Protein AF-A0A6L3F383-F1 (afdb_monomer_lite)

Sequence (660 aa):
MKIATIVSKRPLLWVFLCFGILFFGATAFWVNRGEWLYPEQTKADATLNENLAEVTVGQSFVARQAGLQAIEIETDTSDVFAGQLILHLRNAPDAAQGIQQSTVTLPDGVDADGWVRFPLEILSDSHSKYYYFFIESVGEENGRFPIHYGPPESYFNGAMHIDGNPQEGQLTFRLSYNRTAMLYDLVKGIVASTGRGLVVILVFTLPGWALLLVFQLKRKRPFVQHWLEGISVAIGLSLSSYIILFLWADWINLHPGGMLVWLTVAISTAFLIWYYRVWQLRPHHVWSAVQTWADSDTVWADSATIFIAFIAATARFLMIRGLEMPLWDDSVQHAVITRRIMESGGLFQSWLPYSPHTTFSFHFGFHINSAVFAWVTGFDTPQALLWGGQLFNLFAVLTLYALAYRLKGAWAGTIVVLAAGVMMEFPLFYMNWGRYPQLMGQVILPIAMWWTWVTLNDDHAKSYRNLFWIIGGATLIVGSALSYYKMPFHYMAFVMALGIAMVKTARNLLDWRKWRTWVLTAVIAFILIFPWVSMLASRVLKPKATASSASIEPVVAGSFQSTIYAFLVAPFVELWQQIEAFSTDFPAMQTLTLLLGIIAVVWWGRNVAVPIIWMLILISLPILSGLSLPGTFLIEAFTIRTSLYMPLSLIWAVAVGTIL

Secondary structure (DSSP, 8-state):
--SHHHHTTHHHHHHHHHHHHHHHHHHHHHHHSSSEEEES-----EEE--BTTT--EEEEEEE-SS-EEEEEEEE-TTS---EEEEEEEESSTT-SS-SEEEEEEEPTT----EEEEEEEEEETT-TTEEEEEEEEEES-TT-B--EEEE-GGG-SS--EEETTEE-SSEE-EEEEE-HHHHHHHHHHHHHHHHHHHHHHHHHTTHHHHHHHHHHHTT-SS-S-SSHHHHHHHHHHHHHHHHHHHHHHHHHTT---THHHHHHHHHHHHHHHHHHHTGGG--HHHHHHHHHHHHTSTTHHHHHHHHHHHHHHHHHHHHHTTT-SS-SSHHHHHHHHHHHHHHHHTS--S--TTT-S-----S--HHHHHHHHHHHHH---HHHHHHHHHHHHHHHHHHHHHHHHHHHH-HHHHHHHHHIIIIISSTTGGGGTTT-HHHHHHHHHHHHHHHHHHHHHHS--TTGGG-HHHHHHHHHHHHHHHHH-TTHHHHHHHHHHHHHHHHGGGTTTTT-HHHHHHHHHHHHHHHHHHHHHHHHHHHHHSS--TT-------------HHHHHIIIIIHHHHHHHHHHHHHHHH-HHHHHHHHHHHHHHHHHHTHHHHHHHHHHHHHHHGGGGGGS--TTGGG--HHHHHHHTHHHHHHHHHHHHHTT-

Radius of gyration: 29.53 Å; chains: 1; bounding box: 87×62×80 Å

Structure (mmCIF, N/CA/C/O backbone):
data_AF-A0A6L3F383-F1
#
_entry.id   AF-A0A6L3F383-F1
#
loop_
_atom_site.group_PDB
_atom_site.id
_atom_site.type_symbol
_atom_site.label_atom_id
_atom_site.label_alt_id
_atom_site.label_comp_id
_atom_site.label_asym_id
_atom_site.label_entity_id
_atom_site.label_seq_id
_atom_site.pdbx_PDB_ins_code
_atom_site.Cartn_x
_atom_site.Cartn_y
_atom_site.Cartn_z
_atom_site.occupancy
_atom_site.B_iso_or_equiv
_atom_site.auth_seq_id
_atom_site.auth_comp_id
_atom_site.auth_asym_id
_atom_site.auth_atom_id
_atom_site.pdbx_PDB_model_num
ATOM 1 N N . MET A 1 1 ? 45.021 2.720 13.813 1.00 40.09 1 MET A N 1
ATOM 2 C CA . MET A 1 1 ? 44.143 3.090 12.675 1.00 40.09 1 MET A CA 1
ATOM 3 C C . MET A 1 1 ? 42.755 2.406 12.677 1.00 40.09 1 MET A C 1
ATOM 5 O O . MET A 1 1 ? 42.011 2.603 11.733 1.00 40.09 1 MET A O 1
ATOM 9 N N . LYS A 1 2 ? 42.350 1.670 13.736 1.00 36.59 2 LYS A N 1
ATOM 10 C CA . LYS A 1 2 ? 40.991 1.083 13.900 1.00 36.59 2 LYS A CA 1
ATOM 11 C C . LYS A 1 2 ? 40.048 1.870 14.834 1.00 36.59 2 LYS A C 1
ATOM 13 O O . LYS A 1 2 ? 38.893 1.506 14.981 1.00 36.59 2 LYS A O 1
ATOM 18 N N . ILE A 1 3 ? 40.530 2.945 15.465 1.00 34.25 3 ILE A N 1
ATOM 19 C CA . ILE A 1 3 ? 39.753 3.745 16.434 1.00 34.25 3 ILE A CA 1
ATOM 20 C C . ILE A 1 3 ? 39.062 4.946 15.754 1.00 34.25 3 ILE A C 1
ATOM 22 O O . ILE A 1 3 ? 38.015 5.390 16.208 1.00 34.25 3 ILE A O 1
ATOM 26 N N . ALA A 1 4 ? 39.570 5.412 14.606 1.00 34.12 4 ALA A N 1
ATOM 27 C CA . ALA A 1 4 ? 38.996 6.547 13.874 1.00 34.12 4 ALA A CA 1
ATOM 28 C C . ALA A 1 4 ? 37.663 6.221 13.165 1.00 34.12 4 ALA A C 1
ATOM 30 O O . ALA A 1 4 ? 36.831 7.105 13.002 1.00 34.12 4 ALA A O 1
ATOM 31 N N . THR A 1 5 ? 37.408 4.957 12.812 1.00 41.78 5 THR A N 1
ATOM 32 C CA . THR A 1 5 ? 36.144 4.506 12.196 1.00 41.78 5 THR A CA 1
ATOM 33 C C . THR A 1 5 ? 35.008 4.285 13.200 1.00 41.78 5 THR A C 1
ATOM 35 O O . THR A 1 5 ? 33.848 4.243 12.808 1.00 41.78 5 THR A O 1
ATOM 38 N N . ILE A 1 6 ? 35.304 4.183 14.501 1.00 39.84 6 ILE A N 1
ATOM 39 C CA . ILE A 1 6 ? 34.277 4.026 15.549 1.00 39.84 6 ILE A CA 1
ATOM 40 C C . ILE A 1 6 ? 33.685 5.391 15.945 1.00 39.84 6 ILE A C 1
ATOM 42 O O . ILE A 1 6 ? 32.537 5.477 16.380 1.00 39.84 6 ILE A O 1
ATOM 46 N N . VAL A 1 7 ? 34.433 6.482 15.750 1.00 37.38 7 VAL A N 1
ATOM 47 C CA . VAL A 1 7 ? 33.996 7.836 16.127 1.00 37.38 7 VAL A CA 1
ATOM 48 C C . VAL A 1 7 ? 33.001 8.432 15.116 1.00 37.38 7 VAL A C 1
ATOM 50 O O . VAL A 1 7 ? 32.132 9.198 15.527 1.00 37.38 7 VAL A O 1
ATOM 53 N N . SER A 1 8 ? 33.014 8.020 13.838 1.00 48.34 8 SER A N 1
ATOM 54 C CA . SER A 1 8 ? 32.073 8.536 12.822 1.00 48.34 8 SER A CA 1
ATOM 55 C C . SER A 1 8 ? 30.643 7.979 12.920 1.00 48.34 8 SER A C 1
ATOM 57 O O . SER A 1 8 ? 29.731 8.564 12.346 1.00 48.34 8 SER A O 1
ATOM 59 N N . LYS A 1 9 ? 30.407 6.893 13.676 1.00 49.72 9 LYS A N 1
ATOM 60 C CA . LYS A 1 9 ? 29.066 6.287 13.850 1.00 49.72 9 LYS A CA 1
ATOM 61 C C . LYS A 1 9 ? 28.230 6.924 14.978 1.00 49.72 9 LYS A C 1
ATOM 63 O O . LYS A 1 9 ? 27.046 6.630 15.109 1.00 49.72 9 LYS A O 1
ATOM 68 N N . ARG A 1 10 ? 28.822 7.803 15.799 1.00 51.12 10 ARG A N 1
ATOM 69 C CA . ARG A 1 10 ? 28.167 8.408 16.977 1.00 51.12 10 ARG A CA 1
ATOM 70 C C . ARG A 1 10 ? 27.053 9.425 16.675 1.00 51.12 10 ARG A C 1
ATOM 72 O O . ARG A 1 10 ? 26.034 9.334 17.349 1.00 51.12 10 ARG A O 1
ATOM 79 N N . PRO A 1 11 ? 27.164 10.364 15.714 1.00 56.09 11 PRO A N 1
ATOM 80 C CA . PRO A 1 11 ? 26.096 11.347 15.496 1.00 56.09 11 PRO A CA 1
ATOM 81 C C . PRO A 1 11 ? 24.795 10.703 14.985 1.00 56.09 11 PRO A C 1
ATOM 83 O O . PRO A 1 11 ? 23.711 11.116 15.379 1.00 56.09 11 PRO A O 1
ATOM 86 N N . LEU A 1 12 ? 24.892 9.632 14.194 1.00 53.47 12 LEU A N 1
ATOM 87 C CA . LEU A 1 12 ? 23.737 8.902 13.654 1.00 53.47 12 LEU A CA 1
ATOM 88 C C . LEU A 1 12 ? 23.040 8.030 14.710 1.00 53.47 12 LEU A C 1
ATOM 90 O O . LEU A 1 12 ? 21.812 7.958 14.728 1.00 53.47 12 LEU A O 1
ATOM 94 N N . LEU A 1 13 ? 23.804 7.453 15.647 1.00 53.25 13 LEU A N 1
ATOM 95 C CA . LEU A 1 13 ? 23.261 6.813 16.851 1.00 53.25 13 LEU A CA 1
ATOM 96 C C . LEU A 1 13 ? 22.442 7.811 17.684 1.00 53.25 13 LEU A C 1
ATOM 98 O O . LEU A 1 13 ? 21.368 7.464 18.163 1.00 53.25 13 LEU A O 1
ATOM 102 N N . TRP A 1 14 ? 22.921 9.051 17.833 1.00 55.53 14 TRP A N 1
ATOM 103 C CA . TRP A 1 14 ? 22.197 10.093 18.563 1.00 55.53 14 TRP A CA 1
ATOM 104 C C . TRP A 1 14 ? 20.911 10.509 17.860 1.00 55.53 14 TRP A C 1
ATOM 106 O O . TRP A 1 14 ? 19.899 10.651 18.529 1.00 55.53 14 TRP A O 1
ATOM 116 N N . VAL A 1 15 ? 20.901 10.628 16.529 1.00 57.25 15 VAL A N 1
ATOM 117 C CA . VAL A 1 15 ? 19.663 10.893 15.775 1.00 57.25 15 VAL A CA 1
ATOM 118 C C . VAL A 1 15 ? 18.658 9.754 15.966 1.00 57.25 15 VAL A C 1
ATOM 120 O O . VAL A 1 15 ? 17.498 10.014 16.278 1.00 57.25 15 VAL A O 1
ATOM 123 N N . PHE A 1 16 ? 19.097 8.495 15.862 1.00 57.56 16 PHE A N 1
ATOM 124 C CA . PHE A 1 16 ? 18.240 7.328 16.088 1.00 57.56 16 PHE A CA 1
ATOM 125 C C . PHE A 1 16 ? 17.708 7.261 17.527 1.00 57.56 16 PHE A C 1
ATOM 127 O O . PHE A 1 16 ? 16.518 7.034 17.732 1.00 57.56 16 PHE A O 1
ATOM 134 N N . LEU A 1 17 ? 18.560 7.516 18.524 1.00 58.16 17 LEU A N 1
ATOM 135 C CA . LEU A 1 17 ? 18.155 7.600 19.927 1.00 58.16 17 LEU A CA 1
ATOM 136 C C . LEU A 1 17 ? 17.196 8.765 20.163 1.00 58.16 17 LEU A C 1
ATOM 138 O O . LEU A 1 17 ? 16.218 8.579 20.869 1.00 58.16 17 LEU A O 1
ATOM 142 N N . CYS A 1 18 ? 17.406 9.929 19.551 1.00 60.09 18 CYS A N 1
ATOM 143 C CA . CYS A 1 18 ? 16.489 11.061 19.660 1.00 60.09 18 CYS A CA 1
ATOM 144 C C . CYS A 1 18 ? 15.123 10.735 19.050 1.00 60.09 18 CYS A C 1
ATOM 146 O O . CYS A 1 18 ? 14.112 10.998 19.690 1.00 60.09 18 CYS A O 1
ATOM 148 N N . PHE A 1 19 ? 15.065 10.108 17.870 1.00 61.09 19 PHE A N 1
ATOM 149 C CA . PHE A 1 19 ? 13.796 9.661 17.282 1.00 61.09 19 PHE A CA 1
ATOM 150 C C . PHE A 1 19 ? 13.126 8.566 18.113 1.00 61.09 19 PHE A C 1
ATOM 152 O O . PHE A 1 19 ? 11.920 8.628 18.335 1.00 61.09 19 PHE A O 1
ATOM 159 N N . GLY A 1 20 ? 13.894 7.598 18.613 1.00 57.25 20 GLY A N 1
ATOM 160 C CA . GLY A 1 20 ? 13.400 6.561 19.512 1.00 57.25 20 GLY A CA 1
ATOM 161 C C . GLY A 1 20 ? 12.852 7.152 20.810 1.00 57.25 20 GLY A C 1
ATOM 162 O O . GLY A 1 20 ? 11.732 6.844 21.187 1.00 57.25 20 GLY A O 1
ATOM 163 N N . ILE A 1 21 ? 13.585 8.055 21.461 1.00 61.19 21 ILE A N 1
ATOM 164 C CA . ILE A 1 21 ? 13.173 8.738 22.695 1.00 61.19 21 ILE A CA 1
ATOM 165 C C . ILE A 1 21 ? 11.973 9.649 22.444 1.00 61.19 21 ILE A C 1
ATOM 167 O O . ILE A 1 21 ? 11.084 9.693 23.282 1.00 61.19 21 ILE A O 1
ATOM 171 N N . LEU A 1 22 ? 11.896 10.342 21.307 1.00 58.91 22 LEU A N 1
ATOM 172 C CA . LEU A 1 22 ? 10.722 11.141 20.953 1.00 58.91 22 LEU A CA 1
ATOM 173 C C . LEU A 1 22 ? 9.508 10.253 20.685 1.00 58.91 22 LEU A C 1
ATOM 175 O O . LEU A 1 22 ? 8.421 10.581 21.139 1.00 58.91 22 LEU A O 1
ATOM 179 N N . PHE A 1 23 ? 9.677 9.114 20.013 1.00 60.22 23 PHE A N 1
ATOM 180 C CA . PHE A 1 23 ? 8.592 8.169 19.760 1.00 60.22 23 PHE A CA 1
ATOM 181 C C . PHE A 1 23 ? 8.128 7.481 21.047 1.00 60.22 23 PHE A C 1
ATOM 183 O O . PHE A 1 23 ? 6.946 7.527 21.372 1.00 60.22 23 PHE A O 1
ATOM 190 N N . PHE A 1 24 ? 9.040 6.893 21.824 1.00 56.22 24 PHE A N 1
ATOM 191 C CA . PHE A 1 24 ? 8.730 6.277 23.116 1.00 56.22 24 PHE A CA 1
ATOM 192 C C . PHE A 1 24 ? 8.254 7.309 24.133 1.00 56.22 24 PHE A C 1
ATOM 194 O O . PHE A 1 24 ? 7.347 7.014 24.894 1.00 56.22 24 PHE A O 1
ATOM 201 N N . GLY A 1 25 ? 8.806 8.519 24.121 1.00 53.50 25 GLY A N 1
ATOM 202 C CA . GLY A 1 25 ? 8.387 9.639 24.956 1.00 53.50 25 GLY A CA 1
ATOM 203 C C . GLY A 1 25 ? 6.996 10.134 24.585 1.00 53.50 25 GLY A C 1
ATOM 204 O O . GLY A 1 25 ? 6.174 10.296 25.474 1.00 53.50 25 GLY A O 1
ATOM 205 N N . ALA A 1 26 ? 6.684 10.284 23.295 1.00 56.12 26 ALA A N 1
ATOM 206 C CA . ALA A 1 26 ? 5.343 10.620 22.823 1.00 56.12 26 ALA A CA 1
ATOM 207 C C . ALA A 1 26 ? 4.345 9.498 23.122 1.00 56.12 26 ALA A C 1
ATOM 209 O O . ALA A 1 26 ? 3.248 9.781 23.580 1.00 56.12 26 ALA A O 1
ATOM 210 N N . THR A 1 27 ? 4.732 8.232 22.944 1.00 55.56 27 THR A N 1
ATOM 211 C CA . THR A 1 27 ? 3.882 7.068 23.245 1.00 55.56 27 THR A CA 1
ATOM 212 C C . THR A 1 27 ? 3.658 6.927 24.750 1.00 55.56 27 THR A C 1
ATOM 214 O O . THR A 1 27 ? 2.533 6.724 25.184 1.00 55.56 27 THR A O 1
ATOM 217 N N . ALA A 1 28 ? 4.694 7.097 25.572 1.00 52.34 28 ALA A N 1
ATOM 218 C CA . ALA A 1 28 ? 4.589 7.077 27.028 1.00 52.34 28 ALA A CA 1
ATOM 219 C C . ALA A 1 28 ? 3.796 8.281 27.550 1.00 52.34 28 ALA A C 1
ATOM 221 O O . ALA A 1 28 ? 2.963 8.121 28.433 1.00 52.34 28 ALA A O 1
ATOM 222 N N . PHE A 1 29 ? 3.992 9.470 26.977 1.00 48.00 29 PHE A N 1
ATOM 223 C CA . PHE A 1 29 ? 3.200 10.663 27.280 1.00 48.00 29 PHE A CA 1
ATOM 224 C C . PHE A 1 29 ? 1.729 10.480 26.887 1.00 48.00 29 PHE A C 1
ATOM 226 O O . PHE A 1 29 ? 0.839 10.839 27.654 1.00 48.00 29 PHE A O 1
ATOM 233 N N . TRP A 1 30 ? 1.470 9.866 25.732 1.00 54.53 30 TRP A N 1
ATOM 234 C CA . TRP A 1 30 ? 0.136 9.510 25.248 1.00 54.53 30 TRP A CA 1
ATOM 235 C C . TRP A 1 30 ? -0.547 8.489 26.169 1.00 54.53 30 TRP A C 1
ATOM 237 O O . TRP A 1 30 ? -1.687 8.691 26.575 1.00 54.53 30 TRP A O 1
ATOM 247 N N . VAL A 1 31 ? 0.181 7.462 26.613 1.00 54.59 31 VAL A N 1
ATOM 248 C CA . VAL A 1 31 ? -0.289 6.463 27.590 1.00 54.59 31 VAL A CA 1
ATOM 249 C C . VAL A 1 31 ? -0.511 7.061 28.989 1.00 54.59 31 VAL A C 1
ATOM 251 O O . VAL A 1 31 ? -1.380 6.581 29.722 1.00 54.59 31 VAL A O 1
ATOM 254 N N . ASN A 1 32 ? 0.241 8.100 29.372 1.00 48.47 32 ASN A N 1
ATOM 255 C CA . ASN A 1 32 ? 0.228 8.664 30.728 1.00 48.47 32 ASN A CA 1
ATOM 256 C C . ASN A 1 32 ? -0.742 9.846 30.929 1.00 48.47 32 ASN A C 1
ATOM 258 O O . ASN A 1 32 ? -0.965 10.262 32.066 1.00 48.47 32 ASN A O 1
ATOM 262 N N . ARG A 1 33 ? -1.367 10.388 29.873 1.00 47.25 33 ARG A N 1
ATOM 263 C CA . ARG A 1 33 ? -2.537 11.269 30.064 1.00 47.25 33 ARG A CA 1
ATOM 264 C C . ARG A 1 33 ? -3.694 10.465 30.650 1.00 47.25 33 ARG A C 1
ATOM 266 O O . ARG A 1 33 ? -3.763 9.281 30.359 1.00 47.25 33 ARG A O 1
ATOM 273 N N . GLY A 1 34 ? -4.530 11.124 31.465 1.00 56.03 34 GLY A N 1
ATOM 274 C CA . GLY A 1 34 ? -5.684 10.629 32.238 1.00 56.03 34 GLY A CA 1
ATOM 275 C C . GLY A 1 34 ? -6.648 9.661 31.528 1.00 56.03 34 GLY A C 1
ATOM 276 O O . GLY A 1 34 ? -6.277 8.862 30.682 1.00 56.03 34 GLY A O 1
ATOM 277 N N . GLU A 1 35 ? -7.901 9.577 31.940 1.00 58.62 35 GLU A N 1
ATOM 278 C CA . GLU A 1 35 ? -8.836 8.704 31.216 1.00 58.62 35 GLU A CA 1
ATOM 279 C C . GLU A 1 35 ? -8.990 9.153 29.762 1.00 58.62 35 GLU A C 1
ATOM 281 O O . GLU A 1 35 ? -8.900 10.343 29.456 1.00 58.62 35 GLU A O 1
ATOM 286 N N . TRP A 1 36 ? -9.140 8.193 28.849 1.00 66.62 36 TRP A N 1
ATOM 287 C CA . TRP A 1 36 ? -9.253 8.516 27.432 1.00 66.62 36 TRP A CA 1
ATOM 288 C C . TRP A 1 36 ? -10.712 8.735 27.108 1.00 66.62 36 TRP A C 1
ATOM 290 O O . TRP A 1 36 ? -11.456 7.797 26.826 1.00 66.62 36 TRP A O 1
ATOM 300 N N . LEU A 1 37 ? -11.088 10.002 27.206 1.00 62.88 37 LEU A N 1
ATOM 301 C CA . LEU A 1 37 ? -12.371 10.504 26.764 1.00 62.88 37 LEU A CA 1
ATOM 302 C C . LEU A 1 37 ? -12.349 10.583 25.242 1.00 62.88 37 LEU A C 1
ATOM 304 O O . LEU A 1 37 ? -11.572 11.344 24.660 1.00 62.88 37 LEU A O 1
ATOM 308 N N . TYR A 1 38 ? -13.194 9.779 24.610 1.00 66.44 38 TYR A N 1
ATOM 309 C CA . TYR A 1 38 ? -13.484 9.885 23.191 1.00 66.44 38 TYR A CA 1
ATOM 310 C C . TYR A 1 38 ? -14.753 10.720 23.033 1.00 66.44 38 TYR A C 1
ATOM 312 O O . TYR A 1 38 ? -15.834 10.250 23.402 1.00 66.44 38 TYR A O 1
ATOM 320 N N . PRO A 1 39 ? -14.641 11.959 22.523 1.00 67.25 39 PRO A N 1
ATOM 321 C CA . PRO A 1 39 ? -15.814 12.702 22.109 1.00 67.25 39 PRO A CA 1
ATOM 322 C C . PRO A 1 39 ? -16.432 12.011 20.892 1.00 67.25 39 PRO A C 1
ATOM 324 O O . PRO A 1 39 ? -15.860 12.058 19.807 1.00 67.25 39 PRO A O 1
ATOM 327 N N . GLU A 1 40 ? -17.558 11.320 21.089 1.00 77.19 40 GLU A N 1
ATOM 328 C CA . GLU A 1 40 ? -18.297 10.673 19.995 1.00 77.19 40 GLU A CA 1
ATOM 329 C C . GLU A 1 40 ? -19.218 11.681 19.305 1.00 77.19 40 GLU A C 1
ATOM 331 O O . GLU A 1 40 ? -19.239 11.752 18.078 1.00 77.19 40 GLU A O 1
ATOM 336 N N . GLN A 1 41 ? -19.913 12.499 20.099 1.00 78.56 41 GLN A N 1
ATOM 337 C CA . GLN A 1 41 ? -20.748 13.606 19.654 1.00 78.56 41 GLN A CA 1
ATOM 338 C C . GLN A 1 41 ? -20.558 14.755 20.658 1.00 78.56 41 GLN A C 1
ATOM 340 O O . GLN A 1 41 ? -20.733 14.562 21.859 1.00 78.56 41 GLN A O 1
ATOM 345 N N . THR A 1 42 ? -20.179 15.949 20.188 1.00 78.31 42 THR A N 1
ATOM 346 C CA . THR A 1 42 ? -20.083 17.159 21.039 1.00 78.31 42 THR A CA 1
ATOM 347 C C . THR A 1 42 ? -20.834 18.368 20.485 1.00 78.31 42 THR A C 1
ATOM 349 O O . THR A 1 42 ? -20.525 19.498 20.856 1.00 78.31 42 THR A O 1
ATOM 352 N N . LYS A 1 43 ? -21.737 18.167 19.523 1.00 78.94 43 LYS A N 1
ATOM 353 C CA . LYS A 1 43 ? -22.490 19.252 18.890 1.00 78.94 43 LYS A CA 1
ATOM 354 C C . LYS A 1 43 ? -23.839 19.397 19.599 1.00 78.94 43 LYS A C 1
ATOM 356 O O . LYS A 1 43 ? -24.760 18.644 19.313 1.00 78.94 43 LYS A O 1
ATOM 361 N N . ALA A 1 44 ? -23.952 20.363 20.498 1.00 78.88 44 ALA A N 1
ATOM 362 C CA . ALA A 1 44 ? -25.210 20.706 21.149 1.00 78.88 44 ALA A CA 1
ATOM 363 C C . ALA A 1 44 ? -25.900 21.839 20.374 1.00 78.88 44 ALA A C 1
ATOM 365 O O . ALA A 1 44 ? -25.416 22.970 20.386 1.00 78.88 44 ALA A O 1
ATOM 366 N N . ASP A 1 45 ? -27.001 21.529 19.685 1.00 80.31 45 ASP A N 1
ATOM 367 C CA . ASP A 1 45 ? -27.796 22.523 18.945 1.00 80.31 45 ASP A CA 1
ATOM 368 C C . ASP A 1 45 ? -29.106 22.866 19.686 1.00 80.31 45 ASP A C 1
ATOM 370 O O . ASP A 1 45 ? -29.675 23.936 19.465 1.00 80.31 45 ASP A O 1
ATOM 374 N N . ALA A 1 46 ? -29.587 21.971 20.557 1.00 82.25 46 ALA A N 1
ATOM 375 C CA . ALA A 1 46 ? -30.809 22.142 21.337 1.00 82.25 46 ALA A CA 1
ATOM 376 C C . ALA A 1 46 ? -30.776 21.333 22.649 1.00 82.25 46 ALA A C 1
ATOM 378 O O . ALA A 1 46 ? -29.943 20.442 22.830 1.00 82.25 46 ALA A O 1
ATOM 379 N N . THR A 1 47 ? -31.723 21.631 23.542 1.00 85.00 47 THR A N 1
ATOM 380 C CA . THR A 1 47 ? -31.870 20.984 24.852 1.00 85.00 47 THR A CA 1
ATOM 381 C C . THR A 1 47 ? -33.224 20.293 24.939 1.00 85.00 47 THR A C 1
ATOM 383 O O . THR A 1 47 ? -34.268 20.911 24.727 1.00 85.00 47 THR A O 1
ATOM 386 N N . LEU A 1 48 ? -33.203 19.000 25.243 1.00 84.56 48 LEU A N 1
ATOM 387 C CA . LEU A 1 48 ? -34.375 18.180 25.505 1.00 84.56 48 LEU A CA 1
ATOM 388 C C . LEU A 1 48 ? -34.711 18.273 26.997 1.00 84.56 48 LEU A C 1
ATOM 390 O O . LEU A 1 48 ? -33.860 17.949 27.813 1.00 84.56 48 LEU A O 1
ATOM 394 N N . ASN A 1 49 ? -35.928 18.687 27.358 1.00 82.06 49 ASN A N 1
ATOM 395 C CA . ASN A 1 49 ? -36.333 18.898 28.756 1.00 82.06 49 ASN A CA 1
ATOM 396 C C . ASN A 1 49 ? -37.504 17.981 29.161 1.00 82.06 49 ASN A C 1
ATOM 398 O O . ASN A 1 49 ? -38.569 18.449 29.575 1.00 82.06 49 ASN A O 1
ATOM 402 N N . GLU A 1 50 ? -37.319 16.674 28.964 1.00 81.25 50 GLU A N 1
ATOM 403 C CA . GLU A 1 50 ? -38.319 15.642 29.272 1.00 81.25 50 GLU A CA 1
ATOM 404 C C . GLU A 1 50 ? -38.333 15.282 30.764 1.00 81.25 50 GLU A C 1
ATOM 406 O O . GLU A 1 50 ? -37.320 15.395 31.459 1.00 81.25 50 GLU A O 1
ATOM 411 N N . ASN A 1 51 ? -39.484 14.815 31.260 1.00 81.44 51 ASN A N 1
ATOM 412 C CA . ASN A 1 51 ? -39.602 14.283 32.618 1.00 81.44 51 ASN A CA 1
ATOM 413 C C . ASN A 1 51 ? -39.083 12.841 32.660 1.00 81.44 51 ASN A C 1
ATOM 415 O O . ASN A 1 51 ? -39.804 11.908 32.299 1.00 81.44 51 ASN A O 1
ATOM 419 N N . LEU A 1 52 ? -37.851 12.646 33.134 1.00 81.75 52 LEU A N 1
ATOM 420 C CA . LEU A 1 52 ? -37.215 11.325 33.161 1.00 81.75 52 LEU A CA 1
ATOM 421 C C . LEU A 1 52 ? -37.847 10.343 34.163 1.00 81.75 52 LEU A C 1
ATOM 423 O O . LEU A 1 52 ? -37.440 9.183 34.213 1.00 81.75 52 LEU A O 1
ATOM 427 N N . ALA A 1 53 ? -38.808 10.790 34.980 1.00 79.81 53 ALA A N 1
ATOM 428 C CA . ALA A 1 53 ? -39.620 9.908 35.820 1.00 79.81 53 ALA A CA 1
ATOM 429 C C . ALA A 1 53 ? -40.744 9.201 35.032 1.00 79.81 53 ALA A C 1
ATOM 431 O O . ALA A 1 53 ? -41.245 8.167 35.472 1.00 79.81 53 ALA A O 1
ATOM 432 N N . GLU A 1 54 ? -41.146 9.754 33.883 1.00 82.81 54 GLU A N 1
ATOM 433 C CA . GLU A 1 54 ? -42.228 9.230 33.034 1.00 82.81 54 GLU A CA 1
ATOM 434 C C . GLU A 1 54 ? -41.718 8.710 31.688 1.00 82.81 54 GLU A C 1
ATOM 436 O O . GLU A 1 54 ? -42.293 7.775 31.133 1.00 82.81 54 GLU A O 1
ATOM 441 N N . VAL A 1 55 ? -40.645 9.317 31.180 1.00 87.88 55 VAL A N 1
ATOM 442 C CA . VAL A 1 55 ? -40.100 9.087 29.844 1.00 87.88 55 VAL A CA 1
ATOM 443 C C . VAL A 1 55 ? -38.657 8.614 29.949 1.00 87.88 55 VAL A C 1
ATOM 445 O O . VAL A 1 55 ? -37.868 9.134 30.735 1.00 87.88 55 VAL A O 1
ATOM 448 N N . THR A 1 56 ? -38.279 7.657 29.110 1.00 90.69 56 THR A N 1
ATOM 449 C CA . THR A 1 56 ? -36.881 7.227 28.985 1.00 90.69 56 THR A CA 1
ATOM 450 C C . THR A 1 56 ? -36.225 7.887 27.784 1.00 90.69 56 THR A C 1
ATOM 452 O O . THR A 1 56 ? -36.760 7.871 26.676 1.00 90.69 56 THR A O 1
ATOM 455 N N . VAL A 1 57 ? -35.027 8.434 27.982 1.00 93.06 57 VAL A N 1
ATOM 456 C CA . VAL A 1 57 ? -34.231 9.034 26.903 1.00 93.06 57 VAL A CA 1
ATOM 457 C C . VAL A 1 57 ? -32.975 8.203 26.707 1.00 93.06 57 VAL A C 1
ATOM 459 O O . VAL A 1 57 ? -32.287 7.874 27.669 1.00 93.06 57 VAL A O 1
ATOM 462 N N . GLY A 1 58 ? -32.659 7.834 25.469 1.00 94.81 58 GLY A N 1
ATOM 463 C CA . GLY A 1 58 ? -31.527 6.962 25.182 1.00 94.81 58 GLY A CA 1
ATOM 464 C C . GLY A 1 58 ? -30.832 7.233 23.862 1.00 94.81 58 GLY A C 1
ATOM 465 O O . GLY A 1 58 ? -31.273 8.040 23.050 1.00 94.81 58 GLY A O 1
ATOM 466 N N . GLN A 1 59 ? -29.729 6.531 23.644 1.00 95.88 59 GLN A N 1
ATOM 467 C CA . GLN A 1 59 ? -28.887 6.649 22.462 1.00 95.88 59 GLN A CA 1
ATOM 468 C C . GLN A 1 59 ? -28.301 5.282 22.125 1.00 95.88 59 GLN A C 1
ATOM 470 O O . GLN A 1 59 ? -27.735 4.588 22.975 1.00 95.88 59 GLN A O 1
ATOM 475 N N . SER A 1 60 ? -28.422 4.896 20.859 1.00 95.19 60 SER A N 1
ATOM 476 C CA . SER A 1 60 ? -27.653 3.778 20.307 1.00 95.19 60 SER A CA 1
ATOM 477 C C . SER A 1 60 ? -26.284 4.269 19.846 1.00 95.19 60 SER A C 1
ATOM 479 O O . SER A 1 60 ? -26.156 5.388 19.353 1.00 95.19 60 SER A O 1
ATOM 481 N N . PHE A 1 61 ? -25.243 3.469 20.040 1.00 94.00 61 PHE A N 1
ATOM 482 C CA . PHE A 1 61 ? -23.873 3.858 19.725 1.00 94.00 61 PHE A CA 1
ATOM 483 C C . PHE A 1 61 ? -22.979 2.645 19.474 1.00 94.00 61 PHE A C 1
ATOM 485 O O . PHE A 1 61 ? -23.302 1.521 19.852 1.00 94.00 61 PHE A O 1
ATOM 492 N N . VAL A 1 62 ? -21.815 2.885 18.876 1.00 92.50 62 VAL A N 1
ATOM 493 C CA . VAL A 1 62 ? -20.748 1.889 18.727 1.00 92.50 62 VAL A CA 1
ATOM 494 C C . VAL A 1 62 ? -19.595 2.240 19.650 1.00 92.50 62 VAL A C 1
ATOM 496 O O . VAL A 1 62 ? -19.028 3.330 19.566 1.00 92.50 62 VAL A O 1
ATOM 499 N N . ALA A 1 63 ? -19.193 1.295 20.494 1.00 92.12 63 ALA A N 1
ATOM 500 C CA . ALA A 1 63 ? -17.970 1.429 21.270 1.00 92.12 63 ALA A CA 1
ATOM 501 C C . ALA A 1 63 ? -16.752 1.184 20.363 1.00 92.12 63 ALA A C 1
ATOM 503 O O . ALA A 1 63 ? -16.511 0.075 19.895 1.00 92.12 63 ALA A O 1
ATOM 504 N N . ARG A 1 64 ? -15.958 2.222 20.091 1.00 86.62 64 ARG A N 1
ATOM 505 C CA . ARG A 1 64 ? -14.815 2.162 19.159 1.00 86.62 64 ARG A CA 1
ATOM 506 C C . ARG A 1 64 ? -13.594 1.425 19.700 1.00 86.62 64 ARG A C 1
ATOM 508 O O . ARG A 1 64 ? -12.712 1.073 18.924 1.00 86.62 64 ARG A O 1
ATOM 515 N N . GLN A 1 65 ? -13.501 1.237 21.012 1.00 88.88 65 GLN A N 1
ATOM 516 C CA . GLN A 1 65 ? -12.361 0.596 21.670 1.00 88.88 65 GLN A CA 1
ATOM 517 C C . GLN A 1 65 ? -12.830 -0.460 22.675 1.00 88.88 65 GLN A C 1
ATOM 519 O O . GLN A 1 65 ? -13.989 -0.495 23.091 1.00 88.88 65 GLN A O 1
ATOM 524 N N . ALA A 1 66 ? -11.910 -1.338 23.067 1.00 91.50 66 ALA A N 1
ATOM 525 C CA . ALA A 1 66 ? -12.118 -2.288 24.151 1.00 91.50 66 ALA A CA 1
ATOM 526 C C . ALA A 1 66 ? -12.019 -1.599 25.518 1.00 91.50 66 ALA A C 1
ATOM 528 O O . ALA A 1 66 ? -11.227 -0.673 25.698 1.00 91.50 66 ALA A O 1
ATOM 529 N N . GLY A 1 67 ? -12.770 -2.101 26.497 1.00 93.38 67 GLY A N 1
ATOM 530 C CA . GLY A 1 67 ? -12.716 -1.627 27.872 1.00 93.38 67 GLY A CA 1
ATOM 531 C C . GLY A 1 67 ? -13.624 -0.444 28.167 1.00 93.38 67 GLY A C 1
ATOM 532 O O . GLY A 1 67 ? -13.220 0.394 28.966 1.00 93.38 67 GLY A O 1
ATOM 533 N N . LEU A 1 68 ? -14.800 -0.333 27.541 1.00 94.75 68 LEU A N 1
ATOM 534 C CA . LEU A 1 68 ? -15.774 0.707 27.897 1.00 94.75 68 LEU A CA 1
ATOM 535 C C . LEU A 1 68 ? -16.007 0.686 29.418 1.00 94.75 68 LEU A C 1
ATOM 537 O O . LEU A 1 68 ? -16.297 -0.368 29.981 1.00 94.75 68 LEU A O 1
ATOM 541 N N . GLN A 1 69 ? -15.810 1.832 30.070 1.00 94.75 69 GLN A N 1
ATOM 542 C CA . GLN A 1 69 ? -15.826 1.954 31.534 1.00 94.75 69 GLN A CA 1
ATOM 543 C C . GLN A 1 69 ? -16.658 3.136 32.048 1.00 94.75 69 GLN A C 1
ATOM 545 O O . GLN A 1 69 ? -16.886 3.228 33.248 1.00 94.75 69 GLN A O 1
ATOM 550 N N . ALA A 1 70 ? -17.086 4.063 31.186 1.00 94.50 70 ALA A N 1
ATOM 551 C CA . ALA A 1 70 ? -18.082 5.071 31.540 1.00 94.50 70 ALA A CA 1
ATOM 552 C C . ALA A 1 70 ? -18.735 5.677 30.293 1.00 94.50 70 ALA A C 1
ATOM 554 O O . ALA A 1 70 ? -18.131 5.689 29.214 1.00 94.50 70 ALA A O 1
ATOM 555 N N . ILE A 1 71 ? -19.936 6.217 30.483 1.00 94.69 71 ILE A N 1
ATOM 556 C CA . ILE A 1 71 ? -20.656 7.052 29.516 1.00 94.69 71 ILE A CA 1
ATOM 557 C C . ILE A 1 71 ? -20.864 8.417 30.168 1.00 94.69 71 ILE A C 1
ATOM 559 O O . ILE A 1 71 ? -21.269 8.492 31.326 1.00 94.69 71 ILE A O 1
ATOM 563 N N . GLU A 1 72 ? -20.557 9.487 29.446 1.00 92.69 72 GLU A N 1
ATOM 564 C CA . GLU A 1 72 ? -20.770 10.861 29.896 1.00 92.69 72 GLU A CA 1
ATOM 565 C C . GLU A 1 72 ? -21.791 11.535 28.987 1.00 92.69 72 GLU A C 1
ATOM 567 O O . GLU A 1 72 ? -21.682 11.422 27.766 1.00 92.69 72 GLU A O 1
ATOM 572 N N . ILE A 1 73 ? -22.768 12.223 29.571 1.00 90.88 73 ILE A N 1
ATOM 573 C CA . ILE A 1 73 ? -23.839 12.923 28.850 1.00 90.88 73 ILE A CA 1
ATOM 574 C C . ILE A 1 73 ? -23.757 14.404 29.206 1.00 90.88 73 ILE A C 1
ATOM 576 O O . ILE A 1 73 ? -23.575 14.741 30.377 1.00 90.88 73 ILE A O 1
ATOM 580 N N . GLU A 1 74 ? -23.860 15.273 28.204 1.00 89.19 74 GLU A N 1
ATOM 581 C CA . GLU A 1 74 ? -23.883 16.717 28.427 1.00 89.19 74 GLU A CA 1
ATOM 582 C C . GLU A 1 74 ? -25.289 17.192 28.799 1.00 89.19 74 GLU A C 1
ATOM 584 O O . GLU A 1 74 ? -26.287 16.817 28.173 1.00 89.19 74 GLU A O 1
ATOM 589 N N . THR A 1 75 ? -25.352 18.021 29.831 1.00 83.62 75 THR A N 1
ATOM 590 C CA . THR A 1 75 ? -26.584 18.544 30.418 1.00 83.62 75 THR A CA 1
ATOM 591 C C . THR A 1 75 ? -26.394 20.010 30.800 1.00 83.62 75 THR A C 1
ATOM 593 O O . THR A 1 75 ? -25.271 20.459 31.052 1.00 83.62 75 THR A O 1
ATOM 596 N N . ASP A 1 76 ? -27.508 20.731 30.827 1.00 75.94 76 ASP A N 1
ATOM 597 C CA . ASP A 1 76 ? -27.626 22.110 31.296 1.00 75.94 76 ASP A CA 1
ATOM 598 C C . ASP A 1 76 ? -28.278 22.086 32.685 1.00 75.94 76 ASP A C 1
ATOM 600 O O . ASP A 1 76 ? -29.494 22.183 32.812 1.00 75.94 76 ASP A O 1
ATOM 604 N N . THR A 1 77 ? -27.514 21.865 33.758 1.00 63.25 77 THR A N 1
ATOM 605 C CA . THR A 1 77 ? -28.113 21.715 35.100 1.00 63.25 77 THR A CA 1
ATOM 606 C C . THR A 1 77 ? -28.482 23.055 35.747 1.00 63.25 77 THR A C 1
ATOM 608 O O . THR A 1 77 ? -28.606 23.114 36.974 1.00 63.25 77 THR A O 1
ATOM 611 N N . SER A 1 78 ? -28.617 24.131 34.966 1.00 58.34 78 SER A N 1
ATOM 612 C CA . SER A 1 78 ? -28.965 25.459 35.480 1.00 58.34 78 SER A CA 1
ATOM 613 C C . SER A 1 78 ? -30.369 25.507 36.106 1.00 58.34 78 SER A C 1
ATOM 615 O O . SER A 1 78 ? -30.600 26.299 37.023 1.00 58.34 78 SER A O 1
ATOM 617 N N . ASP A 1 79 ? -31.271 24.596 35.710 1.00 54.06 79 ASP A N 1
ATOM 618 C CA . ASP A 1 79 ? -32.560 24.349 36.366 1.00 54.06 79 ASP A CA 1
ATOM 619 C C . ASP A 1 79 ? -32.553 23.006 37.131 1.00 54.06 79 ASP A C 1
ATOM 621 O O . ASP A 1 79 ? -32.529 21.912 36.570 1.00 54.06 79 ASP A O 1
ATOM 625 N N . VAL A 1 80 ? -32.553 23.142 38.458 1.00 57.16 80 VAL A N 1
ATOM 626 C CA . VAL A 1 80 ? -32.395 22.156 39.541 1.00 57.16 80 VAL A CA 1
ATOM 627 C C . VAL A 1 80 ? -33.145 20.825 39.327 1.00 57.16 80 VAL A C 1
ATOM 629 O O . VAL A 1 80 ? -34.296 20.680 39.736 1.00 57.16 80 VAL A O 1
ATOM 632 N N . PHE A 1 81 ? -32.452 19.810 38.798 1.00 64.00 81 PHE A N 1
ATOM 633 C CA . PHE A 1 81 ? -32.774 18.405 39.068 1.00 64.00 81 PHE A CA 1
ATOM 634 C C . PHE A 1 81 ? -31.885 17.890 40.205 1.00 64.00 81 PHE A C 1
ATOM 636 O O . PHE A 1 81 ? -30.664 17.805 40.060 1.00 64.00 81 PHE A O 1
ATOM 643 N N . ALA A 1 82 ? -32.504 17.510 41.320 1.00 67.88 82 ALA A N 1
ATOM 644 C CA . ALA A 1 82 ? -31.845 16.822 42.420 1.00 67.88 82 ALA A CA 1
ATOM 645 C C . ALA A 1 82 ? -32.456 15.431 42.574 1.00 67.88 82 ALA A C 1
ATOM 647 O O . ALA A 1 82 ? -33.650 15.278 42.808 1.00 67.88 82 ALA A O 1
ATOM 648 N N . GLY A 1 83 ? -31.645 14.391 42.395 1.00 77.38 83 GLY A N 1
ATOM 649 C CA . GLY A 1 83 ? -32.172 13.034 42.388 1.00 77.38 83 GLY A CA 1
ATOM 650 C C . GLY A 1 83 ? -31.175 11.986 41.929 1.00 77.38 83 GLY A C 1
ATOM 651 O O . GLY A 1 83 ? -30.000 12.265 41.667 1.00 77.38 83 GLY A O 1
ATOM 652 N N . GLN A 1 84 ? -31.658 10.748 41.861 1.00 86.06 84 GLN A N 1
ATOM 653 C CA . GLN A 1 84 ? -30.894 9.625 41.333 1.00 86.06 84 GLN A CA 1
ATOM 654 C C . GLN A 1 84 ? -31.249 9.405 39.867 1.00 86.06 84 GLN A C 1
ATOM 656 O O . GLN A 1 84 ? -32.402 9.132 39.537 1.00 86.06 84 GLN A O 1
ATOM 661 N N . LEU A 1 85 ? -30.238 9.479 39.005 1.00 88.31 85 LEU A N 1
ATOM 662 C CA . LEU A 1 85 ? -30.328 9.043 37.619 1.00 88.31 85 LEU A CA 1
ATOM 663 C C . LEU A 1 85 ? -29.788 7.627 37.504 1.00 88.31 85 LEU A C 1
ATOM 665 O O . LEU A 1 85 ? -28.707 7.321 38.019 1.00 88.31 85 LEU A O 1
ATOM 669 N N . ILE A 1 86 ? -30.517 6.777 36.791 1.00 92.44 86 ILE A N 1
ATOM 670 C CA . ILE A 1 86 ? -30.088 5.422 36.466 1.00 92.44 86 ILE A CA 1
ATOM 671 C C . ILE A 1 86 ? -29.867 5.339 34.964 1.00 92.44 86 ILE A C 1
ATOM 673 O O . ILE A 1 86 ? -30.793 5.516 34.179 1.00 92.44 86 ILE A O 1
ATOM 677 N N . LEU A 1 87 ? -28.634 5.031 34.570 1.00 95.25 87 LEU A N 1
ATOM 678 C CA . LEU A 1 87 ? -28.299 4.639 33.211 1.00 95.25 87 LEU A CA 1
ATOM 679 C C . LEU A 1 87 ? -28.362 3.122 33.090 1.00 95.25 87 LEU A C 1
ATOM 681 O O . LEU A 1 87 ? -27.705 2.396 33.836 1.00 95.25 87 LEU A O 1
ATOM 685 N N . HIS A 1 88 ? -29.094 2.651 32.092 1.00 95.81 88 HIS A N 1
ATOM 686 C CA . HIS A 1 88 ? -29.189 1.249 31.712 1.00 95.81 88 HIS A CA 1
ATOM 687 C C . HIS A 1 88 ? -28.467 1.032 30.392 1.00 95.81 88 HIS A C 1
ATOM 689 O O . HIS A 1 88 ? -28.753 1.717 29.416 1.00 95.81 88 HIS A O 1
ATOM 695 N N . LEU A 1 89 ? -27.574 0.048 30.335 1.00 96.50 89 LEU A N 1
ATOM 696 C CA . LEU A 1 89 ? -26.857 -0.342 29.125 1.00 96.50 89 LEU A CA 1
ATOM 697 C C . LEU A 1 89 ? -27.401 -1.667 28.581 1.00 96.50 89 LEU A C 1
ATOM 699 O O . LEU A 1 89 ? -27.560 -2.634 29.325 1.00 96.50 89 LEU A O 1
ATOM 703 N N . ARG A 1 90 ? -27.648 -1.736 27.273 1.00 95.12 90 ARG A N 1
ATOM 704 C CA . ARG A 1 90 ? -28.175 -2.888 26.522 1.00 95.12 90 ARG A CA 1
ATOM 705 C C . ARG A 1 90 ? -27.381 -3.105 25.230 1.00 95.12 90 ARG A C 1
ATOM 707 O O . ARG A 1 90 ? -26.651 -2.223 24.788 1.00 95.12 90 ARG A O 1
ATOM 714 N N . ASN A 1 91 ? -27.537 -4.275 24.604 1.00 91.31 91 ASN A N 1
ATOM 715 C CA . ASN A 1 91 ? -26.938 -4.558 23.286 1.00 91.31 91 ASN A CA 1
ATOM 716 C C . ASN A 1 91 ? -27.697 -3.867 22.139 1.00 91.31 91 ASN A C 1
ATOM 718 O O . ASN A 1 91 ? -27.112 -3.563 21.108 1.00 91.31 91 ASN A O 1
ATOM 722 N N . ALA A 1 92 ? -29.000 -3.648 22.313 1.00 89.44 92 ALA A N 1
ATOM 723 C CA . ALA A 1 92 ? -29.877 -3.020 21.335 1.00 89.44 92 ALA A CA 1
ATOM 724 C C . ALA A 1 92 ? -31.109 -2.420 22.046 1.00 89.44 92 ALA A C 1
ATOM 726 O O . ALA A 1 92 ? -31.386 -2.816 23.187 1.00 89.44 92 ALA A O 1
ATOM 727 N N . PRO A 1 93 ? -31.848 -1.494 21.407 1.00 87.00 93 PRO A N 1
ATOM 728 C CA . PRO A 1 93 ? -33.057 -0.897 21.985 1.00 87.00 93 PRO A CA 1
ATOM 729 C C . PRO A 1 93 ? -34.136 -1.926 22.355 1.00 87.00 93 PRO A C 1
ATOM 731 O O . PRO A 1 93 ? -34.757 -1.831 23.412 1.00 87.00 93 PRO A O 1
ATOM 734 N N . ASP A 1 94 ? -34.298 -2.954 21.523 1.00 86.94 94 ASP A N 1
ATOM 735 C CA . ASP A 1 94 ? -35.271 -4.043 21.655 1.00 86.94 94 ASP A CA 1
ATOM 736 C C . ASP A 1 94 ? -34.783 -5.211 22.534 1.00 86.94 94 ASP A C 1
ATOM 738 O O . ASP A 1 94 ? -35.513 -6.179 22.764 1.00 86.94 94 ASP A O 1
ATOM 742 N N . ALA A 1 95 ? -33.554 -5.143 23.055 1.00 88.19 95 ALA A N 1
ATOM 743 C CA . ALA A 1 95 ? -32.999 -6.208 23.876 1.00 88.19 95 ALA A CA 1
ATOM 744 C C . ALA A 1 95 ? -33.736 -6.318 25.224 1.00 88.19 95 ALA A C 1
ATOM 746 O O . ALA A 1 95 ? -33.751 -5.385 26.026 1.00 88.19 95 ALA A O 1
ATOM 747 N N . ALA A 1 96 ? -34.280 -7.505 25.509 1.00 79.50 96 ALA A N 1
ATOM 748 C CA . ALA A 1 96 ? -35.030 -7.776 26.739 1.00 79.50 96 ALA A CA 1
ATOM 749 C C . ALA A 1 96 ? -34.162 -7.806 28.014 1.00 79.50 96 ALA A C 1
ATOM 751 O O . ALA A 1 96 ? -34.685 -7.654 29.116 1.00 79.50 96 ALA A O 1
ATOM 752 N N . GLN A 1 97 ? -32.849 -8.029 27.886 1.00 85.56 97 GLN A N 1
ATOM 753 C CA . GLN A 1 97 ? -31.916 -8.088 29.015 1.00 85.56 97 GLN A CA 1
ATOM 754 C C . GLN A 1 97 ? -30.932 -6.915 28.989 1.00 85.56 97 GLN A C 1
ATOM 756 O O . GLN A 1 97 ? -30.316 -6.621 27.962 1.00 85.56 97 GLN A O 1
ATOM 761 N N . GLY A 1 98 ? -30.772 -6.274 30.150 1.00 86.75 98 GLY A N 1
ATOM 762 C CA . GLY A 1 98 ? -29.711 -5.305 30.414 1.00 86.75 98 GLY A CA 1
ATOM 763 C C . GLY A 1 98 ? -28.342 -5.972 30.530 1.00 86.75 98 GLY A C 1
ATOM 764 O O . GLY A 1 98 ? -28.229 -7.093 31.017 1.00 86.75 98 GLY A O 1
ATOM 765 N N . ILE A 1 99 ? -27.305 -5.266 30.085 1.00 92.44 99 ILE A N 1
ATOM 766 C CA . ILE A 1 99 ? -25.898 -5.620 30.295 1.00 92.44 99 ILE A CA 1
ATOM 767 C C . ILE A 1 99 ? -25.461 -5.141 31.675 1.00 92.44 99 ILE A C 1
ATOM 769 O O . ILE A 1 99 ? -24.901 -5.910 32.449 1.00 92.44 99 ILE A O 1
ATOM 773 N N . GLN A 1 100 ? -25.706 -3.863 31.966 1.00 94.88 100 GLN A N 1
ATOM 774 C CA . GLN A 1 100 ? -25.286 -3.216 33.201 1.00 94.88 100 GLN A CA 1
ATOM 775 C C . GLN A 1 100 ? -26.176 -2.006 33.514 1.00 94.88 100 GLN A C 1
ATOM 777 O O . GLN A 1 100 ? -26.777 -1.426 32.611 1.00 94.88 100 GLN A O 1
ATOM 782 N N . GLN A 1 101 ? -26.225 -1.617 34.789 1.00 93.94 101 GLN A N 1
ATOM 783 C CA . GLN A 1 101 ? -26.796 -0.359 35.261 1.00 93.94 101 GLN A CA 1
ATOM 784 C C . GLN A 1 101 ? -25.748 0.475 36.009 1.00 93.94 101 GLN A C 1
ATOM 786 O O . GLN A 1 101 ? -24.829 -0.077 36.621 1.00 93.94 101 GLN A O 1
ATOM 791 N N . SER A 1 102 ? -25.894 1.797 35.956 1.00 94.69 102 SER A N 1
ATOM 792 C CA . SER A 1 102 ? -25.072 2.768 36.678 1.00 94.69 102 SER A CA 1
ATOM 793 C C . SER A 1 102 ? -25.965 3.831 37.299 1.00 94.69 102 SER A C 1
ATOM 795 O O . SER A 1 102 ? -26.786 4.417 36.600 1.00 94.69 102 SER A O 1
ATOM 797 N N . THR A 1 103 ? -25.810 4.084 38.596 1.00 92.19 103 THR A N 1
ATOM 798 C CA . THR A 1 103 ? -26.604 5.081 39.321 1.00 92.19 103 THR A CA 1
ATOM 799 C C . THR A 1 103 ? -25.720 6.246 39.735 1.00 92.19 103 THR A C 1
ATOM 801 O O . THR A 1 103 ? -24.665 6.045 40.340 1.00 92.19 103 THR A O 1
ATOM 804 N N . VAL A 1 104 ? -26.164 7.462 39.428 1.00 89.31 104 VAL A N 1
ATOM 805 C CA . VAL A 1 104 ? -25.488 8.709 39.796 1.00 89.31 104 VAL A CA 1
ATOM 806 C C . VAL A 1 104 ? -26.463 9.568 40.587 1.00 89.31 104 VAL A C 1
ATOM 808 O O . VAL A 1 104 ? -27.589 9.795 40.154 1.00 89.31 104 VAL A O 1
ATOM 811 N N . THR A 1 105 ? -26.024 10.050 41.747 1.00 85.94 105 THR A N 1
ATOM 812 C CA . THR A 1 105 ? -26.790 10.996 42.562 1.00 85.94 105 THR A CA 1
ATOM 813 C C . THR A 1 105 ? -26.279 12.401 42.291 1.00 85.94 105 THR A C 1
ATOM 815 O O . THR A 1 105 ? -25.101 12.678 42.533 1.00 85.94 105 THR A O 1
ATOM 818 N N . LEU A 1 106 ? -27.153 13.278 41.802 1.00 79.44 106 LEU A N 1
ATOM 819 C CA . LEU A 1 106 ? -26.824 14.680 41.564 1.00 79.44 106 LEU A CA 1
ATOM 820 C C . LEU A 1 106 ? -27.153 15.508 42.822 1.00 79.44 106 LEU A C 1
ATOM 822 O O . LEU A 1 106 ? -28.275 15.412 43.321 1.00 79.44 106 LEU A O 1
ATOM 826 N N . PRO A 1 107 ? -26.178 16.243 43.392 1.00 70.06 107 PRO A N 1
ATOM 827 C CA . PRO A 1 107 ? -26.380 17.026 44.611 1.00 70.06 107 PRO A CA 1
ATOM 828 C C . PRO A 1 107 ? -27.245 18.276 44.382 1.00 70.06 107 PRO A C 1
ATOM 830 O O . PRO A 1 107 ? -27.145 18.925 43.344 1.00 70.06 107 PRO A O 1
ATOM 833 N N . ASP A 1 108 ? -28.028 18.646 45.400 1.00 62.84 108 ASP A N 1
ATOM 834 C CA . ASP A 1 108 ? -28.848 19.865 45.424 1.00 62.84 108 ASP A CA 1
ATOM 835 C C . ASP A 1 108 ? -28.019 21.139 45.184 1.00 62.84 108 ASP A C 1
ATOM 837 O O . ASP A 1 108 ? -27.024 21.387 45.872 1.00 62.84 108 ASP A O 1
ATOM 841 N N . GLY A 1 109 ? -28.475 21.995 44.265 1.00 54.59 109 GLY A N 1
ATOM 842 C CA . GLY A 1 109 ? -27.984 23.372 44.125 1.00 54.59 109 GLY A CA 1
ATOM 843 C C . GLY A 1 109 ? -26.564 23.526 43.574 1.00 54.59 109 GLY A C 1
ATOM 844 O O . GLY A 1 109 ? -25.941 24.567 43.800 1.00 54.59 109 GLY A O 1
ATOM 845 N N . VAL A 1 110 ? -26.034 22.519 42.873 1.00 49.12 110 VAL A N 1
ATOM 846 C CA . VAL A 1 110 ? -24.777 22.666 42.132 1.00 49.12 110 VAL A CA 1
ATOM 847 C C . VAL A 1 110 ? -25.082 23.131 40.712 1.00 49.12 110 VAL A C 1
ATOM 849 O O . VAL A 1 110 ? -25.666 22.400 39.922 1.00 49.12 110 VAL A O 1
ATOM 852 N N . ASP A 1 111 ? -24.639 24.347 40.406 1.00 48.75 111 ASP A N 1
ATOM 853 C CA . ASP A 1 111 ? -24.558 24.904 39.057 1.00 48.75 111 ASP A CA 1
ATOM 854 C C . ASP A 1 111 ? -23.459 24.134 38.296 1.00 48.75 111 ASP A C 1
ATOM 856 O O . ASP A 1 111 ? -22.271 24.463 38.360 1.00 48.75 111 ASP A O 1
ATOM 860 N N . ALA A 1 112 ? -23.829 22.991 37.722 1.00 51.00 112 ALA A N 1
ATOM 861 C CA . ALA A 1 112 ? -22.943 22.076 37.015 1.00 51.00 112 ALA A CA 1
ATOM 862 C C . ALA A 1 112 ? -23.361 21.941 35.548 1.00 51.00 112 ALA A C 1
ATOM 864 O O . ALA A 1 112 ? -23.595 20.833 35.064 1.00 51.00 112 ALA A O 1
ATOM 865 N N . ASP A 1 113 ? -23.369 23.057 34.816 1.00 60.56 113 ASP A N 1
ATOM 866 C CA . ASP A 1 113 ? -23.219 22.998 33.362 1.00 60.56 113 ASP A CA 1
ATOM 867 C C . ASP A 1 113 ? -22.029 22.095 33.024 1.00 60.56 113 ASP A C 1
ATOM 869 O O . ASP A 1 113 ? -20.883 22.354 33.424 1.00 60.56 113 ASP A O 1
ATOM 873 N N . GLY A 1 114 ? -22.288 20.995 32.316 1.00 78.38 114 GLY A N 1
ATOM 874 C CA . GLY A 1 114 ? -21.229 20.064 31.965 1.00 78.38 114 GLY A CA 1
ATOM 875 C C . GLY A 1 114 ? -21.663 18.621 31.767 1.00 78.38 114 GLY A C 1
ATOM 876 O O . GLY A 1 114 ? -22.711 18.311 31.212 1.00 78.38 114 GLY A O 1
ATOM 877 N N . TRP A 1 115 ? -20.759 17.721 32.144 1.00 86.31 115 TRP A N 1
ATOM 878 C CA . TRP A 1 115 ? -20.796 16.311 31.775 1.00 86.31 115 TRP A CA 1
ATOM 879 C C . TRP A 1 115 ? -21.142 15.453 32.990 1.00 86.31 115 TRP A C 1
ATOM 881 O O . TRP A 1 115 ? -20.340 15.338 33.921 1.00 86.31 115 TRP A O 1
ATOM 891 N N . VAL A 1 116 ? -22.310 14.810 32.966 1.00 88.75 116 VAL A N 1
ATOM 892 C CA . VAL A 1 116 ? -22.697 13.825 33.983 1.00 88.75 116 VAL A CA 1
ATOM 893 C C . VAL A 1 116 ? -22.144 12.469 33.590 1.00 88.75 116 VAL A C 1
ATOM 895 O O . VAL A 1 116 ? -22.414 11.953 32.506 1.00 88.75 116 VAL A O 1
ATOM 898 N N . ARG A 1 117 ? -21.350 11.890 34.489 1.00 91.06 117 ARG A N 1
ATOM 899 C CA . ARG A 1 117 ? -20.615 10.653 34.249 1.00 91.06 117 ARG A CA 1
ATOM 900 C C . ARG A 1 117 ? -21.269 9.454 34.919 1.00 91.06 117 ARG A C 1
ATOM 902 O O . ARG A 1 117 ? -21.316 9.382 36.143 1.00 91.06 117 ARG A O 1
ATOM 909 N N . PHE A 1 118 ? -21.595 8.450 34.115 1.00 94.25 118 PHE A N 1
ATOM 910 C CA . PHE A 1 118 ? -22.115 7.153 34.535 1.00 94.25 118 PHE A CA 1
ATOM 911 C C . PHE A 1 118 ? -21.005 6.089 34.478 1.00 94.25 118 PHE A C 1
ATOM 913 O O . PHE A 1 118 ? -20.666 5.616 33.386 1.00 94.25 118 PHE A O 1
ATOM 920 N N . PRO A 1 119 ? -20.381 5.718 35.615 1.00 94.88 119 PRO A N 1
ATOM 921 C CA . PRO A 1 119 ? -19.346 4.688 35.647 1.00 94.88 119 PRO A CA 1
ATOM 922 C C . PRO A 1 119 ? -19.926 3.293 35.383 1.00 94.88 119 PRO A C 1
ATOM 924 O O . PRO A 1 119 ? -20.983 2.937 35.896 1.00 94.88 119 PRO A O 1
ATOM 927 N N . LEU A 1 120 ? -19.198 2.485 34.621 1.00 95.12 120 LEU A N 1
ATOM 928 C CA . LEU A 1 120 ? -19.527 1.106 34.274 1.00 95.12 120 LEU A CA 1
ATOM 929 C C . LEU A 1 120 ? -18.428 0.163 34.782 1.00 95.12 120 LEU A C 1
ATOM 931 O O . LEU A 1 120 ? -17.283 0.558 35.010 1.00 95.12 120 LEU A O 1
ATOM 935 N N . GLU A 1 121 ? -18.768 -1.113 34.919 1.00 95.00 121 GLU A N 1
ATOM 936 C CA . GLU A 1 121 ? -17.783 -2.173 35.067 1.00 95.00 121 GLU A CA 1
ATOM 937 C C . GLU A 1 121 ? -17.090 -2.338 33.716 1.00 95.00 121 GLU A C 1
ATOM 939 O O . GLU A 1 121 ? -17.697 -2.179 32.658 1.00 95.00 121 GLU A O 1
ATOM 944 N N . ILE A 1 122 ? -15.787 -2.615 33.736 1.00 93.75 122 ILE A N 1
ATOM 945 C CA . ILE A 1 122 ? -14.978 -2.581 32.517 1.00 93.75 122 ILE A CA 1
ATOM 946 C C . ILE A 1 122 ? -15.446 -3.669 31.545 1.00 93.75 122 ILE A C 1
ATOM 948 O O . ILE A 1 122 ? -15.172 -4.860 31.728 1.00 93.75 122 ILE A O 1
ATOM 952 N N . LEU A 1 123 ? -16.050 -3.248 30.437 1.00 94.38 123 LEU A N 1
ATOM 953 C CA . LEU A 1 123 ? -16.440 -4.126 29.340 1.00 94.38 123 LEU A CA 1
ATOM 954 C C . LEU A 1 123 ? -15.227 -4.398 28.444 1.00 94.38 123 LEU A C 1
ATOM 956 O O . LEU A 1 123 ? -15.010 -3.754 27.419 1.00 94.38 123 LEU A O 1
ATOM 960 N N . SER A 1 124 ? -14.398 -5.360 28.852 1.00 90.56 124 SER A N 1
ATOM 961 C CA . SER A 1 124 ? -13.119 -5.675 28.188 1.00 90.56 124 SER A CA 1
ATOM 962 C C . SER A 1 124 ? -13.225 -6.060 26.703 1.00 90.56 124 SER A C 1
ATOM 964 O O . SER A 1 124 ? -12.250 -5.904 25.977 1.00 90.56 124 SER A O 1
ATOM 966 N N . ASP A 1 125 ? -14.391 -6.506 26.235 1.00 91.25 125 ASP A N 1
ATOM 967 C CA . ASP A 1 125 ? -14.650 -6.908 24.845 1.00 91.25 125 ASP A CA 1
ATOM 968 C C . ASP A 1 125 ? -15.648 -5.960 24.153 1.00 91.25 125 ASP A C 1
ATOM 970 O O . ASP A 1 125 ? -16.520 -6.405 23.414 1.00 91.25 125 ASP A O 1
ATOM 974 N N . SER A 1 126 ? -15.586 -4.656 24.448 1.00 93.25 126 SER A N 1
ATOM 975 C CA . SER A 1 126 ? -16.494 -3.645 23.878 1.00 93.25 126 SER A CA 1
ATOM 976 C C . SER A 1 126 ? -16.118 -3.156 22.476 1.00 93.25 126 SER A C 1
ATOM 978 O O . SER A 1 126 ? -16.891 -2.433 21.863 1.00 93.25 126 SER A O 1
ATOM 980 N N . HIS A 1 127 ? -14.940 -3.507 21.959 1.00 91.69 127 HIS A N 1
ATOM 981 C CA . HIS A 1 127 ? -14.435 -2.963 20.697 1.00 91.69 127 HIS A CA 1
ATOM 982 C C . HIS A 1 127 ? -15.338 -3.322 19.509 1.00 91.69 127 HIS A C 1
ATOM 984 O O . HIS A 1 127 ? -15.602 -4.494 19.248 1.00 91.69 127 HIS A O 1
ATOM 990 N N . SER A 1 128 ? -15.762 -2.292 18.774 1.00 90.19 128 SER A N 1
ATOM 991 C CA . SER A 1 128 ? -16.622 -2.361 17.590 1.00 90.19 128 SER A CA 1
ATOM 992 C C . SER A 1 128 ? -17.948 -3.075 17.846 1.00 90.19 128 SER A C 1
ATOM 994 O O . SER A 1 128 ? -18.489 -3.724 16.953 1.00 90.19 128 SER A O 1
ATOM 996 N N . LYS A 1 129 ? -18.482 -2.959 19.067 1.00 91.88 129 LYS A N 1
ATOM 997 C CA . LYS A 1 129 ? -19.809 -3.472 19.409 1.00 91.88 129 LYS A CA 1
ATOM 998 C C . LYS A 1 129 ? -20.829 -2.351 19.492 1.00 91.88 129 LYS A C 1
ATOM 1000 O O . LYS A 1 129 ? -20.535 -1.270 20.004 1.00 91.88 129 LYS A O 1
ATOM 1005 N N . TYR A 1 130 ? -22.022 -2.653 18.993 1.00 93.00 130 TYR A N 1
ATOM 1006 C CA . TYR A 1 130 ? -23.195 -1.806 19.125 1.00 93.00 130 TYR A CA 1
ATOM 1007 C C . TYR A 1 130 ? -23.784 -1.971 20.522 1.00 93.00 130 TYR A C 1
ATOM 1009 O O . TYR A 1 130 ? -23.876 -3.080 21.051 1.00 93.00 130 TYR A O 1
ATOM 1017 N N . TYR A 1 131 ? -24.163 -0.843 21.097 1.00 95.44 131 TYR A N 1
ATOM 1018 C CA . TYR A 1 131 ? -24.787 -0.731 22.396 1.00 95.44 131 TYR A CA 1
ATOM 1019 C C . TYR A 1 131 ? -25.923 0.281 22.326 1.00 95.44 131 TYR A C 1
ATOM 1021 O O . TYR A 1 131 ? -26.007 1.115 21.426 1.00 95.44 131 TYR A O 1
ATOM 1029 N N . TYR A 1 132 ? -26.795 0.213 23.315 1.00 96.12 132 TYR A N 1
ATOM 1030 C CA . TYR A 1 132 ? -27.853 1.175 23.548 1.00 96.12 132 TYR A CA 1
ATOM 1031 C C . TYR A 1 132 ? -27.855 1.515 25.027 1.00 96.12 132 TYR A C 1
ATOM 1033 O O . TYR A 1 132 ? -27.903 0.604 25.853 1.00 96.12 132 TYR A O 1
ATOM 1041 N N . PHE A 1 133 ? -27.784 2.799 25.366 1.00 96.25 133 PHE A N 1
ATOM 1042 C CA . PHE A 1 133 ? -28.053 3.238 26.728 1.00 96.25 133 PHE A CA 1
ATOM 1043 C C . PHE A 1 133 ? -29.349 4.037 26.782 1.00 96.25 133 PHE A C 1
ATOM 1045 O O . PHE A 1 133 ? -29.701 4.704 25.811 1.00 96.25 133 PHE A O 1
ATOM 1052 N N . PHE A 1 134 ? -30.027 4.003 27.921 1.00 94.81 134 PHE A N 1
ATOM 1053 C CA . PHE A 1 134 ? -31.089 4.950 28.246 1.00 94.81 134 PHE A CA 1
ATOM 1054 C C . PHE A 1 134 ? -31.006 5.351 29.712 1.00 94.81 134 PHE A C 1
ATOM 1056 O O . PHE A 1 134 ? -30.437 4.619 30.526 1.00 94.81 134 PHE A O 1
ATOM 1063 N N . ILE A 1 135 ? -31.543 6.524 30.016 1.00 92.62 135 ILE A N 1
ATOM 1064 C CA . ILE A 1 135 ? -31.578 7.096 31.352 1.00 92.62 135 ILE A CA 1
ATOM 1065 C C . ILE A 1 135 ? -33.017 7.280 31.821 1.00 92.62 135 ILE A C 1
ATOM 1067 O O . ILE A 1 135 ? -33.904 7.614 31.034 1.00 92.62 135 ILE A O 1
ATOM 1071 N N . GLU A 1 136 ? -33.210 7.056 33.113 1.00 90.12 136 GLU A N 1
ATOM 1072 C CA . GLU A 1 136 ? -34.450 7.300 33.846 1.00 90.12 136 GLU A CA 1
ATOM 1073 C C . GLU A 1 136 ? -34.124 7.915 35.214 1.00 90.12 136 GLU A C 1
ATOM 1075 O O . GLU A 1 136 ? -33.004 7.779 35.725 1.00 90.12 136 GLU A O 1
ATOM 1080 N N . SER A 1 137 ? -35.100 8.594 35.804 1.00 86.12 137 SER A N 1
ATOM 1081 C CA . SER A 1 137 ? -35.005 9.181 37.139 1.00 86.12 137 SER A CA 1
ATOM 1082 C C . SER A 1 137 ? -35.786 8.352 38.155 1.00 86.12 137 SER A C 1
ATOM 1084 O O . SER A 1 137 ? -36.886 7.876 37.874 1.00 86.12 137 SER A O 1
ATOM 1086 N N . VAL A 1 138 ? -35.240 8.220 39.365 1.00 75.00 138 VAL A N 1
ATOM 1087 C CA . VAL A 1 138 ? -35.940 7.622 40.505 1.00 75.00 138 VAL A CA 1
ATOM 1088 C C . VAL A 1 138 ? -36.209 8.695 41.557 1.00 75.00 138 VAL A C 1
ATOM 1090 O O . VAL A 1 138 ? -35.280 9.145 42.226 1.00 75.00 138 VAL A O 1
ATOM 1093 N N . GLY A 1 139 ? -37.486 9.038 41.769 1.00 61.12 139 GLY A N 1
ATOM 1094 C CA . GLY A 1 139 ? -37.936 9.573 43.061 1.00 61.12 139 GLY A CA 1
ATOM 1095 C C . GLY A 1 139 ? -38.701 10.900 43.120 1.00 61.12 139 GLY A C 1
ATOM 1096 O O . GLY A 1 139 ? -39.156 11.206 44.215 1.00 61.12 139 GLY A O 1
ATOM 1097 N N . GLU A 1 140 ? -38.928 11.656 42.038 1.00 57.81 140 GLU A N 1
ATOM 1098 C CA . GLU A 1 140 ? -39.734 12.898 42.106 1.00 57.81 140 GLU A CA 1
ATOM 1099 C C . GLU A 1 140 ? -40.608 13.141 40.861 1.00 57.81 140 GLU A C 1
ATOM 1101 O O . GLU A 1 140 ? -40.171 12.932 39.733 1.00 57.81 140 GLU A O 1
ATOM 1106 N N . GLU A 1 141 ? -41.839 13.637 41.068 1.00 53.69 141 GLU A N 1
ATOM 1107 C CA . GLU A 1 141 ? -42.834 13.927 40.012 1.00 53.69 141 GLU A CA 1
ATOM 1108 C C . GLU A 1 141 ? -42.413 15.070 39.057 1.00 53.69 141 GLU A C 1
ATOM 1110 O O . GLU A 1 141 ? -42.969 15.190 37.968 1.00 53.69 141 GLU A O 1
ATOM 1115 N N . ASN A 1 142 ? -41.392 15.867 39.411 1.00 57.56 142 ASN A N 1
ATOM 1116 C CA . ASN A 1 142 ? -40.846 16.970 38.602 1.00 57.56 142 ASN A CA 1
ATOM 1117 C C . ASN A 1 142 ? -39.415 16.699 38.089 1.00 57.56 142 ASN A C 1
ATOM 1119 O O . ASN A 1 142 ? -38.636 17.635 37.911 1.00 57.56 142 ASN A O 1
ATOM 1123 N N . GLY A 1 143 ? -39.069 15.433 37.831 1.00 60.28 143 GLY A N 1
ATOM 1124 C CA . GLY A 1 143 ? -37.742 14.969 37.404 1.00 60.28 143 GLY A CA 1
ATOM 1125 C C . GLY A 1 143 ? -37.306 15.370 35.986 1.00 60.28 143 GLY A C 1
ATOM 1126 O O . GLY A 1 143 ? -36.840 14.524 35.220 1.00 60.28 143 GLY A O 1
ATOM 1127 N N . ARG A 1 144 ? -37.477 16.641 35.613 1.00 73.19 144 ARG A N 1
ATOM 1128 C CA . ARG A 1 144 ? -37.024 17.189 34.334 1.00 73.19 144 ARG A CA 1
ATOM 1129 C C . ARG A 1 144 ? -35.510 17.292 34.322 1.00 73.19 144 ARG A C 1
ATOM 1131 O O . ARG A 1 144 ? -34.936 17.984 35.153 1.00 73.19 144 ARG A O 1
ATOM 1138 N N . PHE A 1 145 ? -34.885 16.602 33.379 1.00 77.19 145 PHE A N 1
ATOM 1139 C CA . PHE A 1 145 ? -33.438 16.594 33.233 1.00 77.19 145 PHE A CA 1
ATOM 1140 C C . PHE A 1 145 ? -33.082 17.110 31.835 1.00 77.19 145 PHE A C 1
ATOM 1142 O O . PHE A 1 145 ? -33.303 16.397 30.853 1.00 77.19 145 PHE A O 1
ATOM 1149 N N . PRO A 1 146 ? -32.583 18.350 31.719 1.00 82.94 146 PRO A N 1
ATOM 1150 C CA . PRO A 1 146 ? -32.240 18.952 30.438 1.00 82.94 146 PRO A CA 1
ATOM 1151 C C . PRO A 1 146 ? -31.005 18.277 29.823 1.00 82.94 146 PRO A C 1
ATOM 1153 O O . PRO A 1 146 ? -29.902 18.352 30.364 1.00 82.94 146 PRO A O 1
ATOM 1156 N N . ILE A 1 147 ? -31.176 17.617 28.679 1.00 87.06 147 ILE A N 1
ATOM 1157 C CA . ILE A 1 147 ? -30.111 16.892 27.970 1.00 87.06 147 ILE A CA 1
ATOM 1158 C C . ILE A 1 147 ? -29.815 17.594 26.651 1.00 87.06 147 ILE A C 1
ATOM 1160 O O . ILE A 1 147 ? -30.727 17.861 25.867 1.00 87.06 147 ILE A O 1
ATOM 1164 N N . HIS A 1 148 ? -28.544 17.849 26.359 1.00 89.94 148 HIS A N 1
ATOM 1165 C CA . HIS A 1 148 ? -28.165 18.388 25.059 1.00 89.94 148 HIS A CA 1
ATOM 1166 C C . HIS A 1 148 ? -28.265 17.338 23.956 1.00 89.94 148 HIS A C 1
ATOM 1168 O O . HIS A 1 148 ? -27.861 16.183 24.118 1.00 89.94 148 HIS A O 1
ATOM 1174 N N . TYR A 1 149 ? -28.753 17.774 22.799 1.00 91.00 149 TYR A N 1
ATOM 1175 C CA . TYR A 1 149 ? -28.757 16.974 21.588 1.00 91.00 149 TYR A CA 1
ATOM 1176 C C . TYR A 1 149 ? -28.400 17.818 20.360 1.00 91.00 149 TYR A C 1
ATOM 1178 O O . TYR A 1 149 ? -28.495 19.050 20.339 1.00 91.00 149 TYR A O 1
ATOM 1186 N N . GLY A 1 150 ? -27.946 17.126 19.324 1.00 89.50 150 GLY A N 1
ATOM 1187 C CA . GLY A 1 150 ? -27.609 17.673 18.023 1.00 89.50 150 GLY A CA 1
ATOM 1188 C C . GLY A 1 150 ? -28.397 17.007 16.894 1.00 89.50 150 GLY A C 1
ATOM 1189 O O . GLY A 1 150 ? -29.200 16.096 17.118 1.00 89.50 150 GLY A O 1
ATOM 1190 N N . PRO A 1 151 ? -28.158 17.442 15.652 1.00 89.81 151 PRO A N 1
ATOM 1191 C CA . PRO A 1 151 ? -28.888 16.973 14.488 1.00 89.81 151 PRO A CA 1
ATOM 1192 C C . PRO A 1 151 ? -28.447 15.552 14.092 1.00 89.81 151 PRO A C 1
ATOM 1194 O O . PRO A 1 151 ? -27.358 15.115 14.490 1.00 89.81 151 PRO A O 1
ATOM 1197 N N . PRO A 1 152 ? -29.254 14.817 13.303 1.00 85.44 152 PRO A N 1
ATOM 1198 C CA . PRO A 1 152 ? -29.000 13.415 12.959 1.00 85.44 152 PRO A CA 1
ATOM 1199 C C . PRO A 1 152 ? -27.603 13.141 12.382 1.00 85.44 152 PRO A C 1
ATOM 1201 O O . PRO A 1 152 ? -26.991 12.125 12.711 1.00 85.44 152 PRO A 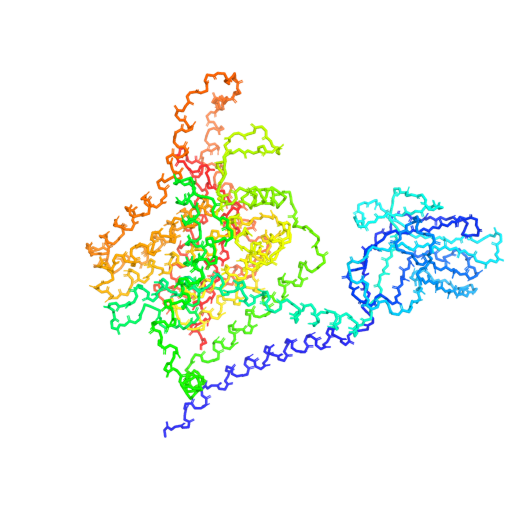O 1
ATOM 1204 N N . GLU A 1 153 ? -27.065 14.057 11.574 1.00 86.56 153 GLU A N 1
ATOM 1205 C CA . GLU A 1 153 ? -25.749 13.944 10.933 1.00 86.56 153 GLU A CA 1
ATOM 1206 C C . GLU A 1 153 ? -24.555 14.121 11.883 1.00 86.56 153 GLU A C 1
ATOM 1208 O O . GLU A 1 153 ? -23.409 13.908 11.484 1.00 86.56 153 GLU A O 1
ATOM 1213 N N . SER A 1 154 ? -24.793 14.515 13.137 1.00 86.94 154 SER A N 1
ATOM 1214 C CA . SER A 1 154 ? -23.719 14.704 14.119 1.00 86.94 154 SER A CA 1
ATOM 1215 C C . SER A 1 154 ? -23.106 13.385 14.611 1.00 86.94 154 SER A C 1
ATOM 1217 O O . SER A 1 154 ? -21.976 13.389 15.099 1.00 86.94 154 SER A O 1
ATOM 1219 N N . TYR A 1 155 ? -23.806 12.258 14.438 1.00 88.81 155 TYR A N 1
ATOM 1220 C CA . TYR A 1 155 ? -23.314 10.920 14.760 1.00 88.81 155 TYR A CA 1
ATOM 1221 C C . TYR A 1 155 ? -23.984 9.856 13.875 1.00 88.81 155 TYR A C 1
ATOM 1223 O O . TYR A 1 155 ? -25.172 9.596 13.993 1.00 88.81 155 TYR A O 1
ATOM 1231 N N . PHE A 1 156 ? -23.219 9.207 12.991 1.00 85.19 156 PHE A N 1
ATOM 1232 C CA . PHE A 1 156 ? -23.774 8.282 11.985 1.00 85.19 156 PHE A CA 1
ATOM 1233 C C . PHE A 1 156 ? -24.001 6.843 12.474 1.00 85.19 156 PHE A C 1
ATOM 1235 O O . PHE A 1 156 ? -24.691 6.076 11.810 1.00 85.19 156 PHE A O 1
ATOM 1242 N N . ASN A 1 157 ? -23.415 6.454 13.610 1.00 87.56 157 ASN A N 1
ATOM 1243 C CA . ASN A 1 157 ? -23.402 5.061 14.077 1.00 87.56 157 ASN A CA 1
ATOM 1244 C C . ASN A 1 157 ? -24.463 4.793 15.156 1.00 87.56 157 ASN A C 1
ATOM 1246 O O . ASN A 1 157 ? -24.237 4.010 16.081 1.00 87.56 157 ASN A O 1
ATOM 1250 N N . GLY A 1 158 ? -25.596 5.487 15.071 1.00 89.75 158 GLY A N 1
ATOM 1251 C CA . GLY A 1 158 ? -26.665 5.387 16.048 1.00 89.75 158 GLY A CA 1
ATOM 1252 C C . GLY A 1 158 ? -27.738 6.452 15.876 1.00 89.75 158 GLY A C 1
ATOM 1253 O O . GLY A 1 158 ? -27.733 7.224 14.920 1.00 89.75 158 GLY A O 1
ATOM 1254 N N . ALA A 1 159 ? -28.665 6.457 16.820 1.00 92.88 159 ALA A N 1
ATOM 1255 C CA . ALA A 1 159 ? -29.778 7.389 16.905 1.00 92.88 159 ALA A CA 1
ATOM 1256 C C . ALA A 1 159 ? -30.195 7.601 18.362 1.00 92.88 159 ALA A C 1
ATOM 1258 O O . ALA A 1 159 ? -30.133 6.665 19.180 1.00 92.88 159 ALA A O 1
ATOM 1259 N N . MET A 1 160 ? -30.679 8.807 18.649 1.00 94.50 160 MET A N 1
ATOM 1260 C CA . MET A 1 160 ? -31.413 9.127 19.868 1.00 94.50 160 MET A CA 1
ATOM 1261 C C . MET A 1 160 ? -32.746 8.374 19.896 1.00 94.50 160 MET A C 1
ATOM 1263 O O . MET A 1 160 ? -33.352 8.123 18.855 1.00 94.50 160 MET A O 1
ATOM 1267 N N . HIS A 1 161 ? -33.197 7.991 21.084 1.00 94.50 161 HIS A N 1
ATOM 1268 C CA . HIS A 1 161 ? -34.470 7.322 21.312 1.00 94.50 161 HIS A CA 1
ATOM 1269 C C . HIS A 1 161 ? -35.220 7.986 22.466 1.00 94.50 161 HIS A C 1
ATOM 1271 O O . HIS A 1 161 ? -34.603 8.372 23.457 1.00 94.50 161 HIS A O 1
ATOM 1277 N N . ILE A 1 162 ? -36.544 8.045 22.352 1.00 93.19 162 ILE A N 1
ATOM 1278 C CA . ILE A 1 162 ? -37.468 8.435 23.422 1.00 93.19 162 ILE A CA 1
ATOM 1279 C C . ILE A 1 162 ? -38.478 7.297 23.577 1.00 93.19 162 ILE A C 1
ATOM 1281 O O . ILE A 1 162 ? -39.071 6.863 22.585 1.00 93.19 162 ILE A O 1
ATOM 1285 N N . ASP A 1 163 ? -38.603 6.750 24.786 1.00 90.44 163 ASP A N 1
ATOM 1286 C CA . ASP A 1 163 ? -39.411 5.557 25.092 1.00 90.44 163 ASP A CA 1
ATOM 1287 C C . ASP A 1 163 ? -39.122 4.372 24.168 1.00 90.44 163 ASP A C 1
ATOM 1289 O O . ASP A 1 163 ? -40.012 3.671 23.684 1.00 90.44 163 ASP A O 1
ATOM 1293 N N . GLY A 1 164 ? -37.835 4.176 23.872 1.00 86.44 164 GLY A N 1
ATOM 1294 C CA . GLY A 1 164 ? -37.360 3.124 22.976 1.00 86.44 164 GLY A CA 1
ATOM 1295 C C . GLY A 1 164 ? -37.670 3.348 21.491 1.00 86.44 164 GLY A C 1
ATOM 1296 O O . GLY A 1 164 ? -37.288 2.509 20.677 1.00 86.44 164 GLY A O 1
ATOM 1297 N N . ASN A 1 165 ? -38.298 4.464 21.106 1.00 91.31 165 ASN A N 1
ATOM 1298 C CA . ASN A 1 165 ? -38.567 4.805 19.708 1.00 91.31 165 ASN A CA 1
ATOM 1299 C C . ASN A 1 165 ? -37.487 5.744 19.153 1.00 91.31 165 ASN A C 1
ATOM 1301 O O . ASN A 1 165 ? -37.196 6.754 19.800 1.00 91.31 165 ASN A O 1
ATOM 1305 N N . PRO A 1 166 ? -36.911 5.459 17.970 1.00 92.62 166 PRO A N 1
ATOM 1306 C CA . PRO A 1 166 ? -35.874 6.294 17.375 1.00 92.62 166 PRO A CA 1
ATOM 1307 C C . PRO A 1 166 ? -36.417 7.680 17.012 1.00 92.62 166 PRO A C 1
ATOM 1309 O O . PRO A 1 166 ? -37.529 7.808 16.501 1.00 92.62 166 PRO A O 1
ATOM 1312 N N . GLN A 1 167 ? -35.607 8.704 17.257 1.00 92.19 167 GLN A N 1
ATOM 1313 C CA . GLN A 1 167 ? -35.915 10.108 16.999 1.00 92.19 167 GLN A CA 1
ATOM 1314 C C . GLN A 1 167 ? -34.903 10.719 16.027 1.00 92.19 167 GLN A C 1
ATOM 1316 O O . GLN A 1 167 ? -33.761 10.264 15.929 1.00 92.19 167 GLN A O 1
ATOM 1321 N N . GLU A 1 168 ? -35.303 11.784 15.331 1.00 89.94 168 GLU A N 1
ATOM 1322 C CA . GLU A 1 168 ? -34.383 12.581 14.516 1.00 89.94 168 GLU A CA 1
ATOM 1323 C C . GLU A 1 168 ? -33.506 13.464 15.412 1.00 89.94 168 GLU A C 1
ATOM 1325 O O . GLU A 1 168 ? -33.839 14.603 15.732 1.00 89.94 168 GLU A O 1
ATOM 1330 N N . GLY A 1 169 ? -32.367 12.920 15.834 1.00 90.31 169 GLY A N 1
ATOM 1331 C CA . GLY A 1 169 ? -31.371 13.630 16.626 1.00 90.31 169 GLY A CA 1
ATOM 1332 C C . GLY A 1 169 ? -30.331 12.687 17.217 1.00 90.31 169 GLY A C 1
ATOM 1333 O O . GLY A 1 169 ? -30.439 11.463 17.108 1.00 90.31 169 GLY A O 1
ATOM 1334 N N . GLN A 1 170 ? -29.311 13.265 17.840 1.00 93.69 170 GLN A N 1
ATOM 1335 C CA . GLN A 1 170 ? -28.254 12.535 18.538 1.00 93.69 170 GLN A CA 1
ATOM 1336 C C . GLN A 1 170 ? -28.013 13.202 19.883 1.00 93.69 170 GLN A C 1
ATOM 1338 O O . GLN A 1 170 ? -27.795 14.412 19.916 1.00 93.69 170 GLN A O 1
ATOM 1343 N N . LEU A 1 171 ? -28.020 12.442 20.976 1.00 93.06 171 LEU A N 1
ATOM 1344 C CA . LEU A 1 171 ? -27.613 12.992 22.268 1.00 93.06 171 LEU A CA 1
ATOM 1345 C C . LEU A 1 171 ? -26.158 13.465 22.204 1.00 93.06 171 LEU A C 1
ATOM 1347 O O . LEU A 1 171 ? -25.340 12.921 21.456 1.00 93.06 171 LEU A O 1
ATOM 1351 N N . THR A 1 172 ? -25.820 14.449 23.027 1.00 92.50 172 THR A N 1
ATOM 1352 C CA . THR A 1 172 ? -24.437 14.882 23.210 1.00 92.50 172 THR A CA 1
ATOM 1353 C C . THR A 1 172 ? -23.770 14.000 24.267 1.00 92.50 172 THR A C 1
ATOM 1355 O O . THR A 1 172 ? -24.056 14.115 25.459 1.00 92.50 172 THR A O 1
ATOM 1358 N N . PHE A 1 173 ? -22.906 13.068 23.837 1.00 92.44 173 PHE A N 1
ATOM 1359 C CA . PHE A 1 173 ? -22.301 12.053 24.712 1.00 92.44 173 PHE A CA 1
ATOM 1360 C C . PHE A 1 173 ? -20.809 11.785 24.425 1.00 92.44 173 PHE A C 1
ATOM 1362 O O . PHE A 1 173 ? -20.310 11.932 23.301 1.00 92.44 173 PHE A O 1
ATOM 1369 N N . ARG A 1 174 ? -20.079 11.330 25.451 1.00 92.44 174 ARG A N 1
ATOM 1370 C CA . ARG A 1 174 ? -18.681 10.868 25.363 1.00 92.44 174 ARG A CA 1
ATOM 1371 C C . ARG A 1 174 ? -18.520 9.503 26.007 1.00 92.44 174 ARG A C 1
ATOM 1373 O O . ARG A 1 174 ? -19.233 9.145 26.942 1.00 92.44 174 ARG A O 1
ATOM 1380 N N . LEU A 1 175 ? -17.541 8.751 25.519 1.00 92.75 175 LEU A N 1
ATOM 1381 C CA . LEU A 1 175 ? -17.218 7.423 26.033 1.00 92.75 175 LEU A CA 1
ATOM 1382 C C . LEU A 1 175 ? -15.840 7.438 26.693 1.00 92.75 175 LEU A C 1
ATOM 1384 O O . LEU A 1 175 ? -14.891 8.022 26.163 1.00 92.75 175 LEU A O 1
ATOM 1388 N N . SER A 1 176 ? -15.724 6.762 27.833 1.00 91.94 176 SER A N 1
ATOM 1389 C CA . SER A 1 176 ? -14.459 6.560 28.543 1.00 91.94 176 SER A CA 1
ATOM 1390 C C . SER A 1 176 ? -14.046 5.096 28.466 1.00 91.94 176 SER A C 1
ATOM 1392 O O . SER A 1 176 ? -14.858 4.202 28.725 1.00 91.94 176 SER A O 1
ATOM 1394 N N . TYR A 1 177 ? -12.775 4.842 28.147 1.00 91.38 177 TYR A N 1
ATOM 1395 C CA . TYR A 1 177 ? -12.226 3.491 28.010 1.00 91.38 177 TYR A CA 1
ATOM 1396 C C . TYR A 1 177 ? -11.078 3.216 28.979 1.00 91.38 177 TYR A C 1
ATOM 1398 O O . TYR A 1 177 ? -10.225 4.065 29.256 1.00 91.38 177 TYR A O 1
ATOM 1406 N N . ASN A 1 178 ? -11.020 1.972 29.443 1.00 91.25 178 ASN A N 1
ATOM 1407 C CA . ASN A 1 178 ? -9.937 1.447 30.244 1.00 91.25 178 ASN A CA 1
ATOM 1408 C C . ASN A 1 178 ? -8.685 1.228 29.385 1.00 91.25 178 ASN A C 1
ATOM 1410 O O . ASN A 1 178 ? -8.677 0.443 28.434 1.00 91.25 178 ASN A O 1
ATOM 1414 N N . ARG A 1 179 ? -7.582 1.878 29.768 1.00 83.50 179 ARG A N 1
ATOM 1415 C CA . ARG A 1 179 ? -6.333 1.861 28.990 1.00 83.50 179 ARG A CA 1
ATOM 1416 C C . ARG A 1 179 ? -5.721 0.471 28.864 1.00 83.50 179 ARG A C 1
ATOM 1418 O O . ARG A 1 179 ? -5.223 0.116 27.799 1.00 83.50 179 ARG A O 1
ATOM 1425 N N . THR A 1 180 ? -5.736 -0.307 29.944 1.00 86.56 180 THR A N 1
ATOM 1426 C CA . THR A 1 180 ? -5.125 -1.640 29.968 1.00 86.56 180 THR A CA 1
ATOM 1427 C C . THR A 1 180 ? -5.883 -2.589 29.052 1.00 86.56 180 THR A C 1
ATOM 1429 O O . THR A 1 180 ? -5.257 -3.309 28.277 1.00 86.56 180 THR A O 1
ATOM 1432 N N . ALA A 1 181 ? -7.216 -2.547 29.085 1.00 89.19 181 ALA A N 1
ATOM 1433 C CA . ALA A 1 181 ? -8.059 -3.335 28.193 1.00 89.19 181 ALA A CA 1
ATOM 1434 C C . ALA A 1 181 ? -7.854 -2.943 26.721 1.00 89.19 181 ALA A C 1
ATOM 1436 O O . ALA A 1 181 ? -7.648 -3.814 25.880 1.00 89.19 181 ALA A O 1
ATOM 1437 N N . MET A 1 182 ? -7.816 -1.645 26.417 1.00 86.44 182 MET A N 1
ATOM 1438 C CA . MET A 1 182 ? -7.577 -1.151 25.060 1.00 86.44 182 MET A CA 1
ATOM 1439 C C . MET A 1 182 ? -6.181 -1.524 24.531 1.00 86.44 182 MET A C 1
ATOM 1441 O O . MET A 1 182 ? -6.053 -1.963 23.387 1.00 86.44 182 MET A O 1
ATOM 1445 N N . LEU A 1 183 ? -5.129 -1.400 25.352 1.00 86.06 183 LEU A N 1
ATOM 1446 C CA . LEU A 1 183 ? -3.772 -1.812 24.974 1.00 86.06 183 LEU A CA 1
ATOM 1447 C C . LEU A 1 183 ? -3.682 -3.330 24.785 1.00 86.06 183 LEU A C 1
ATOM 1449 O O . LEU A 1 183 ? -3.070 -3.793 23.822 1.00 86.06 183 LEU A O 1
ATOM 1453 N N . TYR A 1 184 ? -4.299 -4.103 25.680 1.00 89.12 184 TYR A N 1
ATOM 1454 C CA . TYR A 1 184 ? -4.365 -5.556 25.564 1.00 89.12 184 TYR A CA 1
ATOM 1455 C C . TYR A 1 184 ? -5.062 -5.976 24.269 1.00 89.12 184 TYR A C 1
ATOM 1457 O O . TYR A 1 184 ? -4.529 -6.801 23.531 1.00 89.12 184 TYR A O 1
ATOM 1465 N N . ASP A 1 185 ? -6.205 -5.372 23.953 1.00 89.44 185 ASP A N 1
ATOM 1466 C CA . ASP A 1 185 ? -6.947 -5.628 22.721 1.00 89.44 185 ASP A CA 1
ATOM 1467 C C . ASP A 1 185 ? -6.146 -5.231 21.468 1.00 89.44 185 ASP A C 1
ATOM 1469 O O . ASP A 1 185 ? -6.129 -5.964 20.475 1.00 89.44 185 ASP A O 1
ATOM 1473 N N . LEU A 1 186 ? -5.388 -4.129 21.521 1.00 86.50 186 LEU A N 1
ATOM 1474 C CA . LEU A 1 186 ? -4.477 -3.743 20.441 1.00 86.50 186 LEU A CA 1
ATOM 1475 C C . LEU A 1 186 ? -3.373 -4.787 20.225 1.00 86.50 186 LEU A C 1
ATOM 1477 O O . LEU A 1 186 ? -3.165 -5.247 19.100 1.00 86.50 186 LEU A O 1
ATOM 1481 N N . VAL A 1 187 ? -2.681 -5.191 21.293 1.00 87.44 187 VAL A N 1
ATOM 1482 C CA . VAL A 1 187 ? -1.616 -6.204 21.227 1.00 87.44 187 VAL A CA 1
ATOM 1483 C C . VAL A 1 187 ? -2.180 -7.542 20.752 1.00 87.44 187 VAL A C 1
ATOM 1485 O O . VAL A 1 187 ? -1.600 -8.172 19.867 1.00 87.44 187 VAL A O 1
ATOM 1488 N N . LYS A 1 188 ? -3.338 -7.952 21.276 1.00 88.44 188 LYS A N 1
ATOM 1489 C CA . LYS A 1 188 ? -4.059 -9.156 20.850 1.00 88.44 188 LYS A CA 1
ATOM 1490 C C . LYS A 1 188 ? -4.376 -9.101 19.356 1.00 88.44 188 LYS A C 1
ATOM 1492 O O . LYS A 1 188 ? -4.108 -10.074 18.653 1.00 88.44 188 LYS A O 1
ATOM 1497 N N . GLY A 1 189 ? -4.873 -7.969 18.857 1.00 85.81 189 GLY A N 1
ATOM 1498 C CA . GLY A 1 189 ? -5.145 -7.750 17.436 1.00 85.81 189 GLY A CA 1
ATOM 1499 C C . GLY A 1 189 ? -3.895 -7.860 16.557 1.00 85.81 189 GLY A C 1
ATOM 1500 O O . GLY A 1 189 ? -3.928 -8.534 15.523 1.00 85.81 189 GLY A O 1
ATOM 1501 N N . ILE A 1 190 ? -2.773 -7.269 16.985 1.00 84.75 190 ILE A N 1
ATOM 1502 C CA . ILE A 1 190 ? -1.480 -7.359 16.285 1.00 84.75 190 ILE A CA 1
ATOM 1503 C C . ILE A 1 190 ? -0.995 -8.810 16.237 1.00 84.75 190 ILE A C 1
ATOM 1505 O O . ILE A 1 190 ? -0.675 -9.317 15.159 1.00 84.75 190 ILE A O 1
ATOM 1509 N N . VAL A 1 191 ? -0.980 -9.504 17.378 1.00 86.75 191 VAL A N 1
ATOM 1510 C CA . VAL A 1 191 ? -0.523 -10.899 17.476 1.00 86.75 191 VAL A CA 1
ATOM 1511 C C . VAL A 1 191 ? -1.400 -11.816 16.622 1.00 86.75 191 VAL A C 1
ATOM 1513 O O . VAL A 1 191 ? -0.872 -12.587 15.818 1.00 86.75 191 VAL A O 1
ATOM 1516 N N . ALA A 1 192 ? -2.726 -11.684 16.715 1.00 86.19 192 ALA A N 1
ATOM 1517 C CA . ALA A 1 192 ? -3.673 -12.471 15.923 1.00 86.19 192 ALA A CA 1
ATOM 1518 C C . ALA A 1 192 ? -3.510 -12.246 14.409 1.00 86.19 192 ALA A C 1
ATOM 1520 O O . ALA A 1 192 ? -3.689 -13.170 13.613 1.00 86.19 192 ALA A O 1
ATOM 1521 N N . SER A 1 193 ? -3.126 -11.034 14.002 1.00 85.31 193 SER A N 1
ATOM 1522 C CA . SER A 1 193 ? -2.967 -10.666 12.590 1.00 85.31 193 SER A CA 1
ATOM 1523 C C . SER A 1 193 ? -1.572 -10.955 12.033 1.00 85.31 193 SER A C 1
ATOM 1525 O O . SER A 1 193 ? -1.408 -11.012 10.814 1.00 85.31 193 SER A O 1
ATOM 1527 N N . THR A 1 194 ? -0.568 -11.185 12.886 1.00 86.25 194 THR A N 1
ATOM 1528 C CA . THR A 1 194 ? 0.837 -11.339 12.464 1.00 86.25 194 THR A CA 1
ATOM 1529 C C . THR A 1 194 ? 1.021 -12.512 11.503 1.00 86.25 194 THR A C 1
ATOM 1531 O O . THR A 1 194 ? 1.661 -12.357 10.466 1.00 86.25 194 THR A O 1
ATOM 1534 N N . GLY A 1 195 ? 0.409 -13.668 11.788 1.00 88.69 195 GLY A N 1
ATOM 1535 C CA . GLY A 1 195 ? 0.504 -14.845 10.916 1.00 88.69 195 GLY A CA 1
ATOM 1536 C C . GLY A 1 195 ? -0.056 -14.589 9.514 1.00 88.69 195 GLY A C 1
ATOM 1537 O O . GLY A 1 195 ? 0.623 -14.845 8.520 1.00 88.69 195 GLY A O 1
ATOM 1538 N N . ARG A 1 196 ? -1.261 -14.009 9.426 1.00 89.62 196 ARG A N 1
ATOM 1539 C CA . ARG A 1 196 ? -1.884 -13.636 8.142 1.00 89.62 196 ARG A CA 1
ATOM 1540 C C . ARG A 1 196 ? -1.059 -12.577 7.410 1.00 89.62 196 ARG A C 1
ATOM 1542 O O . ARG A 1 196 ? -0.813 -12.722 6.216 1.00 89.62 196 ARG A O 1
ATOM 1549 N N . GLY A 1 197 ? -0.578 -11.563 8.129 1.00 89.94 197 GLY A N 1
ATOM 1550 C CA . GLY A 1 197 ? 0.277 -10.511 7.582 1.00 89.94 197 GLY A CA 1
ATOM 1551 C C . GLY A 1 197 ? 1.563 -11.061 6.962 1.00 89.94 197 GLY A C 1
ATOM 1552 O O . GLY A 1 197 ? 1.907 -10.689 5.843 1.00 89.94 197 GLY A O 1
ATOM 1553 N N . LEU A 1 198 ? 2.232 -12.007 7.630 1.00 91.56 198 LEU A N 1
ATOM 1554 C CA . LEU A 1 198 ? 3.428 -12.665 7.098 1.00 91.56 198 LEU A CA 1
ATOM 1555 C C . LEU A 1 198 ? 3.135 -13.435 5.808 1.00 91.56 198 LEU A C 1
ATOM 1557 O O . LEU A 1 198 ? 3.872 -13.286 4.835 1.00 91.56 198 LEU A O 1
ATOM 1561 N N . VAL A 1 199 ? 2.050 -14.215 5.766 1.00 94.12 199 VAL A N 1
ATOM 1562 C CA . VAL A 1 199 ? 1.656 -14.947 4.550 1.00 94.12 199 VAL A CA 1
ATOM 1563 C C . VAL A 1 199 ? 1.398 -13.977 3.398 1.00 94.12 199 VAL A C 1
ATOM 1565 O O . VAL A 1 199 ? 1.900 -14.187 2.295 1.00 94.12 199 VAL A O 1
ATOM 1568 N N . VAL A 1 200 ? 0.681 -12.883 3.650 1.00 95.12 200 VAL A N 1
ATOM 1569 C CA . VAL A 1 200 ? 0.393 -11.868 2.632 1.00 95.12 200 VAL A CA 1
ATOM 1570 C C . VAL A 1 200 ? 1.671 -11.190 2.127 1.00 95.12 200 VAL A C 1
ATOM 1572 O O . VAL A 1 200 ? 1.855 -11.054 0.916 1.00 95.12 200 VAL A O 1
ATOM 1575 N N . ILE A 1 201 ? 2.588 -10.813 3.024 1.00 94.19 201 ILE A N 1
ATOM 1576 C CA . ILE A 1 201 ? 3.888 -10.248 2.637 1.00 94.19 201 ILE A CA 1
ATOM 1577 C C . ILE A 1 201 ? 4.643 -11.237 1.743 1.00 94.19 201 ILE A C 1
ATOM 1579 O O . ILE A 1 201 ? 5.172 -10.836 0.708 1.00 94.19 201 ILE A O 1
ATOM 1583 N N . LEU A 1 202 ? 4.658 -12.528 2.084 1.00 95.12 202 LEU A N 1
ATOM 1584 C CA . LEU A 1 202 ? 5.309 -13.562 1.276 1.00 95.12 202 LEU A CA 1
ATOM 1585 C C . LEU A 1 202 ? 4.653 -13.718 -0.105 1.00 95.12 202 LEU A C 1
ATOM 1587 O O . LEU A 1 202 ? 5.360 -13.769 -1.110 1.00 95.12 202 LEU A O 1
ATOM 1591 N N . VAL A 1 203 ? 3.322 -13.724 -0.187 1.00 97.69 203 VAL A N 1
ATOM 1592 C CA . VAL A 1 203 ? 2.574 -13.819 -1.457 1.00 97.69 203 VAL A CA 1
ATOM 1593 C C . VAL A 1 203 ? 2.912 -12.666 -2.406 1.00 97.69 203 VAL A C 1
ATOM 1595 O O . VAL A 1 203 ? 3.024 -12.885 -3.616 1.00 97.69 203 VAL A O 1
ATOM 1598 N N . PHE A 1 204 ? 3.114 -11.459 -1.873 1.00 98.12 204 PHE A N 1
ATOM 1599 C CA . PHE A 1 204 ? 3.444 -10.264 -2.654 1.00 98.12 204 PHE A CA 1
ATOM 1600 C C . PHE A 1 204 ? 4.945 -9.973 -2.782 1.00 98.12 204 PHE A C 1
ATOM 1602 O O . PHE A 1 204 ? 5.311 -8.961 -3.373 1.00 98.12 204 PHE A O 1
ATOM 1609 N N . THR A 1 205 ? 5.829 -10.839 -2.279 1.00 97.31 205 THR A N 1
ATOM 1610 C CA . THR A 1 205 ? 7.290 -10.661 -2.403 1.00 97.31 205 THR A CA 1
ATOM 1611 C C . THR A 1 205 ? 7.991 -11.862 -3.026 1.00 97.31 205 THR A C 1
ATOM 1613 O O . THR A 1 205 ? 8.862 -11.681 -3.878 1.00 97.31 205 THR A O 1
ATOM 1616 N N . LEU A 1 206 ? 7.622 -13.093 -2.656 1.00 96.69 206 LEU A N 1
ATOM 1617 C CA . LEU A 1 206 ? 8.309 -14.306 -3.106 1.00 96.69 206 LEU A CA 1
ATOM 1618 C C . LEU A 1 206 ? 8.310 -14.476 -4.632 1.00 96.69 206 LEU A C 1
ATOM 1620 O O . LEU A 1 206 ? 9.389 -14.752 -5.166 1.00 96.69 206 LEU A O 1
ATOM 1624 N N . PRO A 1 207 ? 7.186 -14.295 -5.362 1.00 97.94 207 PRO A N 1
ATOM 1625 C CA . PRO A 1 207 ? 7.193 -14.462 -6.815 1.00 97.94 207 PRO A CA 1
ATOM 1626 C C . PRO A 1 207 ? 8.142 -13.498 -7.520 1.00 97.94 207 PRO A C 1
ATOM 1628 O O . PRO A 1 207 ? 8.937 -13.894 -8.372 1.00 97.94 207 PRO A O 1
ATOM 1631 N N . GLY A 1 208 ? 8.127 -12.231 -7.120 1.00 97.19 208 GLY A N 1
ATOM 1632 C CA . GLY A 1 208 ? 9.012 -11.215 -7.666 1.00 97.19 208 GLY A CA 1
ATOM 1633 C C . GLY A 1 208 ? 10.469 -11.427 -7.277 1.00 97.19 208 GLY A C 1
ATOM 1634 O O . GLY A 1 208 ? 11.347 -11.166 -8.097 1.00 97.19 208 GLY A O 1
ATOM 1635 N N . TRP A 1 209 ? 10.750 -11.956 -6.082 1.00 96.62 209 TRP A N 1
ATOM 1636 C CA . TRP A 1 209 ? 12.113 -12.316 -5.683 1.00 96.62 209 TRP A CA 1
ATOM 1637 C C . TRP A 1 209 ? 12.647 -13.490 -6.512 1.00 96.62 209 TRP A C 1
ATOM 1639 O O . TRP A 1 209 ? 13.774 -13.440 -7.009 1.00 96.62 209 TRP A O 1
ATOM 1649 N N . ALA A 1 210 ? 11.824 -14.519 -6.739 1.00 96.25 210 ALA A N 1
ATOM 1650 C CA . ALA A 1 210 ? 12.160 -15.626 -7.630 1.00 96.25 210 ALA A CA 1
ATOM 1651 C C . ALA A 1 210 ? 12.441 -15.127 -9.056 1.00 96.25 210 ALA A C 1
ATOM 1653 O O . ALA A 1 210 ? 13.489 -15.448 -9.619 1.00 96.25 210 ALA A O 1
ATOM 1654 N N . LEU A 1 211 ? 11.577 -14.269 -9.608 1.00 94.38 211 LEU A N 1
ATOM 1655 C CA . LEU A 1 211 ? 11.791 -13.647 -10.919 1.00 94.38 211 LEU A CA 1
ATOM 1656 C C . LEU A 1 211 ? 13.083 -12.824 -10.965 1.00 94.38 211 LEU A C 1
ATOM 1658 O O . LEU A 1 211 ? 13.878 -12.981 -11.892 1.00 94.38 211 LEU A O 1
ATOM 1662 N N . LEU A 1 212 ? 13.352 -12.010 -9.943 1.00 92.62 212 LEU A N 1
ATOM 1663 C CA . LEU A 1 212 ? 14.579 -11.222 -9.849 1.00 92.62 212 LEU A CA 1
ATOM 1664 C C . LEU A 1 212 ? 15.834 -12.107 -9.915 1.00 92.62 212 LEU A C 1
ATOM 1666 O O . LEU A 1 212 ? 16.803 -11.752 -10.589 1.00 92.62 212 LEU A O 1
ATOM 1670 N N . LEU A 1 213 ? 15.823 -13.269 -9.261 1.00 91.50 213 LEU A N 1
ATOM 1671 C CA . LEU A 1 213 ? 16.929 -14.229 -9.303 1.00 91.50 213 LEU A CA 1
ATOM 1672 C C . LEU A 1 213 ? 17.006 -14.991 -10.631 1.00 91.50 213 LEU A C 1
ATOM 1674 O O . LEU A 1 213 ? 18.110 -15.209 -11.135 1.00 91.50 213 LEU A O 1
ATOM 1678 N N . VAL A 1 214 ? 15.871 -15.319 -11.258 1.00 90.19 214 VAL A N 1
ATOM 1679 C CA . VAL A 1 214 ? 15.842 -15.845 -12.637 1.00 90.19 214 VAL A CA 1
ATOM 1680 C C . VAL A 1 214 ? 16.543 -14.871 -13.582 1.00 90.19 214 VAL A C 1
ATOM 1682 O O . VAL A 1 214 ? 17.342 -15.284 -14.429 1.00 90.19 214 VAL A O 1
ATOM 1685 N N . PHE A 1 215 ? 16.336 -13.566 -13.391 1.00 86.31 215 PHE A N 1
ATOM 1686 C CA . PHE A 1 215 ? 17.007 -12.543 -14.190 1.00 86.31 215 PHE A CA 1
ATOM 1687 C C . PHE A 1 215 ? 18.528 -12.581 -13.950 1.00 86.31 215 PHE A C 1
ATOM 1689 O O . PHE A 1 215 ? 19.306 -12.278 -14.852 1.00 86.31 215 PHE A O 1
ATOM 1696 N N . GLN A 1 216 ? 18.987 -13.008 -12.774 1.00 82.50 216 GLN A N 1
ATOM 1697 C CA . GLN A 1 216 ? 20.402 -13.034 -12.394 1.00 82.50 216 GLN A CA 1
ATOM 1698 C C . GLN A 1 216 ? 21.153 -14.331 -12.745 1.00 82.50 216 GLN A C 1
ATOM 1700 O O . GLN A 1 216 ? 22.381 -14.283 -12.816 1.00 82.50 216 GLN A O 1
ATOM 1705 N N . LEU A 1 217 ? 20.472 -15.450 -13.035 1.00 79.12 217 LEU A N 1
ATOM 1706 C CA . LEU A 1 217 ? 21.065 -16.800 -13.183 1.00 79.12 217 LEU A CA 1
ATOM 1707 C C . LEU A 1 217 ? 22.341 -16.891 -14.044 1.00 79.12 217 LEU A C 1
ATOM 1709 O O . LEU A 1 217 ? 23.212 -17.714 -13.779 1.00 79.12 217 LEU A O 1
ATOM 1713 N N . LYS A 1 218 ? 22.475 -16.067 -15.089 1.00 71.19 218 LYS A N 1
ATOM 1714 C CA . LYS A 1 218 ? 23.622 -16.104 -16.023 1.00 71.19 218 LYS A CA 1
ATOM 1715 C C . LYS A 1 218 ? 24.674 -15.024 -15.758 1.00 71.19 218 LYS A C 1
ATOM 1717 O O . LYS A 1 218 ? 25.463 -14.697 -16.651 1.00 71.19 218 LYS A O 1
ATOM 1722 N N . ARG A 1 219 ? 24.674 -14.411 -14.572 1.00 71.31 219 ARG A N 1
ATOM 1723 C CA . ARG A 1 219 ? 25.393 -13.159 -14.326 1.00 71.31 219 ARG A CA 1
ATOM 1724 C C . ARG A 1 219 ? 26.332 -13.234 -13.124 1.00 71.31 219 ARG A C 1
ATOM 1726 O O . ARG A 1 219 ? 25.993 -13.757 -12.077 1.00 71.31 219 ARG A O 1
ATOM 1733 N N . LYS A 1 220 ? 27.524 -12.643 -13.281 1.00 69.12 220 LYS A N 1
ATOM 1734 C CA . LYS A 1 220 ? 28.556 -12.575 -12.229 1.00 69.12 220 LYS A CA 1
ATOM 1735 C C . LYS A 1 220 ? 28.314 -11.483 -11.179 1.00 69.12 220 LYS A C 1
ATOM 1737 O O . LYS A 1 220 ? 28.898 -11.547 -10.109 1.00 69.12 220 LYS A O 1
ATOM 1742 N N . ARG A 1 221 ? 27.526 -10.450 -11.503 1.00 74.12 221 ARG A N 1
ATOM 1743 C CA . ARG A 1 221 ? 27.204 -9.331 -10.598 1.00 74.12 221 ARG A CA 1
ATOM 1744 C C . ARG A 1 221 ? 25.689 -9.235 -10.428 1.00 74.12 221 ARG A C 1
ATOM 1746 O O . ARG A 1 221 ? 25.016 -9.268 -11.467 1.00 74.12 221 ARG A O 1
ATOM 1753 N N . PRO A 1 222 ? 25.169 -9.091 -9.198 1.00 80.50 222 PRO A N 1
ATOM 1754 C CA . PRO A 1 222 ? 23.734 -8.998 -8.958 1.00 80.50 222 PRO A CA 1
ATOM 1755 C C . PRO A 1 222 ? 23.162 -7.726 -9.592 1.00 80.50 222 PRO A C 1
ATOM 1757 O O . PRO A 1 222 ? 23.889 -6.758 -9.836 1.00 80.50 222 PRO A O 1
ATOM 1760 N N . PHE A 1 223 ? 21.868 -7.756 -9.927 1.00 81.38 223 PHE A N 1
ATOM 1761 C CA . PHE A 1 223 ? 21.190 -6.561 -10.426 1.00 81.38 223 PHE A CA 1
ATOM 1762 C C . PHE A 1 223 ? 20.962 -5.580 -9.302 1.00 81.38 223 PHE A C 1
ATOM 1764 O O . PHE A 1 223 ? 21.308 -4.425 -9.476 1.00 81.38 223 PHE A O 1
ATOM 1771 N N . VAL A 1 224 ? 20.442 -6.055 -8.174 1.00 88.75 224 VAL A N 1
ATOM 1772 C CA . VAL A 1 224 ? 20.265 -5.276 -6.950 1.00 88.75 224 VAL A CA 1
ATOM 1773 C C . VAL A 1 224 ? 21.572 -5.237 -6.170 1.00 88.75 224 VAL A C 1
ATOM 1775 O O . VAL A 1 224 ? 22.304 -6.226 -6.117 1.00 88.75 224 VAL A O 1
ATOM 1778 N N . GLN A 1 225 ? 21.892 -4.074 -5.622 1.00 89.19 225 GLN A N 1
ATOM 1779 C CA . GLN A 1 225 ? 23.105 -3.828 -4.844 1.00 89.19 225 GLN A CA 1
ATOM 1780 C C . GLN A 1 225 ? 22.821 -3.894 -3.341 1.00 89.19 225 GLN A C 1
ATOM 1782 O O . GLN A 1 225 ? 23.739 -4.123 -2.558 1.00 89.19 225 GLN A O 1
ATOM 1787 N N . HIS A 1 226 ? 21.553 -3.740 -2.953 1.00 92.69 226 HIS A N 1
ATOM 1788 C CA . HIS A 1 226 ? 21.111 -3.759 -1.566 1.00 92.69 226 HIS A CA 1
ATOM 1789 C C . HIS A 1 226 ? 19.894 -4.668 -1.358 1.00 92.69 226 HIS A C 1
ATOM 1791 O O . HIS A 1 226 ? 19.089 -4.878 -2.267 1.00 92.69 226 HIS A O 1
ATOM 1797 N N . TRP A 1 227 ? 19.730 -5.219 -0.155 1.00 93.12 227 TRP A N 1
ATOM 1798 C CA . TRP A 1 227 ? 18.649 -6.167 0.128 1.00 93.12 227 TRP A CA 1
ATOM 1799 C C . TRP A 1 227 ? 17.270 -5.483 0.189 1.00 93.12 227 TRP A C 1
ATOM 1801 O O . TRP A 1 227 ? 16.317 -6.006 -0.387 1.00 93.12 227 TRP A O 1
ATOM 1811 N N . LEU A 1 228 ? 17.170 -4.277 0.771 1.00 96.12 228 LEU A N 1
ATOM 1812 C CA . LEU A 1 228 ? 15.934 -3.468 0.758 1.00 96.12 228 LEU A CA 1
ATOM 1813 C C . LEU A 1 228 ? 15.531 -3.037 -0.657 1.00 96.12 228 LEU A C 1
ATOM 1815 O O . LEU A 1 228 ? 14.346 -3.007 -0.994 1.00 96.12 228 LEU A O 1
ATOM 1819 N N . GLU A 1 229 ? 16.515 -2.762 -1.517 1.00 96.56 229 GLU A N 1
ATOM 1820 C CA . GLU A 1 229 ? 16.273 -2.541 -2.942 1.00 96.56 229 GLU A CA 1
ATOM 1821 C C . GLU A 1 229 ? 15.691 -3.809 -3.585 1.00 96.56 229 GLU A C 1
ATOM 1823 O O . GLU A 1 229 ? 14.697 -3.736 -4.303 1.00 96.56 229 GLU A O 1
ATOM 1828 N N . GLY A 1 230 ? 16.258 -4.979 -3.277 1.00 96.25 230 GLY A N 1
ATOM 1829 C CA . GLY A 1 230 ? 15.724 -6.270 -3.708 1.00 96.25 230 GLY A CA 1
ATOM 1830 C C . GLY A 1 230 ? 14.268 -6.491 -3.308 1.00 96.25 230 GLY A C 1
ATOM 1831 O O . GLY A 1 230 ? 13.472 -6.892 -4.154 1.00 96.25 230 GLY A O 1
ATOM 1832 N N . ILE A 1 231 ? 13.909 -6.208 -2.051 1.00 97.25 231 ILE A N 1
ATOM 1833 C CA . ILE A 1 231 ? 12.535 -6.384 -1.552 1.00 97.25 231 ILE A CA 1
ATOM 1834 C C . ILE A 1 231 ? 11.588 -5.458 -2.313 1.00 97.25 231 ILE A C 1
ATOM 1836 O O . ILE A 1 231 ? 10.553 -5.900 -2.803 1.00 97.25 231 ILE A O 1
ATOM 1840 N N . SER A 1 232 ? 11.980 -4.198 -2.482 1.00 97.94 232 SER A N 1
ATOM 1841 C CA . SER A 1 232 ? 11.213 -3.197 -3.229 1.00 97.94 232 SER A CA 1
ATOM 1842 C C . SER A 1 232 ? 10.930 -3.654 -4.666 1.00 97.94 232 SER A C 1
ATOM 1844 O O . SER A 1 232 ? 9.791 -3.617 -5.132 1.00 97.94 232 SER A O 1
ATOM 1846 N N . VAL A 1 233 ? 11.955 -4.154 -5.362 1.00 97.81 233 VAL A N 1
ATOM 1847 C CA . VAL A 1 233 ? 11.824 -4.679 -6.730 1.00 97.81 233 VAL A CA 1
ATOM 1848 C C . VAL A 1 233 ? 10.950 -5.932 -6.766 1.00 97.81 233 VAL A C 1
ATOM 1850 O O . VAL A 1 233 ? 10.122 -6.083 -7.666 1.00 97.81 233 VAL A O 1
ATOM 1853 N N . ALA A 1 234 ? 11.096 -6.816 -5.780 1.00 98.19 234 ALA A N 1
ATOM 1854 C CA . ALA A 1 234 ? 10.300 -8.029 -5.662 1.00 98.19 234 ALA A CA 1
ATOM 1855 C C . ALA A 1 234 ? 8.806 -7.734 -5.443 1.00 98.19 234 ALA A C 1
ATOM 1857 O O . ALA A 1 234 ? 7.969 -8.415 -6.034 1.00 98.19 234 ALA A O 1
ATOM 1858 N N . ILE A 1 235 ? 8.459 -6.694 -4.679 1.00 98.56 235 ILE A N 1
ATOM 1859 C CA . ILE A 1 235 ? 7.068 -6.240 -4.522 1.00 98.56 235 ILE A CA 1
ATOM 1860 C C . ILE A 1 235 ? 6.482 -5.845 -5.881 1.00 98.56 235 ILE A C 1
ATOM 1862 O O . ILE A 1 235 ? 5.477 -6.412 -6.318 1.00 98.56 235 ILE A O 1
ATOM 1866 N N . GLY A 1 236 ? 7.146 -4.929 -6.597 1.00 98.19 236 GLY A N 1
ATOM 1867 C CA . GLY A 1 236 ? 6.663 -4.448 -7.896 1.00 98.19 236 GLY A CA 1
ATOM 1868 C C . GLY A 1 236 ? 6.535 -5.560 -8.941 1.00 98.19 236 GLY A C 1
ATOM 1869 O O . GLY A 1 236 ? 5.543 -5.613 -9.674 1.00 98.19 236 GLY A O 1
ATOM 1870 N N . LEU A 1 237 ? 7.501 -6.488 -8.985 1.00 98.19 237 LEU A N 1
ATOM 1871 C CA . LEU A 1 237 ? 7.456 -7.645 -9.883 1.00 98.19 237 LEU A CA 1
ATOM 1872 C C . LEU A 1 237 ? 6.333 -8.622 -9.522 1.00 98.19 237 LEU A C 1
ATOM 1874 O O . LEU A 1 237 ? 5.664 -9.105 -10.434 1.00 98.19 237 LEU A O 1
ATOM 1878 N N . SER A 1 238 ? 6.099 -8.904 -8.236 1.00 98.50 238 SER A N 1
ATOM 1879 C CA . SER A 1 238 ? 5.030 -9.820 -7.806 1.00 98.50 238 SER A CA 1
ATOM 1880 C C . SER A 1 238 ? 3.655 -9.278 -8.185 1.00 98.50 238 SER A C 1
ATOM 1882 O O . SER A 1 238 ? 2.898 -9.961 -8.873 1.00 98.50 238 SER A O 1
ATOM 1884 N N . LEU A 1 239 ? 3.369 -8.027 -7.806 1.00 98.62 239 LEU A N 1
ATOM 1885 C CA . LEU A 1 239 ? 2.090 -7.367 -8.084 1.00 98.62 239 LEU A CA 1
ATOM 1886 C C . LEU A 1 239 ? 1.809 -7.305 -9.585 1.00 98.62 239 LEU A C 1
ATOM 1888 O O . LEU A 1 239 ? 0.719 -7.656 -10.029 1.00 98.62 239 LEU A O 1
ATOM 1892 N N . SER A 1 240 ? 2.815 -6.930 -10.380 1.00 98.44 240 SER A N 1
ATOM 1893 C CA . SER A 1 240 ? 2.691 -6.897 -11.840 1.00 98.44 240 SER A CA 1
ATOM 1894 C C . SER A 1 240 ? 2.470 -8.286 -12.431 1.00 98.44 240 SER A C 1
ATOM 1896 O O . SER A 1 240 ? 1.681 -8.444 -13.358 1.00 98.44 240 SER A O 1
ATOM 1898 N N . SER A 1 241 ? 3.142 -9.306 -11.894 1.00 98.12 241 SER A N 1
ATOM 1899 C CA . SER A 1 241 ? 3.030 -10.675 -12.401 1.00 98.12 241 SER A CA 1
ATOM 1900 C C . SER A 1 241 ? 1.631 -11.239 -12.203 1.00 98.12 241 SER A C 1
ATOM 1902 O O . SER A 1 241 ? 1.113 -11.842 -13.136 1.00 98.12 241 SER A O 1
ATOM 1904 N N . TYR A 1 242 ? 0.978 -10.997 -11.061 1.00 98.38 242 TYR A N 1
ATOM 1905 C CA . TYR A 1 242 ? -0.413 -11.424 -10.871 1.00 98.38 242 TYR A CA 1
ATOM 1906 C C . TYR A 1 242 ? -1.350 -10.805 -11.914 1.00 98.38 242 TYR A C 1
ATOM 1908 O O . TYR A 1 242 ? -2.157 -11.520 -12.502 1.00 98.38 242 TYR A O 1
ATOM 1916 N N . ILE A 1 243 ? -1.193 -9.514 -12.218 1.00 98.25 243 ILE A N 1
ATOM 1917 C CA . ILE A 1 243 ? -2.008 -8.824 -13.232 1.00 98.25 243 ILE A CA 1
ATOM 1918 C C . ILE A 1 243 ? -1.876 -9.514 -14.595 1.00 98.25 243 ILE A C 1
ATOM 1920 O O . ILE A 1 243 ? -2.879 -9.804 -15.245 1.00 98.25 243 ILE A O 1
ATOM 1924 N N . ILE A 1 244 ? -0.643 -9.809 -15.015 1.00 98.06 244 ILE A N 1
ATOM 1925 C CA . ILE A 1 244 ? -0.380 -10.473 -16.296 1.00 98.06 244 ILE A CA 1
ATOM 1926 C C . ILE A 1 244 ? -0.877 -11.921 -16.279 1.00 98.06 244 ILE A C 1
ATOM 1928 O O . ILE A 1 244 ? -1.532 -12.347 -17.225 1.00 98.06 244 ILE A O 1
ATOM 1932 N N . LEU A 1 245 ? -0.611 -12.679 -15.215 1.00 97.69 245 LEU A N 1
ATOM 1933 C CA . LEU A 1 245 ? -1.016 -14.083 -15.118 1.00 97.69 245 LEU A CA 1
ATOM 1934 C C . LEU A 1 245 ? -2.535 -14.242 -15.222 1.00 97.69 245 LEU A C 1
ATOM 1936 O O . LEU A 1 245 ? -2.996 -15.079 -15.993 1.00 97.69 245 LEU A O 1
ATOM 1940 N N . PHE A 1 246 ? -3.310 -13.416 -14.514 1.00 97.69 246 PHE A N 1
ATOM 1941 C CA . PHE A 1 246 ? -4.772 -13.467 -14.588 1.00 97.69 246 PHE A CA 1
ATOM 1942 C C . PHE A 1 246 ? -5.326 -12.948 -15.920 1.00 97.69 246 PHE A C 1
ATOM 1944 O O . PHE A 1 246 ? -6.310 -13.500 -16.407 1.00 97.69 246 PHE A O 1
ATOM 1951 N N . LEU A 1 247 ? -4.685 -11.953 -16.546 1.00 96.81 247 LEU A N 1
ATOM 1952 C CA . LEU A 1 247 ? -5.055 -11.512 -17.896 1.00 96.81 247 LEU A CA 1
ATOM 1953 C C . LEU A 1 247 ? -4.899 -12.643 -18.920 1.00 96.81 247 LEU A C 1
ATOM 1955 O O . LEU A 1 247 ? -5.781 -12.876 -19.743 1.00 96.81 247 LEU A O 1
ATOM 1959 N N . TRP A 1 248 ? -3.766 -13.342 -18.879 1.00 97.19 248 TRP A N 1
ATOM 1960 C CA . TRP A 1 248 ? -3.491 -14.430 -19.813 1.00 97.19 248 TRP A CA 1
ATOM 1961 C C . TRP A 1 248 ? -4.310 -15.682 -19.510 1.00 97.19 248 TRP A C 1
ATOM 1963 O O . TRP A 1 248 ? -4.720 -16.352 -20.454 1.00 97.19 248 TRP A O 1
ATOM 1973 N N . ALA A 1 249 ? -4.588 -15.970 -18.235 1.00 96.56 249 ALA A N 1
ATOM 1974 C CA . ALA A 1 249 ? -5.504 -17.036 -17.843 1.00 96.56 249 ALA A CA 1
ATOM 1975 C C . ALA A 1 249 ? -6.911 -16.789 -18.414 1.00 96.56 249 ALA A C 1
ATOM 1977 O O . ALA A 1 249 ? -7.451 -17.668 -19.079 1.00 96.56 249 ALA A O 1
ATOM 1978 N N . ASP A 1 250 ? -7.452 -15.575 -18.273 1.00 94.38 250 ASP A N 1
ATOM 1979 C CA . ASP A 1 250 ? -8.759 -15.221 -18.842 1.00 94.38 250 ASP A CA 1
ATOM 1980 C C . ASP A 1 250 ? -8.779 -15.314 -20.375 1.00 94.38 250 ASP A C 1
ATOM 1982 O O . ASP A 1 250 ? -9.729 -15.830 -20.958 1.00 94.38 250 ASP A O 1
ATOM 1986 N N . TRP A 1 251 ? -7.698 -14.899 -21.044 1.00 93.38 251 TRP A N 1
ATOM 1987 C CA . TRP A 1 251 ? -7.606 -14.964 -22.506 1.00 93.38 251 TRP A CA 1
ATOM 1988 C C . TRP A 1 251 ? -7.688 -16.390 -23.064 1.00 93.38 251 TRP A C 1
ATOM 1990 O O . TRP A 1 251 ? -8.232 -16.595 -24.149 1.00 93.38 251 TRP A O 1
ATOM 2000 N N . ILE A 1 252 ? -7.185 -17.378 -22.317 1.00 95.06 252 ILE A N 1
ATOM 2001 C CA . ILE A 1 252 ? -7.324 -18.808 -22.639 1.00 95.06 252 ILE A CA 1
ATOM 2002 C C . ILE A 1 252 ? -8.546 -19.455 -21.961 1.00 95.06 252 ILE A C 1
ATOM 2004 O O . ILE A 1 252 ? -8.660 -20.680 -21.957 1.00 95.06 252 ILE A O 1
ATOM 2008 N N . ASN A 1 253 ? -9.457 -18.645 -21.409 1.00 93.12 253 ASN A N 1
ATOM 2009 C CA . ASN A 1 253 ? -10.680 -19.054 -20.714 1.00 93.12 253 ASN A CA 1
ATOM 2010 C C . ASN A 1 253 ? -10.430 -19.973 -19.501 1.00 93.12 253 ASN A C 1
ATOM 2012 O O . ASN A 1 253 ? -11.160 -20.938 -19.268 1.00 93.12 253 ASN A O 1
ATOM 2016 N N . LEU A 1 254 ? -9.360 -19.694 -18.753 1.00 95.06 254 LEU A N 1
ATOM 2017 C CA . LEU A 1 254 ? -8.996 -20.373 -17.516 1.00 95.06 254 LEU A CA 1
ATOM 2018 C C . LEU A 1 254 ? -9.280 -19.461 -16.317 1.00 95.06 254 LEU A C 1
ATOM 2020 O O . LEU A 1 254 ? -8.699 -18.383 -16.190 1.00 95.06 254 LEU A O 1
ATOM 2024 N N . HIS A 1 255 ? -10.092 -19.955 -15.382 1.00 95.19 255 HIS A N 1
ATOM 2025 C CA . HIS A 1 255 ? -10.485 -19.229 -14.171 1.00 95.19 255 HIS A CA 1
ATOM 2026 C C . HIS A 1 255 ? -10.107 -19.995 -12.892 1.00 95.19 255 HIS A C 1
ATOM 2028 O O . HIS A 1 255 ? -10.961 -20.555 -12.206 1.00 95.19 255 HIS A O 1
ATOM 2034 N N . PRO A 1 256 ? -8.806 -20.076 -12.566 1.00 92.31 256 PRO A N 1
ATOM 2035 C CA . PRO A 1 256 ? -8.292 -20.940 -11.501 1.00 92.31 256 PRO A CA 1
ATOM 2036 C C . PRO A 1 256 ? -8.486 -20.364 -10.086 1.00 92.31 256 PRO A C 1
ATOM 2038 O O . PRO A 1 256 ? -8.207 -21.043 -9.095 1.00 92.31 256 PRO A O 1
ATOM 2041 N N . GLY A 1 257 ? -8.905 -19.101 -9.968 1.00 95.81 257 GLY A N 1
ATOM 2042 C CA . GLY A 1 257 ? -9.057 -18.389 -8.702 1.00 95.81 257 GLY A CA 1
ATOM 2043 C C . GLY A 1 257 ? -7.797 -18.449 -7.833 1.00 95.81 257 GLY A C 1
ATOM 2044 O O . GLY A 1 257 ? -6.668 -18.334 -8.320 1.00 95.81 257 GLY A O 1
ATOM 2045 N N . GLY A 1 258 ? -7.987 -18.695 -6.535 1.00 96.31 258 GLY A N 1
ATOM 2046 C CA . GLY A 1 258 ? -6.897 -18.811 -5.562 1.00 96.31 258 GLY A CA 1
ATOM 2047 C C . GLY A 1 258 ? -5.875 -19.917 -5.865 1.00 96.31 258 GLY A C 1
ATOM 2048 O O . GLY A 1 258 ? -4.735 -19.823 -5.411 1.00 96.31 258 GLY A O 1
ATOM 2049 N N . MET A 1 259 ? -6.216 -20.934 -6.671 1.00 97.25 259 MET A N 1
ATOM 2050 C CA . MET A 1 259 ? -5.272 -21.999 -7.036 1.00 97.25 259 MET A CA 1
ATOM 2051 C C . MET A 1 259 ? -4.064 -21.446 -7.801 1.00 97.25 259 MET A C 1
ATOM 2053 O O . MET A 1 259 ? -2.936 -21.867 -7.549 1.00 97.25 259 MET A O 1
ATOM 2057 N N . LEU A 1 260 ? -4.270 -20.470 -8.693 1.00 97.00 260 LEU A N 1
ATOM 2058 C CA . LEU A 1 260 ? -3.173 -19.848 -9.443 1.00 97.00 260 LEU A CA 1
ATOM 2059 C C . LEU A 1 260 ? -2.240 -19.047 -8.535 1.00 97.00 260 LEU A C 1
ATOM 2061 O O . LEU A 1 260 ? -1.028 -19.037 -8.761 1.00 97.00 260 LEU A O 1
ATOM 2065 N N . VAL A 1 261 ? -2.777 -18.432 -7.480 1.00 97.56 261 VAL A N 1
ATOM 2066 C CA . VAL A 1 261 ? -1.978 -17.738 -6.463 1.00 97.56 261 VAL A CA 1
ATOM 2067 C C . VAL A 1 261 ? -1.059 -18.726 -5.757 1.00 97.56 261 VAL A C 1
ATOM 2069 O O . VAL A 1 261 ? 0.161 -18.559 -5.774 1.00 97.56 261 VAL A O 1
ATOM 2072 N N . TRP A 1 262 ? -1.625 -19.800 -5.204 1.00 97.69 262 TRP A N 1
ATOM 2073 C CA . TRP A 1 262 ? -0.852 -20.803 -4.476 1.00 97.69 262 TRP A CA 1
ATOM 2074 C C . TRP A 1 262 ? 0.130 -21.556 -5.370 1.00 97.69 262 TRP A C 1
ATOM 2076 O O . TRP A 1 262 ? 1.248 -21.819 -4.936 1.00 97.69 262 TRP A O 1
ATOM 2086 N N . LEU A 1 263 ? -0.222 -21.830 -6.630 1.00 97.31 263 LEU A N 1
ATOM 2087 C CA . LEU A 1 263 ? 0.698 -22.415 -7.606 1.00 97.31 263 LEU A CA 1
ATOM 2088 C C . LEU A 1 263 ? 1.886 -21.485 -7.881 1.00 97.31 263 LEU A C 1
ATOM 2090 O O . LEU A 1 263 ? 3.033 -21.932 -7.880 1.00 97.31 263 LEU A O 1
ATOM 2094 N N . THR A 1 264 ? 1.630 -20.187 -8.060 1.00 97.44 264 THR A N 1
ATOM 2095 C CA . THR A 1 264 ? 2.682 -19.181 -8.274 1.00 97.44 264 THR A CA 1
ATOM 2096 C C . THR A 1 264 ? 3.627 -19.121 -7.075 1.00 97.44 264 THR A C 1
ATOM 2098 O O . THR A 1 264 ? 4.850 -19.156 -7.242 1.00 97.44 264 THR A O 1
ATOM 2101 N N . VAL A 1 265 ? 3.082 -19.103 -5.856 1.00 97.44 265 VAL A N 1
ATOM 2102 C CA . VAL A 1 265 ? 3.867 -19.127 -4.613 1.00 97.44 265 VAL A CA 1
ATOM 2103 C C . VAL A 1 265 ? 4.641 -20.436 -4.460 1.00 97.44 265 VAL A C 1
ATOM 2105 O O . VAL A 1 265 ? 5.817 -20.403 -4.100 1.00 97.44 265 VAL A O 1
ATOM 2108 N N . ALA A 1 266 ? 4.031 -21.584 -4.757 1.00 97.62 266 ALA A N 1
ATOM 2109 C CA . ALA A 1 266 ? 4.666 -22.895 -4.650 1.00 97.62 266 ALA A CA 1
ATOM 2110 C C . ALA A 1 266 ? 5.841 -23.045 -5.626 1.00 97.62 266 ALA A C 1
ATOM 2112 O O . ALA A 1 266 ? 6.930 -23.440 -5.210 1.00 97.62 266 ALA A O 1
ATOM 2113 N N . ILE A 1 267 ? 5.661 -22.661 -6.895 1.00 97.69 267 ILE A N 1
ATOM 2114 C CA . ILE A 1 267 ? 6.729 -22.672 -7.908 1.00 97.69 267 ILE A CA 1
ATOM 2115 C C . ILE A 1 267 ? 7.864 -21.733 -7.495 1.00 97.69 267 ILE A C 1
ATOM 2117 O O . ILE A 1 267 ? 9.035 -22.107 -7.560 1.00 97.69 267 ILE A O 1
ATOM 2121 N N . SER A 1 268 ? 7.522 -20.530 -7.029 1.00 97.50 268 SER A N 1
ATOM 2122 C CA . SER A 1 268 ? 8.506 -19.543 -6.580 1.00 97.50 268 SER A CA 1
ATOM 2123 C C . SER A 1 268 ? 9.297 -20.063 -5.382 1.00 97.50 268 SER A C 1
ATOM 2125 O O . SER A 1 268 ? 10.523 -20.040 -5.394 1.00 97.50 268 SER A O 1
ATOM 2127 N N . THR A 1 269 ? 8.618 -20.622 -4.383 1.00 96.62 269 THR A N 1
ATOM 2128 C CA . THR A 1 269 ? 9.243 -21.230 -3.203 1.00 96.62 269 THR A CA 1
ATOM 2129 C C . THR A 1 269 ? 10.144 -22.403 -3.585 1.00 96.62 269 THR A C 1
ATOM 2131 O O . THR A 1 269 ? 11.293 -22.447 -3.150 1.00 96.62 269 THR A O 1
ATOM 2134 N N . ALA A 1 270 ? 9.681 -23.316 -4.444 1.00 96.75 270 ALA A N 1
ATOM 2135 C CA . ALA A 1 270 ? 10.486 -24.438 -4.926 1.00 96.75 270 ALA A CA 1
ATOM 2136 C C . ALA A 1 270 ? 11.751 -23.957 -5.654 1.00 96.75 270 ALA A C 1
ATOM 2138 O O . ALA A 1 270 ? 12.847 -24.465 -5.404 1.00 96.75 270 ALA A O 1
ATOM 2139 N N . PHE A 1 271 ? 11.622 -22.927 -6.496 1.00 96.19 271 PHE A N 1
ATOM 2140 C CA . PHE A 1 271 ? 12.757 -22.300 -7.164 1.00 96.19 271 PHE A CA 1
ATOM 2141 C C . PHE A 1 271 ? 13.742 -21.672 -6.171 1.00 96.19 271 PHE A C 1
ATOM 2143 O O . PHE A 1 271 ? 14.945 -21.865 -6.320 1.00 96.19 271 PHE A O 1
ATOM 2150 N N . LEU A 1 272 ? 13.270 -20.961 -5.142 1.00 94.62 272 LEU A N 1
ATOM 2151 C CA . LEU A 1 272 ? 14.138 -20.350 -4.128 1.00 94.62 272 LEU A CA 1
ATOM 2152 C C . LEU A 1 272 ? 14.854 -21.395 -3.271 1.00 94.62 272 LEU A C 1
ATOM 2154 O O . LEU A 1 272 ? 16.055 -21.262 -3.022 1.00 94.62 272 LEU A O 1
ATOM 2158 N N . ILE A 1 273 ? 14.145 -22.455 -2.876 1.00 94.69 273 ILE A N 1
ATOM 2159 C CA . ILE A 1 273 ? 14.720 -23.601 -2.166 1.00 94.69 273 ILE A CA 1
ATOM 2160 C C . ILE A 1 273 ? 15.839 -24.227 -3.005 1.00 94.69 273 ILE A C 1
ATOM 2162 O O . ILE A 1 273 ? 16.926 -24.482 -2.479 1.00 94.69 273 ILE A O 1
ATOM 2166 N N . TRP A 1 274 ? 15.607 -24.397 -4.311 1.00 94.44 274 TRP A N 1
ATOM 2167 C CA . TRP A 1 274 ? 16.604 -24.900 -5.254 1.00 94.44 274 TRP A CA 1
ATOM 2168 C C . TRP A 1 274 ? 17.791 -23.950 -5.453 1.00 94.44 274 TRP A C 1
ATOM 2170 O O . TRP A 1 274 ? 18.944 -24.376 -5.358 1.00 94.44 274 TRP A O 1
ATOM 2180 N N . TYR A 1 275 ? 17.523 -22.666 -5.688 1.00 91.19 275 TYR A N 1
ATOM 2181 C CA . TYR A 1 275 ? 18.530 -21.653 -5.998 1.00 91.19 275 TYR A CA 1
ATOM 2182 C C . TYR A 1 275 ? 19.495 -21.430 -4.830 1.00 91.19 275 TYR A C 1
ATOM 2184 O O . TYR A 1 275 ? 20.712 -21.458 -5.014 1.00 91.19 275 TYR A O 1
ATOM 2192 N N . TYR A 1 276 ? 18.959 -21.255 -3.618 1.00 89.75 276 TYR A N 1
ATOM 2193 C CA . TYR A 1 276 ? 19.766 -21.068 -2.410 1.00 89.75 276 TYR A CA 1
ATOM 2194 C C . TYR A 1 276 ? 20.270 -22.380 -1.810 1.00 89.75 276 TYR A C 1
ATOM 2196 O O . TYR A 1 276 ? 21.038 -22.345 -0.851 1.00 89.75 276 TYR A O 1
ATOM 2204 N N . ARG A 1 277 ? 19.849 -23.529 -2.364 1.00 89.81 277 ARG A N 1
ATOM 2205 C CA . ARG A 1 277 ? 20.132 -24.868 -1.833 1.00 89.81 277 ARG A CA 1
ATOM 2206 C C . ARG A 1 277 ? 19.856 -24.914 -0.336 1.00 89.81 277 ARG A C 1
ATOM 2208 O O . ARG A 1 277 ? 20.738 -25.239 0.454 1.00 89.81 277 ARG A O 1
ATOM 2215 N N . VAL A 1 278 ? 18.633 -24.554 0.055 1.00 84.69 278 VAL A N 1
ATOM 2216 C CA . VAL A 1 278 ? 18.250 -24.359 1.468 1.00 84.69 278 VAL A CA 1
ATOM 2217 C C . VAL A 1 278 ? 18.555 -25.596 2.324 1.00 84.69 278 VAL A C 1
ATOM 2219 O O . VAL A 1 278 ? 18.949 -25.462 3.475 1.00 84.69 278 VAL A O 1
ATOM 2222 N N . TRP A 1 279 ? 18.509 -26.796 1.739 1.00 83.06 279 TRP A N 1
ATOM 2223 C CA . TRP A 1 279 ? 18.906 -28.059 2.379 1.00 83.06 279 TRP A CA 1
ATOM 2224 C C . TRP A 1 279 ? 20.399 -28.153 2.770 1.00 83.06 279 TRP A C 1
ATOM 2226 O O . TRP A 1 279 ? 20.785 -29.054 3.509 1.00 83.06 279 TRP A O 1
ATOM 2236 N N . GLN A 1 280 ? 21.252 -27.245 2.291 1.00 85.94 280 GLN A N 1
ATOM 2237 C CA . GLN A 1 280 ? 22.670 -27.118 2.659 1.00 85.94 280 GLN A CA 1
ATOM 2238 C C . GLN A 1 280 ? 22.917 -25.975 3.662 1.00 85.94 280 GLN A C 1
ATOM 2240 O O . GLN A 1 280 ? 24.034 -25.839 4.174 1.00 85.94 280 GLN A O 1
ATOM 2245 N N . LEU A 1 281 ? 21.905 -25.148 3.960 1.00 80.62 281 LEU A N 1
ATOM 2246 C CA . LEU A 1 281 ? 22.041 -24.014 4.872 1.00 80.62 281 LEU A CA 1
ATOM 2247 C C . LEU A 1 281 ? 22.149 -24.500 6.319 1.00 80.62 281 LEU A C 1
ATOM 2249 O O . LEU A 1 281 ? 21.191 -24.949 6.938 1.00 80.62 281 LEU A O 1
ATOM 2253 N N . ARG A 1 282 ? 23.346 -24.365 6.886 1.00 84.00 282 ARG A N 1
ATOM 2254 C CA . ARG A 1 282 ? 23.570 -24.502 8.333 1.00 84.00 282 ARG A CA 1
ATOM 2255 C C . ARG A 1 282 ? 23.178 -23.217 9.081 1.00 84.00 282 ARG A C 1
ATOM 2257 O O . ARG A 1 282 ? 23.450 -22.141 8.542 1.00 84.00 282 ARG A 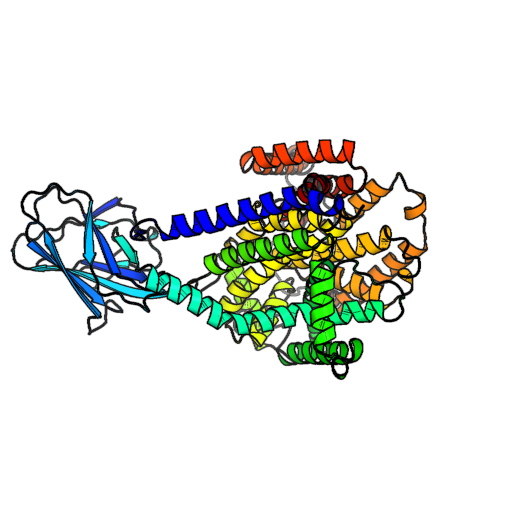O 1
ATOM 2264 N N . PRO A 1 283 ? 22.674 -23.294 10.333 1.00 84.25 283 PRO A N 1
ATOM 2265 C CA . PRO A 1 283 ? 22.326 -22.119 11.148 1.00 84.25 283 PRO A CA 1
ATOM 2266 C C . PRO A 1 283 ? 23.442 -21.069 11.250 1.00 84.25 283 PRO A C 1
ATOM 2268 O O . PRO A 1 283 ? 23.178 -19.869 11.249 1.00 84.25 283 PRO A O 1
ATOM 2271 N N . HIS A 1 284 ? 24.704 -21.511 11.251 1.00 85.00 284 HIS A N 1
ATOM 2272 C CA . HIS A 1 284 ? 25.864 -20.621 11.276 1.00 85.00 284 HIS A CA 1
ATOM 2273 C C . HIS A 1 284 ? 25.928 -19.650 10.081 1.00 85.00 284 HIS A C 1
ATOM 2275 O O . HIS A 1 284 ? 26.370 -18.519 10.253 1.00 85.00 284 HIS A O 1
ATOM 2281 N N . HIS A 1 285 ? 25.444 -20.032 8.892 1.00 83.75 285 HIS A N 1
ATOM 2282 C CA . HIS A 1 285 ? 25.419 -19.126 7.734 1.00 83.75 285 HIS A CA 1
ATOM 2283 C C . HIS A 1 285 ? 24.434 -17.973 7.928 1.00 83.75 285 HIS A C 1
ATOM 2285 O O . HIS A 1 285 ? 24.726 -16.849 7.532 1.00 83.75 285 HIS A O 1
ATOM 2291 N N . VAL A 1 286 ? 23.286 -18.240 8.559 1.00 83.25 286 VAL A N 1
ATOM 2292 C CA . VAL A 1 286 ? 22.292 -17.204 8.870 1.00 83.25 286 VAL A CA 1
ATOM 2293 C C . VAL A 1 286 ? 22.874 -16.230 9.887 1.00 83.25 286 VAL A C 1
ATOM 2295 O O . VAL A 1 286 ? 22.838 -15.023 9.672 1.00 83.25 286 VAL A O 1
ATOM 2298 N N . TRP A 1 287 ? 23.490 -16.749 10.952 1.00 84.94 287 TRP A N 1
ATOM 2299 C CA . TRP A 1 287 ? 24.144 -15.914 11.957 1.00 84.94 287 TRP A CA 1
ATOM 2300 C C . TRP A 1 287 ? 25.290 -15.080 11.368 1.00 84.94 287 TRP A C 1
ATOM 2302 O O . TRP A 1 287 ? 25.383 -13.886 11.635 1.00 84.94 287 TRP A O 1
ATOM 2312 N N . SER A 1 288 ? 26.114 -15.674 10.501 1.00 88.00 288 SER A N 1
ATOM 2313 C CA . SER A 1 288 ? 27.184 -14.967 9.792 1.00 88.00 288 SER A CA 1
ATOM 2314 C C . SER A 1 288 ? 26.644 -13.862 8.878 1.00 88.00 288 SER A C 1
ATOM 2316 O O . SER A 1 288 ? 27.226 -12.779 8.832 1.00 88.00 288 SER A O 1
ATOM 2318 N N . ALA A 1 289 ? 25.517 -14.080 8.195 1.00 85.50 289 ALA A N 1
ATOM 2319 C CA . ALA A 1 289 ? 24.871 -13.046 7.388 1.00 85.50 289 ALA A CA 1
ATOM 2320 C C . ALA A 1 289 ? 24.354 -11.883 8.252 1.00 85.50 289 ALA A C 1
ATOM 2322 O O . ALA A 1 289 ? 24.564 -10.724 7.896 1.00 85.50 289 ALA A O 1
ATOM 2323 N N . VAL A 1 290 ? 23.749 -12.180 9.408 1.00 87.19 290 VAL A N 1
ATOM 2324 C CA . VAL A 1 290 ? 23.306 -11.159 10.374 1.00 87.19 290 VAL A CA 1
ATOM 2325 C C . VAL A 1 290 ? 24.494 -10.376 10.930 1.00 87.19 290 VAL A C 1
ATOM 2327 O O . VAL A 1 290 ? 24.430 -9.153 10.981 1.00 87.19 290 VAL A O 1
ATOM 2330 N N . GLN A 1 291 ? 25.595 -11.044 11.285 1.00 88.12 291 GLN A N 1
ATOM 2331 C CA . GLN A 1 291 ? 26.828 -10.378 11.722 1.00 88.12 291 GLN A CA 1
ATOM 2332 C C . GLN A 1 291 ? 27.407 -9.489 10.616 1.00 88.12 291 GLN A C 1
ATOM 2334 O O . GLN A 1 291 ? 27.724 -8.332 10.858 1.00 88.12 291 GLN A O 1
ATOM 2339 N N . THR A 1 292 ? 27.456 -9.989 9.379 1.00 89.38 292 THR A N 1
ATOM 2340 C CA . THR A 1 292 ? 27.936 -9.219 8.220 1.00 89.38 292 THR A CA 1
ATOM 2341 C C . THR A 1 292 ? 27.079 -7.976 7.976 1.00 89.38 292 THR A C 1
ATOM 2343 O O . THR A 1 292 ? 27.606 -6.914 7.653 1.00 89.38 292 THR A O 1
ATOM 2346 N N . TRP A 1 293 ? 25.759 -8.087 8.141 1.00 89.00 293 TRP A N 1
ATOM 2347 C CA . TRP A 1 293 ? 24.851 -6.946 8.066 1.00 89.00 293 TRP A CA 1
ATOM 2348 C C . TRP A 1 293 ? 25.052 -5.974 9.235 1.00 89.00 293 TRP A C 1
ATOM 2350 O O . TRP A 1 293 ? 25.143 -4.770 9.003 1.00 89.00 293 TRP A O 1
ATOM 2360 N N . ALA A 1 294 ? 25.185 -6.474 10.464 1.00 87.50 294 ALA A N 1
ATOM 2361 C CA . ALA A 1 294 ? 25.414 -5.653 11.652 1.00 87.50 294 ALA A CA 1
ATOM 2362 C C . ALA A 1 294 ? 26.731 -4.858 11.574 1.00 87.50 294 ALA A C 1
ATOM 2364 O O . ALA A 1 294 ? 26.803 -3.718 12.035 1.00 87.50 294 ALA A O 1
ATOM 2365 N N . ASP A 1 295 ? 27.748 -5.438 10.935 1.00 87.69 295 ASP A N 1
ATOM 2366 C CA . ASP A 1 295 ? 29.047 -4.805 10.707 1.00 87.69 295 ASP A CA 1
ATOM 2367 C C . ASP A 1 295 ? 29.063 -3.877 9.478 1.00 87.69 295 ASP A C 1
ATOM 2369 O O . ASP A 1 295 ? 30.027 -3.129 9.283 1.00 87.69 295 ASP A O 1
ATOM 2373 N N . SER A 1 296 ? 28.009 -3.888 8.656 1.00 88.44 296 SER A N 1
ATOM 2374 C CA . SER A 1 296 ? 27.928 -3.086 7.435 1.00 88.44 296 SER A CA 1
ATOM 2375 C C . SER A 1 296 ? 27.803 -1.584 7.712 1.00 88.44 296 SER A C 1
ATOM 2377 O O . SER A 1 296 ? 27.356 -1.135 8.772 1.00 88.44 296 SER A O 1
ATOM 2379 N N . ASP A 1 297 ? 28.162 -0.776 6.715 1.00 86.88 297 ASP A N 1
ATOM 2380 C CA . ASP A 1 297 ? 28.016 0.680 6.790 1.00 86.88 297 ASP A CA 1
ATOM 2381 C C . ASP A 1 297 ? 26.556 1.141 6.625 1.00 86.88 297 ASP A C 1
ATOM 2383 O O . ASP A 1 297 ? 26.231 2.278 6.964 1.00 86.88 297 ASP A O 1
ATOM 2387 N N . THR A 1 298 ? 25.653 0.267 6.161 1.00 90.56 298 THR A N 1
ATOM 2388 C CA . THR A 1 298 ? 24.230 0.586 5.942 1.00 90.56 298 THR A CA 1
ATOM 2389 C C . THR A 1 298 ? 23.328 0.212 7.114 1.00 90.56 298 THR A C 1
ATOM 2391 O O . THR A 1 298 ? 22.168 0.614 7.112 1.00 90.56 298 THR A O 1
ATOM 2394 N N . VAL A 1 299 ? 23.835 -0.480 8.145 1.00 91.44 299 VAL A N 1
ATOM 2395 C CA . VAL A 1 299 ? 23.032 -1.002 9.272 1.00 91.44 299 VAL A CA 1
ATOM 2396 C C . VAL A 1 299 ? 22.117 0.049 9.913 1.00 91.44 299 VAL A C 1
ATOM 2398 O O . VAL A 1 299 ? 20.971 -0.246 10.250 1.00 91.44 299 VAL A O 1
ATOM 2401 N N . TRP A 1 300 ? 22.590 1.291 10.048 1.00 88.06 300 TRP A N 1
ATOM 2402 C CA . TRP A 1 300 ? 21.815 2.382 10.643 1.00 88.06 300 TRP A CA 1
ATOM 2403 C C . TRP A 1 300 ? 20.708 2.884 9.721 1.00 88.06 300 TRP A C 1
ATOM 2405 O O . TRP A 1 300 ? 19.583 3.069 10.180 1.00 88.06 300 TRP A O 1
ATOM 2415 N N . ALA A 1 301 ? 21.004 3.052 8.431 1.00 91.00 301 ALA A N 1
ATOM 2416 C CA . ALA A 1 301 ? 20.006 3.413 7.428 1.00 91.00 301 ALA A CA 1
ATOM 2417 C C . ALA A 1 301 ? 18.940 2.311 7.309 1.00 91.00 301 ALA A C 1
ATOM 2419 O O . ALA A 1 301 ? 17.742 2.586 7.274 1.00 91.00 301 ALA A O 1
ATOM 2420 N N . ASP A 1 302 ? 19.357 1.048 7.336 1.00 93.75 302 ASP A N 1
ATOM 2421 C CA . ASP A 1 302 ? 18.467 -0.109 7.279 1.00 93.75 302 ASP A CA 1
ATOM 2422 C C . ASP A 1 302 ? 17.557 -0.178 8.503 1.00 93.75 302 ASP A C 1
ATOM 2424 O O . ASP A 1 302 ? 16.338 -0.273 8.364 1.00 93.75 302 ASP A O 1
ATOM 2428 N N . SER A 1 303 ? 18.136 -0.059 9.699 1.00 91.38 303 SER A N 1
ATOM 2429 C CA . SER A 1 303 ? 17.389 -0.066 10.961 1.00 91.38 303 SER A CA 1
ATOM 2430 C C . SER A 1 303 ? 16.407 1.101 11.035 1.00 91.38 303 SER A C 1
ATOM 2432 O O . SER A 1 303 ? 15.253 0.911 11.417 1.00 91.38 303 SER A O 1
ATOM 2434 N N . ALA A 1 304 ? 16.827 2.295 10.606 1.00 90.19 304 ALA A N 1
ATOM 2435 C CA . ALA A 1 304 ? 15.949 3.454 10.502 1.00 90.19 304 ALA A CA 1
ATOM 2436 C C . ALA A 1 304 ? 14.817 3.209 9.495 1.00 90.19 304 ALA A C 1
ATOM 2438 O O . ALA A 1 304 ? 13.663 3.485 9.801 1.00 90.19 304 ALA A O 1
ATOM 2439 N N . THR A 1 305 ? 15.114 2.627 8.330 1.00 95.19 305 THR A N 1
ATOM 2440 C CA . THR A 1 305 ? 14.101 2.311 7.309 1.00 95.19 305 THR A CA 1
ATOM 2441 C C . THR A 1 305 ? 13.069 1.319 7.840 1.00 95.19 305 THR A C 1
ATOM 2443 O O . THR A 1 305 ? 11.874 1.545 7.670 1.00 95.19 305 THR A O 1
ATOM 2446 N N . ILE A 1 306 ? 13.506 0.254 8.521 1.00 94.56 306 ILE A N 1
ATOM 2447 C CA . ILE A 1 306 ? 12.616 -0.739 9.144 1.00 94.56 306 ILE A CA 1
ATOM 2448 C C . ILE A 1 306 ? 11.741 -0.073 10.210 1.00 94.56 306 ILE A C 1
ATOM 2450 O O . ILE A 1 306 ? 10.531 -0.289 10.233 1.00 94.56 306 ILE A O 1
ATOM 2454 N N . PHE A 1 307 ? 12.329 0.766 11.064 1.00 91.12 307 PHE A N 1
ATOM 2455 C CA . PHE A 1 307 ? 11.602 1.471 12.117 1.00 91.12 307 PHE A CA 1
ATOM 2456 C C . PHE A 1 307 ? 10.564 2.454 11.554 1.00 91.12 307 PHE A C 1
ATOM 2458 O O . PHE A 1 307 ? 9.411 2.451 11.980 1.00 91.12 307 PHE A O 1
ATOM 2465 N N . ILE A 1 308 ? 10.932 3.245 10.545 1.00 91.94 308 ILE A N 1
ATOM 2466 C CA . ILE A 1 308 ? 10.019 4.180 9.875 1.00 91.94 308 ILE A CA 1
ATOM 2467 C C . ILE A 1 308 ? 8.905 3.414 9.156 1.00 91.94 308 ILE A C 1
ATOM 2469 O O . ILE A 1 308 ? 7.741 3.792 9.269 1.00 91.94 308 ILE A O 1
ATOM 2473 N N . ALA A 1 309 ? 9.227 2.321 8.459 1.00 94.88 309 ALA A N 1
ATOM 2474 C CA . ALA A 1 309 ? 8.230 1.464 7.823 1.00 94.88 309 ALA A CA 1
ATOM 2475 C C . ALA A 1 309 ? 7.264 0.858 8.853 1.00 94.88 309 ALA A C 1
ATOM 2477 O O . ALA A 1 309 ? 6.067 0.778 8.588 1.00 94.88 309 ALA A O 1
ATOM 2478 N N . PHE A 1 310 ? 7.755 0.487 10.039 1.00 90.38 310 PHE A N 1
ATOM 2479 C CA . PHE A 1 310 ? 6.926 0.005 11.143 1.00 90.38 310 PHE A CA 1
ATOM 2480 C C . PHE A 1 310 ? 5.981 1.089 11.679 1.00 90.38 310 PHE A C 1
ATOM 2482 O O . PHE A 1 310 ? 4.792 0.819 11.848 1.00 90.38 310 PHE A O 1
ATOM 2489 N N . ILE A 1 311 ? 6.464 2.320 11.886 1.00 85.75 311 ILE A N 1
ATOM 2490 C CA . ILE A 1 311 ? 5.613 3.461 12.270 1.00 85.75 311 ILE A CA 1
ATOM 2491 C C . ILE A 1 311 ? 4.555 3.715 11.191 1.00 85.75 311 ILE A C 1
ATOM 2493 O O . ILE A 1 311 ? 3.365 3.801 11.493 1.00 85.75 311 ILE A O 1
ATOM 2497 N N . ALA A 1 312 ? 4.980 3.781 9.928 1.00 90.31 312 ALA A N 1
ATOM 2498 C CA . ALA A 1 312 ? 4.117 4.014 8.779 1.00 90.31 312 ALA A CA 1
ATOM 2499 C C . ALA A 1 312 ? 3.028 2.936 8.645 1.00 90.31 312 ALA A C 1
ATOM 2501 O O . ALA A 1 312 ? 1.873 3.272 8.378 1.00 90.31 312 ALA A O 1
ATOM 2502 N N . ALA A 1 313 ? 3.379 1.664 8.852 1.00 91.69 313 ALA A N 1
ATOM 2503 C CA . ALA A 1 313 ? 2.443 0.545 8.860 1.00 91.69 313 ALA A CA 1
ATOM 2504 C C . ALA A 1 313 ? 1.472 0.639 10.043 1.00 91.69 313 ALA A C 1
ATOM 2506 O O . ALA A 1 313 ? 0.263 0.543 9.853 1.00 91.69 313 ALA A O 1
ATOM 2507 N N . THR A 1 314 ? 1.988 0.879 11.249 1.00 86.31 314 THR A N 1
ATOM 2508 C CA . THR A 1 314 ? 1.177 0.964 12.471 1.00 86.31 314 THR A CA 1
ATOM 2509 C C . THR A 1 314 ? 0.130 2.066 12.352 1.00 86.31 314 THR A C 1
ATOM 2511 O O . THR A 1 314 ? -1.046 1.801 12.572 1.00 86.31 314 THR A O 1
ATOM 2514 N N . ALA A 1 315 ? 0.521 3.266 11.912 1.00 84.69 315 ALA A N 1
ATOM 2515 C CA . ALA A 1 315 ? -0.413 4.367 11.685 1.00 84.69 315 ALA A CA 1
ATOM 2516 C C . ALA A 1 315 ? -1.524 3.981 10.690 1.00 84.69 315 ALA A C 1
ATOM 2518 O O . ALA A 1 315 ? -2.704 4.144 10.985 1.00 84.69 315 ALA A O 1
ATOM 2519 N N . ARG A 1 316 ? -1.156 3.385 9.549 1.00 89.31 316 ARG A N 1
ATOM 2520 C CA . ARG A 1 316 ? -2.093 2.960 8.493 1.00 89.31 316 ARG A CA 1
ATOM 2521 C C . ARG A 1 316 ? -3.104 1.919 8.964 1.00 89.31 316 ARG A C 1
ATOM 2523 O O . ARG A 1 316 ? -4.296 2.061 8.708 1.00 89.31 316 ARG A O 1
ATOM 2530 N N . PHE A 1 317 ? -2.643 0.874 9.647 1.00 89.75 317 PHE A N 1
ATOM 2531 C CA . PHE A 1 317 ? -3.523 -0.204 10.103 1.00 89.75 317 PHE A CA 1
ATOM 2532 C C . PHE A 1 317 ? -4.357 0.192 11.328 1.00 89.75 317 PHE A C 1
ATOM 2534 O O . PHE A 1 317 ? -5.484 -0.277 11.465 1.00 89.75 317 PHE A O 1
ATOM 2541 N N . LEU A 1 318 ? -3.860 1.094 12.181 1.00 84.25 318 LEU A N 1
ATOM 2542 C CA . LEU A 1 318 ? -4.658 1.674 13.263 1.00 84.25 318 LEU A CA 1
ATOM 2543 C C . LEU A 1 318 ? -5.812 2.530 12.732 1.00 84.25 318 LEU A C 1
ATOM 2545 O O . LEU A 1 318 ? -6.905 2.455 13.281 1.00 84.25 318 LEU A O 1
ATOM 2549 N N . MET A 1 319 ? -5.602 3.295 11.654 1.00 84.00 319 MET A N 1
ATOM 2550 C CA . MET A 1 319 ? -6.645 4.152 11.065 1.00 84.00 319 MET A CA 1
ATOM 2551 C C . MET A 1 319 ? -7.844 3.375 10.513 1.00 84.00 319 MET A C 1
ATOM 2553 O O . MET A 1 319 ? -8.941 3.917 10.459 1.00 84.00 319 MET A O 1
ATOM 2557 N N . ILE A 1 320 ? -7.645 2.124 10.089 1.00 87.69 320 ILE A N 1
ATOM 2558 C CA . ILE A 1 320 ? -8.727 1.281 9.553 1.00 87.69 320 ILE A CA 1
ATOM 2559 C C . ILE A 1 320 ? -9.348 0.366 10.605 1.00 87.69 320 ILE A C 1
ATOM 2561 O O . ILE A 1 320 ? -10.263 -0.400 10.306 1.00 87.69 320 ILE A O 1
ATOM 2565 N N . ARG A 1 321 ? -8.819 0.399 11.829 1.00 84.25 321 ARG A N 1
ATOM 2566 C CA . ARG A 1 321 ? -9.266 -0.464 12.912 1.00 84.25 321 ARG A CA 1
ATOM 2567 C C . ARG A 1 321 ? -10.704 -0.105 13.279 1.00 84.25 321 ARG A C 1
ATOM 2569 O O . ARG A 1 321 ? -10.997 1.045 13.584 1.00 84.25 321 ARG A O 1
ATOM 2576 N N . GLY A 1 322 ? -11.582 -1.101 13.234 1.00 80.00 322 GLY A N 1
ATOM 2577 C CA . GLY A 1 322 ? -13.004 -0.933 13.525 1.00 80.00 322 GLY A CA 1
ATOM 2578 C C . GLY A 1 322 ? -13.843 -0.415 12.353 1.00 80.00 322 GLY A C 1
ATOM 2579 O O . GLY A 1 322 ? -15.036 -0.205 12.539 1.00 80.00 322 GLY A O 1
ATOM 2580 N N . LEU A 1 323 ? -13.264 -0.231 11.158 1.00 85.38 323 LEU A N 1
ATOM 2581 C CA . LEU A 1 323 ? -14.048 0.042 9.952 1.00 85.38 323 LEU A CA 1
ATOM 2582 C C . LEU A 1 323 ? -14.615 -1.256 9.373 1.00 85.38 323 LEU A C 1
ATOM 2584 O O . LEU A 1 323 ? -13.879 -2.196 9.067 1.00 85.38 323 LEU A O 1
ATOM 2588 N N . GLU A 1 324 ? -15.930 -1.281 9.173 1.00 83.44 324 GLU A N 1
ATOM 2589 C CA . GLU A 1 324 ? -16.628 -2.411 8.552 1.00 83.44 324 GLU A CA 1
ATOM 2590 C C . GLU A 1 324 ? -16.483 -2.403 7.022 1.00 83.44 324 GLU A C 1
ATOM 2592 O O . GLU A 1 324 ? -16.387 -3.461 6.396 1.00 83.44 324 GLU A O 1
ATOM 2597 N N . MET A 1 325 ? -16.410 -1.212 6.418 1.00 85.25 325 MET A N 1
ATOM 2598 C CA . MET A 1 325 ? -16.325 -1.014 4.970 1.00 85.25 325 MET A CA 1
ATOM 2599 C C . MET A 1 325 ? -15.327 0.092 4.594 1.00 85.25 325 MET A C 1
ATOM 2601 O O . MET A 1 325 ? -15.061 0.992 5.395 1.00 85.25 325 MET A O 1
ATOM 2605 N N . PRO A 1 326 ? -14.745 0.037 3.382 1.00 88.94 326 PRO A N 1
ATOM 2606 C CA . PRO A 1 326 ? -13.881 1.099 2.883 1.00 88.94 326 PRO A CA 1
ATOM 2607 C C . PRO A 1 326 ? -14.663 2.391 2.622 1.00 88.94 326 PRO A C 1
ATOM 2609 O O . PRO A 1 326 ? -15.819 2.358 2.211 1.00 88.94 326 PRO A O 1
ATOM 2612 N N . LEU A 1 327 ? -14.007 3.528 2.861 1.00 86.81 327 LEU A N 1
ATOM 2613 C CA . LEU A 1 327 ? -14.617 4.857 2.798 1.00 86.81 327 LEU A CA 1
ATOM 2614 C C . LEU A 1 327 ? -14.884 5.300 1.352 1.00 86.81 327 LEU A C 1
ATOM 2616 O O . LEU A 1 327 ? -14.103 4.969 0.458 1.00 86.81 327 LEU A O 1
ATOM 2620 N N . TRP A 1 328 ? -15.916 6.129 1.162 1.00 86.25 328 TRP A N 1
ATOM 2621 C CA . TRP A 1 328 ? -16.296 6.762 -0.113 1.00 86.25 328 TRP A CA 1
ATOM 2622 C C . TRP A 1 328 ? -16.912 5.826 -1.170 1.00 86.25 328 TRP A C 1
ATOM 2624 O O . TRP A 1 328 ? -16.714 4.611 -1.160 1.00 86.25 328 TRP A O 1
ATOM 2634 N N . ASP A 1 329 ? -17.642 6.412 -2.121 1.00 83.88 329 ASP A N 1
ATOM 2635 C CA . ASP A 1 329 ? -18.465 5.674 -3.093 1.00 83.88 329 ASP A CA 1
ATOM 2636 C C . ASP A 1 329 ? -17.643 4.800 -4.057 1.00 83.88 329 ASP A C 1
ATOM 2638 O O . ASP A 1 329 ? -18.018 3.660 -4.351 1.00 83.88 329 ASP A O 1
ATOM 2642 N N . ASP A 1 330 ? -16.483 5.288 -4.513 1.00 87.12 330 ASP A N 1
ATOM 2643 C CA . ASP A 1 330 ? -15.586 4.546 -5.416 1.00 87.12 330 ASP A CA 1
ATOM 2644 C C . ASP A 1 330 ? -15.147 3.210 -4.796 1.00 87.12 330 ASP A C 1
ATOM 2646 O O . ASP A 1 330 ? -15.057 2.180 -5.476 1.00 87.12 330 ASP A O 1
ATOM 2650 N N . SER A 1 331 ? -14.931 3.190 -3.478 1.00 91.62 331 SER A N 1
ATOM 2651 C CA . SER A 1 331 ? -14.525 1.988 -2.753 1.00 91.62 331 SER A CA 1
ATOM 2652 C C . SER A 1 331 ? -15.572 0.880 -2.810 1.00 91.62 331 SER A C 1
ATOM 2654 O O . SER A 1 331 ? -15.211 -0.296 -2.927 1.00 91.62 331 SER A O 1
ATOM 2656 N N . VAL A 1 332 ? -16.859 1.234 -2.786 1.00 89.56 332 VAL A N 1
ATOM 2657 C CA . VAL A 1 332 ? -17.963 0.273 -2.923 1.00 89.56 332 VAL A CA 1
ATOM 2658 C C . VAL A 1 332 ? -17.912 -0.387 -4.302 1.00 89.56 332 VAL A C 1
ATOM 2660 O O . VAL A 1 332 ? -17.990 -1.612 -4.413 1.00 89.56 332 VAL A O 1
ATOM 2663 N N . GLN A 1 333 ? -17.675 0.393 -5.359 1.00 90.62 333 GLN A N 1
ATOM 2664 C CA . GLN A 1 333 ? -17.547 -0.135 -6.723 1.00 90.62 333 GLN A CA 1
ATOM 2665 C C . GLN A 1 333 ? -16.324 -1.046 -6.872 1.00 90.62 333 GLN A C 1
ATOM 2667 O O . GLN A 1 333 ? -16.389 -2.111 -7.499 1.00 90.62 333 GLN A O 1
ATOM 2672 N N . HIS A 1 334 ? -15.203 -0.680 -6.249 1.00 95.12 334 HIS A N 1
ATOM 2673 C CA . HIS A 1 334 ? -14.021 -1.534 -6.204 1.00 95.12 334 HIS A CA 1
ATOM 2674 C C . HIS A 1 334 ? -14.288 -2.858 -5.474 1.00 95.12 334 HIS A C 1
ATOM 2676 O O . HIS A 1 334 ? -13.770 -3.899 -5.901 1.00 95.12 334 HIS A O 1
ATOM 2682 N N . ALA A 1 335 ? -15.115 -2.847 -4.424 1.00 94.56 335 ALA A N 1
ATOM 2683 C CA . ALA A 1 335 ? -15.512 -4.063 -3.727 1.00 94.56 335 ALA A CA 1
ATOM 2684 C C . ALA A 1 335 ? -16.373 -4.958 -4.629 1.00 94.56 335 ALA A C 1
ATOM 2686 O O . ALA A 1 335 ? -16.098 -6.149 -4.753 1.00 94.56 335 ALA A O 1
ATOM 2687 N N . VAL A 1 336 ? -17.348 -4.394 -5.346 1.00 93.19 336 VAL A N 1
ATOM 2688 C CA . VAL A 1 336 ? -18.195 -5.157 -6.280 1.00 93.19 336 VAL A CA 1
ATOM 2689 C C . VAL A 1 336 ? -17.362 -5.809 -7.389 1.00 93.19 336 VAL A C 1
ATOM 2691 O O . VAL A 1 336 ? -17.505 -7.006 -7.639 1.00 93.19 336 VAL A O 1
ATOM 2694 N N . ILE A 1 337 ? -16.438 -5.074 -8.017 1.00 94.56 337 ILE A N 1
ATOM 2695 C CA . ILE A 1 337 ? -15.564 -5.631 -9.068 1.00 94.56 337 ILE A CA 1
ATOM 2696 C C . ILE A 1 337 ? -14.686 -6.757 -8.515 1.00 94.56 337 ILE A C 1
ATOM 2698 O O . ILE A 1 337 ? -14.564 -7.815 -9.132 1.00 94.56 337 ILE A O 1
ATOM 2702 N N . THR A 1 338 ? -14.079 -6.550 -7.346 1.00 96.69 338 THR A N 1
ATOM 2703 C CA . THR A 1 338 ? -13.213 -7.559 -6.721 1.00 96.69 338 THR A CA 1
ATOM 2704 C C . THR A 1 338 ? -14.014 -8.811 -6.360 1.00 96.69 338 THR A C 1
ATOM 2706 O O . THR A 1 338 ? -13.555 -9.926 -6.603 1.00 96.69 338 THR A O 1
ATOM 2709 N N . ARG A 1 339 ? -15.252 -8.648 -5.878 1.00 95.56 339 ARG A N 1
ATOM 2710 C CA . ARG A 1 339 ? -16.160 -9.762 -5.594 1.00 95.56 339 ARG A CA 1
ATOM 2711 C C . ARG A 1 339 ? -16.493 -10.543 -6.860 1.00 95.56 339 ARG A C 1
ATOM 2713 O O . ARG A 1 339 ? -16.401 -11.766 -6.855 1.00 95.56 339 ARG A O 1
ATOM 2720 N N . ARG A 1 340 ? -16.790 -9.855 -7.967 1.00 95.00 340 ARG A N 1
ATOM 2721 C CA . ARG A 1 340 ? -17.021 -10.502 -9.269 1.00 95.00 340 ARG A CA 1
ATOM 2722 C C . ARG A 1 340 ? -15.818 -11.290 -9.769 1.00 95.00 340 ARG A C 1
ATOM 2724 O O . ARG A 1 340 ? -16.006 -12.371 -10.324 1.00 95.00 340 ARG A O 1
ATOM 2731 N N . ILE A 1 341 ? -14.602 -10.789 -9.545 1.00 96.06 341 ILE A N 1
ATOM 2732 C CA . ILE A 1 341 ? -13.367 -11.522 -9.858 1.00 96.06 341 ILE A CA 1
ATOM 2733 C C . ILE A 1 341 ? -13.263 -12.799 -9.020 1.00 96.06 341 ILE A C 1
ATOM 2735 O O . ILE A 1 341 ? -12.937 -13.864 -9.544 1.00 96.06 341 ILE A O 1
ATOM 2739 N N . MET A 1 342 ? -13.556 -12.707 -7.721 1.00 96.69 342 MET A N 1
ATOM 2740 C CA . MET A 1 342 ? -13.520 -13.861 -6.822 1.00 96.69 342 MET A CA 1
ATOM 2741 C C . MET A 1 342 ? -14.557 -14.921 -7.204 1.00 96.69 342 MET A C 1
ATOM 2743 O O . MET A 1 342 ? -14.205 -16.095 -7.281 1.00 96.69 342 MET A O 1
ATOM 2747 N N . GLU A 1 343 ? -15.796 -14.512 -7.487 1.00 95.12 343 GLU A N 1
ATOM 2748 C CA . GLU A 1 343 ? -16.890 -15.399 -7.912 1.00 95.12 343 GLU A CA 1
ATOM 2749 C C . GLU A 1 343 ? -16.605 -16.066 -9.261 1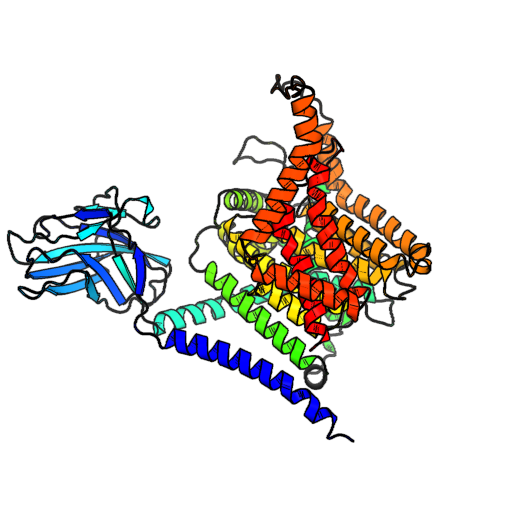.00 95.12 343 GLU A C 1
ATOM 2751 O O . GLU A 1 343 ? -16.960 -17.224 -9.466 1.00 95.12 343 GLU A O 1
ATOM 2756 N N . SER A 1 344 ? -15.947 -15.347 -10.172 1.00 94.19 344 SER A N 1
ATOM 2757 C CA . SER A 1 344 ? -15.625 -15.856 -11.507 1.00 94.19 344 SER A CA 1
ATOM 2758 C C . SER A 1 344 ? -14.321 -16.646 -11.550 1.00 94.19 344 SER A C 1
ATOM 2760 O O . SER A 1 344 ? -14.038 -17.233 -12.580 1.00 94.19 344 SER A O 1
ATOM 2762 N N . GLY A 1 345 ? -13.505 -16.647 -10.488 1.00 95.50 345 GLY A N 1
ATOM 2763 C CA . GLY A 1 345 ? -12.180 -17.281 -10.472 1.00 95.50 345 GLY A CA 1
ATOM 2764 C C . GLY A 1 345 ? -11.110 -16.560 -11.312 1.00 95.50 345 GLY A C 1
ATOM 2765 O O . GLY A 1 345 ? -10.070 -17.144 -11.620 1.00 95.50 345 GLY A O 1
ATOM 2766 N N . GLY A 1 346 ? -11.333 -15.304 -11.697 1.00 95.25 346 GLY A N 1
ATOM 2767 C CA . GLY A 1 346 ? -10.458 -14.538 -12.586 1.00 95.25 346 GLY A CA 1
ATOM 2768 C C . GLY A 1 346 ? -11.157 -13.301 -13.146 1.00 95.25 346 GLY A C 1
ATOM 2769 O O . GLY A 1 346 ? -12.128 -12.822 -12.566 1.00 95.25 346 GLY A O 1
ATOM 2770 N N . LEU A 1 347 ? -10.670 -12.762 -14.267 1.00 94.06 347 LEU A N 1
ATOM 2771 C CA . LEU A 1 347 ? -11.409 -11.707 -14.968 1.00 94.06 347 LEU A CA 1
ATOM 2772 C C . LEU A 1 347 ? -12.752 -12.246 -15.481 1.00 94.06 347 LEU A C 1
ATOM 2774 O O . LEU A 1 347 ? -12.962 -13.450 -15.597 1.00 94.06 347 LEU A O 1
ATOM 2778 N N . PHE A 1 348 ? -13.687 -11.333 -15.728 1.00 91.12 348 PHE A N 1
ATOM 2779 C CA . PHE A 1 348 ? -15.057 -11.671 -16.086 1.00 91.12 348 PHE A CA 1
ATOM 2780 C C . PHE A 1 348 ? -15.579 -10.745 -17.179 1.00 91.12 348 PHE A C 1
ATOM 2782 O O . PHE A 1 348 ? -15.046 -9.665 -17.425 1.00 91.12 348 PHE A O 1
ATOM 2789 N N . GLN A 1 349 ? -16.655 -11.174 -17.835 1.00 83.19 349 GLN A N 1
ATOM 2790 C CA . GLN A 1 349 ? -17.306 -10.408 -18.899 1.00 83.19 349 GLN A CA 1
ATOM 2791 C C . GLN A 1 349 ? -18.707 -9.945 -18.500 1.00 83.19 349 GLN A C 1
ATOM 2793 O O . GLN A 1 349 ? -19.071 -8.801 -18.754 1.00 83.19 349 GLN A O 1
ATOM 2798 N N . SER A 1 350 ? -19.479 -10.821 -17.852 1.00 84.06 350 SER A N 1
ATOM 2799 C CA . SER A 1 350 ? -20.858 -10.541 -17.453 1.00 84.06 350 SER A CA 1
ATOM 2800 C C . SER A 1 350 ? -20.938 -9.975 -16.038 1.00 84.06 350 SER A C 1
ATOM 2802 O O . SER A 1 350 ? -20.418 -10.570 -15.086 1.00 84.06 350 SER A O 1
ATOM 2804 N N . TRP A 1 351 ? -21.653 -8.859 -15.902 1.00 86.81 351 TRP A N 1
ATOM 2805 C CA . TRP A 1 351 ? -21.963 -8.248 -14.612 1.00 86.81 351 TRP A CA 1
ATOM 2806 C C . TRP A 1 351 ? -23.203 -8.837 -13.938 1.00 86.81 351 TRP A C 1
ATOM 2808 O O . TRP A 1 351 ? -23.528 -8.436 -12.823 1.00 86.81 351 TRP A O 1
ATOM 2818 N N . LEU A 1 352 ? -23.886 -9.803 -14.558 1.00 84.19 352 LEU A N 1
ATOM 2819 C CA . LEU A 1 352 ? -25.029 -10.464 -13.930 1.00 84.19 352 LEU A CA 1
ATOM 2820 C C . LEU A 1 352 ? -24.613 -11.205 -12.643 1.00 84.19 352 LEU A C 1
ATOM 2822 O O . LEU A 1 352 ? -23.563 -11.855 -12.639 1.00 84.19 352 LEU A O 1
ATOM 2826 N N . PRO A 1 353 ? -25.432 -11.157 -11.571 1.00 87.12 353 PRO A N 1
ATOM 2827 C CA . PRO A 1 353 ? -26.763 -10.531 -11.487 1.00 87.12 353 PRO A CA 1
ATOM 2828 C C . PRO A 1 353 ? -26.766 -9.040 -11.083 1.00 87.12 353 PRO A C 1
ATOM 2830 O O . PRO A 1 353 ? -27.836 -8.459 -10.948 1.00 87.12 353 PRO A O 1
ATOM 2833 N N . TYR A 1 354 ? -25.605 -8.409 -10.888 1.00 84.00 354 TYR A N 1
ATOM 2834 C CA . TYR A 1 354 ? -25.486 -7.044 -10.351 1.00 84.00 354 TYR A CA 1
ATOM 2835 C C . TYR A 1 354 ? -25.928 -5.957 -11.329 1.00 84.00 354 TYR A C 1
ATOM 2837 O O . TYR A 1 354 ? -26.469 -4.934 -10.922 1.00 84.00 354 TYR A O 1
ATOM 2845 N N . SER A 1 355 ? -25.662 -6.151 -12.619 1.00 83.50 355 SER A N 1
ATOM 2846 C CA . SER A 1 355 ? -26.044 -5.205 -13.664 1.00 83.50 355 SER A CA 1
ATOM 2847 C C . SER A 1 355 ? -26.186 -5.918 -15.012 1.00 83.50 355 SER A C 1
ATOM 2849 O O . SER A 1 355 ? -25.449 -6.874 -15.272 1.00 83.50 355 SER A O 1
ATOM 2851 N N . PRO A 1 356 ? -27.088 -5.462 -15.905 1.00 80.25 356 PRO A N 1
ATOM 2852 C CA . PRO A 1 356 ? -27.237 -6.014 -17.252 1.00 80.25 356 PRO A CA 1
ATOM 2853 C C . PRO A 1 356 ? -26.051 -5.703 -18.184 1.00 80.25 356 PRO A C 1
ATOM 2855 O O . PRO A 1 356 ? -26.094 -6.043 -19.366 1.00 80.25 356 PRO A O 1
ATOM 2858 N N . HIS A 1 357 ? -24.987 -5.051 -17.701 1.00 75.06 357 HIS A N 1
ATOM 2859 C CA . HIS A 1 357 ? -23.782 -4.835 -18.493 1.00 75.06 357 HIS A CA 1
ATOM 2860 C C . HIS A 1 357 ? -23.102 -6.162 -18.860 1.00 75.06 357 HIS A C 1
ATOM 2862 O O . HIS A 1 357 ? -22.840 -7.031 -18.029 1.00 75.06 357 HIS A O 1
ATOM 2868 N N . THR A 1 358 ? -22.757 -6.300 -20.135 1.00 67.94 358 THR A N 1
ATOM 2869 C CA . THR A 1 358 ? -22.182 -7.531 -20.698 1.00 67.94 358 THR A CA 1
ATOM 2870 C C . THR A 1 358 ? -20.671 -7.446 -20.909 1.00 67.94 358 THR A C 1
ATOM 2872 O O . THR A 1 358 ? -20.091 -8.325 -21.551 1.00 67.94 358 THR A O 1
ATOM 2875 N N . THR A 1 359 ? -20.029 -6.361 -20.458 1.00 69.44 359 THR A N 1
ATOM 2876 C CA . THR A 1 359 ? -18.601 -6.120 -20.694 1.00 69.44 359 THR A CA 1
ATOM 2877 C C . THR A 1 359 ? -17.907 -5.492 -19.491 1.00 69.44 359 THR A C 1
ATOM 2879 O O . THR A 1 359 ? -18.379 -4.487 -18.957 1.00 69.44 359 THR A O 1
ATOM 2882 N N . PHE A 1 360 ? -16.733 -6.009 -19.137 1.00 78.62 360 PHE A N 1
ATOM 2883 C CA . PHE A 1 360 ? -15.801 -5.369 -18.211 1.00 78.62 360 PHE A CA 1
ATOM 2884 C C . PHE A 1 360 ? -14.711 -4.632 -19.006 1.00 78.62 360 PHE A C 1
ATOM 2886 O O . PHE A 1 360 ? -13.992 -5.245 -19.788 1.00 78.62 360 PHE A O 1
ATOM 2893 N N . SER A 1 361 ? -14.613 -3.309 -18.855 1.00 74.00 361 SER A N 1
ATOM 2894 C CA . SER A 1 361 ? -13.686 -2.450 -19.621 1.00 74.00 361 SER A CA 1
ATOM 2895 C C . SER A 1 361 ? -12.852 -1.522 -18.735 1.00 74.00 361 SER A C 1
ATOM 2897 O O . SER A 1 361 ? -12.282 -0.542 -19.213 1.00 74.00 361 SER A O 1
ATOM 2899 N N . PHE A 1 362 ? -12.814 -1.802 -17.435 1.00 83.81 362 PHE A N 1
ATOM 2900 C CA . PHE A 1 362 ? -12.108 -0.997 -16.448 1.00 83.81 362 PHE A CA 1
ATOM 2901 C C . PHE A 1 362 ? -10.706 -1.565 -16.192 1.00 83.81 362 PHE A C 1
ATOM 2903 O O . PHE A 1 362 ? -10.473 -2.764 -16.346 1.00 83.81 362 PHE A O 1
ATOM 2910 N N . HIS A 1 363 ? -9.760 -0.710 -15.802 1.00 90.38 363 HIS A N 1
ATOM 2911 C CA . HIS A 1 363 ? -8.449 -1.176 -15.352 1.00 90.38 363 HIS A CA 1
ATOM 2912 C C . HIS A 1 363 ? -8.622 -2.013 -14.077 1.00 90.38 363 HIS A C 1
ATOM 2914 O O . HIS A 1 363 ? -9.428 -1.687 -13.211 1.00 90.38 363 HIS A O 1
ATOM 2920 N N . PHE A 1 364 ? -7.888 -3.115 -13.973 1.00 95.19 364 PHE A N 1
ATOM 2921 C CA . PHE A 1 364 ? -8.209 -4.181 -13.019 1.00 95.19 364 PHE A CA 1
ATOM 2922 C C . PHE A 1 364 ? -7.033 -4.598 -12.145 1.00 95.19 364 PHE A C 1
ATOM 2924 O O . PHE A 1 364 ? -7.155 -5.522 -11.339 1.00 95.19 364 PHE A O 1
ATOM 2931 N N . GLY A 1 365 ? -5.880 -3.941 -12.297 1.00 97.06 365 GLY A N 1
ATOM 2932 C CA . GLY A 1 365 ? -4.669 -4.345 -11.592 1.00 97.06 365 GLY A CA 1
ATOM 2933 C C . GLY A 1 365 ? -4.805 -4.286 -10.070 1.00 97.06 365 GLY A C 1
ATOM 2934 O O . GLY A 1 365 ? -4.319 -5.181 -9.381 1.00 97.06 365 GLY A O 1
ATOM 2935 N N . PHE A 1 366 ? -5.529 -3.292 -9.543 1.00 97.69 366 PHE A N 1
ATOM 2936 C CA . PHE A 1 366 ? -5.867 -3.248 -8.119 1.00 97.69 366 PHE A CA 1
ATOM 2937 C C . PHE A 1 366 ? -6.789 -4.403 -7.722 1.00 97.69 366 PHE A C 1
ATOM 2939 O O . PHE A 1 366 ? -6.476 -5.131 -6.789 1.00 97.69 366 PHE A O 1
ATOM 2946 N N . HIS A 1 367 ? -7.883 -4.620 -8.452 1.00 97.88 367 HIS A N 1
ATOM 2947 C CA . HIS A 1 367 ? -8.897 -5.615 -8.099 1.00 97.88 367 HIS A CA 1
ATOM 2948 C C . HIS A 1 367 ? -8.371 -7.047 -8.126 1.00 97.88 367 HIS A C 1
ATOM 2950 O O . HIS A 1 367 ? -8.712 -7.827 -7.244 1.00 97.88 367 HIS A O 1
ATOM 2956 N N . ILE A 1 368 ? -7.500 -7.389 -9.083 1.00 98.06 368 ILE A N 1
ATOM 2957 C CA . ILE A 1 368 ? -6.825 -8.694 -9.093 1.00 98.06 368 ILE A CA 1
ATOM 2958 C C . ILE A 1 368 ? -5.963 -8.856 -7.844 1.00 98.06 368 ILE A C 1
ATOM 2960 O O . ILE A 1 368 ? -6.058 -9.877 -7.174 1.00 98.06 368 ILE A O 1
ATOM 2964 N N . ASN A 1 369 ? -5.153 -7.859 -7.486 1.00 98.50 369 ASN A N 1
ATOM 2965 C CA . ASN A 1 369 ? -4.314 -7.957 -6.292 1.00 98.50 369 ASN A CA 1
ATOM 2966 C C . ASN A 1 369 ? -5.143 -7.944 -4.991 1.00 98.50 369 ASN A C 1
ATOM 2968 O O . ASN A 1 369 ? -4.780 -8.628 -4.037 1.00 98.50 369 ASN A O 1
ATOM 2972 N N . SER A 1 370 ? -6.292 -7.268 -4.958 1.00 98.25 370 SER A N 1
ATOM 2973 C CA . SER A 1 370 ? -7.254 -7.356 -3.850 1.00 98.25 370 SER A CA 1
ATOM 2974 C C . SER A 1 370 ? -7.931 -8.730 -3.775 1.00 98.25 370 SER A C 1
ATOM 2976 O O . SER A 1 370 ? -8.116 -9.257 -2.682 1.00 98.25 370 SER A O 1
ATOM 2978 N N . ALA A 1 371 ? -8.228 -9.369 -4.911 1.00 98.38 371 ALA A N 1
ATOM 2979 C CA . ALA A 1 371 ? -8.720 -10.747 -4.949 1.00 98.38 371 ALA A CA 1
ATOM 2980 C C . ALA A 1 371 ? -7.643 -11.747 -4.493 1.00 98.38 371 ALA A C 1
ATOM 2982 O O . ALA A 1 371 ? -7.942 -12.656 -3.724 1.00 98.38 371 ALA A O 1
ATOM 2983 N N . VAL A 1 372 ? -6.377 -11.541 -4.880 1.00 98.44 372 VAL A N 1
ATOM 2984 C CA . VAL A 1 372 ? -5.220 -12.296 -4.361 1.00 98.44 372 VAL A CA 1
ATOM 2985 C C . VAL A 1 372 ? -5.133 -12.174 -2.843 1.00 98.44 372 VAL A C 1
ATOM 2987 O O . VAL A 1 372 ? -5.005 -13.187 -2.156 1.00 98.44 372 VAL A O 1
ATOM 2990 N N . PHE A 1 373 ? -5.259 -10.955 -2.313 1.00 98.06 373 PHE A N 1
ATOM 2991 C CA . PHE A 1 373 ? -5.302 -10.720 -0.872 1.00 98.06 373 PHE A CA 1
ATOM 2992 C C . PHE A 1 373 ? -6.464 -11.487 -0.218 1.00 98.06 373 PHE A C 1
ATOM 2994 O O . PHE A 1 373 ? -6.254 -12.189 0.774 1.00 98.06 373 PHE A O 1
ATOM 3001 N N . ALA A 1 374 ? -7.669 -11.411 -0.787 1.00 97.75 374 ALA A N 1
ATOM 3002 C CA . ALA A 1 374 ? -8.859 -12.078 -0.263 1.00 97.75 374 ALA A CA 1
ATOM 3003 C C . ALA A 1 374 ? -8.742 -13.614 -0.287 1.00 97.75 374 ALA A C 1
ATOM 3005 O O . ALA A 1 374 ? -9.007 -14.261 0.722 1.00 97.75 374 ALA A O 1
ATOM 3006 N N . TRP A 1 375 ? -8.267 -14.215 -1.386 1.00 97.62 375 TRP A N 1
ATOM 3007 C CA . TRP A 1 375 ? -8.065 -15.669 -1.488 1.00 97.62 375 TRP A CA 1
ATOM 3008 C C . TRP A 1 375 ? -7.051 -16.209 -0.475 1.00 97.62 375 TRP A C 1
ATOM 3010 O O . TRP A 1 375 ? -7.166 -17.354 -0.044 1.00 97.62 375 TRP A O 1
ATOM 3020 N N . VAL A 1 376 ? -6.054 -15.406 -0.101 1.00 96.69 376 VAL A N 1
ATOM 3021 C CA . VAL A 1 376 ? -5.011 -15.801 0.857 1.00 96.69 376 VAL A CA 1
ATOM 3022 C C . VAL A 1 376 ? -5.463 -15.613 2.304 1.00 96.69 376 VAL A C 1
ATOM 3024 O O . VAL A 1 376 ? -5.125 -16.422 3.165 1.00 96.69 376 VAL A O 1
ATOM 3027 N N . THR A 1 377 ? -6.204 -14.542 2.587 1.00 95.69 377 THR A N 1
ATOM 3028 C CA . THR A 1 377 ? -6.625 -14.191 3.954 1.00 95.69 377 THR A CA 1
ATOM 3029 C C . THR A 1 377 ? -7.964 -14.796 4.358 1.00 95.69 377 THR A C 1
ATOM 3031 O O . THR A 1 377 ? -8.233 -14.918 5.554 1.00 95.69 377 THR A O 1
ATOM 3034 N N . GLY A 1 378 ? -8.795 -15.168 3.382 1.00 94.75 378 GLY A N 1
ATOM 3035 C CA . GLY A 1 378 ? -10.187 -15.553 3.596 1.00 94.75 378 GLY A CA 1
ATOM 3036 C C . GLY A 1 378 ? -11.098 -14.375 3.947 1.00 94.75 378 GLY A C 1
ATOM 3037 O O . GLY A 1 378 ? -12.212 -14.600 4.411 1.00 94.75 378 GLY A O 1
ATOM 3038 N N . PHE A 1 379 ? -10.634 -13.133 3.779 1.00 94.69 379 PHE A N 1
ATOM 3039 C CA . PHE A 1 379 ? -11.455 -11.952 4.032 1.00 94.69 379 PHE A CA 1
ATOM 3040 C C . PHE A 1 379 ? -12.568 -11.823 3.001 1.00 94.69 379 PHE A C 1
ATOM 3042 O O . PHE A 1 379 ? -12.405 -12.177 1.829 1.00 94.69 379 PHE A O 1
ATOM 3049 N N . ASP A 1 380 ? -13.692 -11.267 3.449 1.00 94.31 380 ASP A N 1
ATOM 3050 C CA . ASP A 1 380 ? -14.687 -10.753 2.528 1.00 94.31 380 ASP A CA 1
ATOM 3051 C C . ASP A 1 380 ? -14.117 -9.568 1.738 1.00 94.31 380 ASP A C 1
ATOM 3053 O O . ASP A 1 380 ? -13.031 -9.041 2.004 1.00 94.31 380 ASP A O 1
ATOM 3057 N N . THR A 1 381 ? -14.832 -9.169 0.695 1.00 94.94 381 THR A N 1
ATOM 3058 C CA . THR A 1 381 ? -14.296 -8.181 -0.229 1.00 94.94 381 THR A CA 1
ATOM 3059 C C . THR A 1 381 ? -14.119 -6.785 0.390 1.00 94.94 381 THR A C 1
ATOM 3061 O O . THR A 1 381 ? -13.055 -6.202 0.169 1.00 94.94 381 THR A O 1
ATOM 3064 N N . PRO A 1 382 ? -15.065 -6.241 1.184 1.00 94.25 382 PRO A N 1
ATOM 3065 C CA . PRO A 1 382 ? -14.858 -4.969 1.880 1.00 94.25 382 PRO A CA 1
ATOM 3066 C C . PRO A 1 382 ? -13.614 -4.967 2.780 1.00 94.25 382 PRO A C 1
ATOM 3068 O O . PRO A 1 382 ? -12.788 -4.055 2.672 1.00 94.25 382 PRO A O 1
ATOM 3071 N N . GLN A 1 383 ? -13.411 -6.008 3.597 1.00 93.69 383 GLN A N 1
ATOM 3072 C CA . GLN A 1 383 ? -12.231 -6.098 4.460 1.00 93.69 383 GLN A CA 1
ATOM 3073 C C . GLN A 1 383 ? -10.948 -6.318 3.654 1.00 93.69 383 GLN A C 1
ATOM 3075 O O . GLN A 1 383 ? -9.914 -5.722 3.961 1.00 93.69 383 GLN A O 1
ATOM 3080 N N . ALA A 1 384 ? -10.988 -7.110 2.580 1.00 95.06 384 ALA A N 1
ATOM 3081 C CA . ALA A 1 384 ? -9.839 -7.276 1.693 1.00 95.06 384 ALA A CA 1
ATOM 3082 C C . ALA A 1 384 ? -9.395 -5.944 1.064 1.00 95.06 384 ALA A C 1
ATOM 3084 O O . ALA A 1 384 ? -8.195 -5.711 0.918 1.00 95.06 384 ALA A O 1
ATOM 3085 N N . LEU A 1 385 ? -10.334 -5.051 0.738 1.00 95.12 385 LEU A N 1
ATOM 3086 C CA . LEU A 1 385 ? -10.022 -3.713 0.232 1.00 95.12 385 LEU A CA 1
ATOM 3087 C C . LEU A 1 385 ? -9.436 -2.799 1.309 1.00 95.12 385 LEU A C 1
ATOM 3089 O O . LEU A 1 385 ? -8.463 -2.105 1.026 1.00 95.12 385 LEU A O 1
ATOM 3093 N N . LEU A 1 386 ? -9.981 -2.812 2.526 1.00 93.50 386 LEU A N 1
ATOM 3094 C CA . LEU A 1 386 ? -9.457 -2.023 3.645 1.00 93.50 386 LEU A CA 1
ATOM 3095 C C . LEU A 1 386 ? -8.014 -2.419 3.982 1.00 93.50 386 LEU A C 1
ATOM 3097 O O . LEU A 1 386 ? -7.095 -1.595 3.946 1.00 93.50 386 LEU A O 1
ATOM 3101 N N . TRP A 1 387 ? -7.800 -3.704 4.265 1.00 94.50 387 TRP A N 1
ATOM 3102 C CA . TRP A 1 387 ? -6.500 -4.219 4.686 1.00 94.50 387 TRP A CA 1
ATOM 3103 C C . TRP A 1 387 ? -5.501 -4.290 3.528 1.00 94.50 387 TRP A C 1
ATOM 3105 O O . TRP A 1 387 ? -4.348 -3.878 3.678 1.00 94.50 387 TRP A O 1
ATOM 3115 N N . GLY A 1 388 ? -5.939 -4.761 2.357 1.00 95.38 388 GLY A N 1
ATOM 3116 C CA . GLY A 1 388 ? -5.125 -4.787 1.143 1.00 95.38 388 GLY A CA 1
ATOM 3117 C C . GLY A 1 388 ? -4.772 -3.381 0.664 1.00 95.38 388 GLY A C 1
ATOM 3118 O O . GLY A 1 388 ? -3.619 -3.117 0.335 1.00 95.38 388 GLY A O 1
ATOM 3119 N N . GLY A 1 389 ? -5.718 -2.443 0.718 1.00 95.25 389 GLY A N 1
ATOM 3120 C CA . GLY A 1 389 ? -5.502 -1.034 0.396 1.00 95.25 389 GLY A CA 1
ATOM 3121 C C . GLY A 1 389 ? -4.407 -0.398 1.250 1.00 95.25 389 GLY A C 1
ATOM 3122 O O . GLY A 1 389 ? -3.503 0.225 0.694 1.00 95.25 389 GLY A O 1
ATOM 3123 N N . GLN A 1 390 ? -4.415 -0.611 2.572 1.00 95.12 390 GLN A N 1
ATOM 3124 C CA . GLN A 1 390 ? -3.346 -0.111 3.452 1.00 95.12 390 GLN A CA 1
ATOM 3125 C C . GLN A 1 390 ? -2.000 -0.801 3.223 1.00 95.12 390 GLN A C 1
ATOM 3127 O O . GLN A 1 390 ? -0.952 -0.149 3.266 1.00 95.12 390 GLN A O 1
ATOM 3132 N N . LEU A 1 391 ? -2.004 -2.100 2.917 1.00 96.94 391 LEU A N 1
ATOM 3133 C CA . LEU A 1 391 ? -0.784 -2.803 2.533 1.00 96.94 391 LEU A CA 1
ATOM 3134 C C . LEU A 1 391 ? -0.183 -2.215 1.251 1.00 96.94 391 LEU A C 1
ATOM 3136 O O . LEU A 1 391 ? 1.013 -1.930 1.204 1.00 96.94 391 LEU A O 1
ATOM 3140 N N . PHE A 1 392 ? -1.000 -1.995 0.221 1.00 97.75 392 PHE A N 1
ATOM 3141 C CA . PHE A 1 392 ? -0.545 -1.382 -1.025 1.00 97.75 392 PHE A CA 1
ATOM 3142 C C . PHE A 1 392 ? -0.136 0.081 -0.814 1.00 97.75 392 PHE A C 1
ATOM 3144 O O . PHE A 1 392 ? 0.807 0.544 -1.449 1.00 97.75 392 PHE A O 1
ATOM 3151 N N . ASN A 1 393 ? -0.764 0.785 0.132 1.00 96.81 393 ASN A N 1
ATOM 3152 C CA . ASN A 1 393 ? -0.356 2.123 0.558 1.00 96.81 393 ASN A CA 1
ATOM 3153 C C . ASN A 1 393 ? 1.072 2.129 1.109 1.00 96.81 393 ASN A C 1
ATOM 3155 O O . ASN A 1 393 ? 1.905 2.935 0.694 1.00 96.81 393 ASN A O 1
ATOM 3159 N N . LEU A 1 394 ? 1.374 1.182 2.000 1.00 97.31 394 LEU A N 1
ATOM 3160 C CA . LEU A 1 394 ? 2.720 0.982 2.521 1.00 97.31 394 LEU A CA 1
ATOM 3161 C C . LEU A 1 394 ? 3.693 0.581 1.405 1.00 97.31 394 LEU A C 1
ATOM 3163 O O . LEU A 1 394 ? 4.801 1.111 1.331 1.00 97.31 394 LEU A O 1
ATOM 3167 N N . PHE A 1 395 ? 3.285 -0.313 0.503 1.00 98.50 395 PHE A N 1
ATOM 3168 C CA . PHE A 1 395 ? 4.119 -0.716 -0.626 1.00 98.50 395 PHE A CA 1
ATOM 3169 C C . PHE A 1 395 ? 4.460 0.450 -1.552 1.00 98.50 395 PHE A C 1
ATOM 3171 O O . PHE A 1 395 ? 5.609 0.523 -1.966 1.00 98.50 395 PHE A O 1
ATOM 3178 N N . ALA A 1 396 ? 3.545 1.390 -1.805 1.00 98.06 396 ALA A N 1
ATOM 3179 C CA . ALA A 1 396 ? 3.815 2.565 -2.642 1.00 98.06 396 ALA A CA 1
ATOM 3180 C C . ALA A 1 396 ? 4.954 3.438 -2.092 1.00 98.06 396 ALA A C 1
ATOM 3182 O O . ALA A 1 396 ? 5.683 4.075 -2.853 1.00 98.06 396 ALA A O 1
ATOM 3183 N N . VAL A 1 397 ? 5.130 3.443 -0.769 1.00 97.50 397 VAL A N 1
ATOM 3184 C CA . VAL A 1 397 ? 6.251 4.099 -0.088 1.00 97.50 397 VAL A CA 1
ATOM 3185 C C . VAL A 1 397 ? 7.518 3.251 -0.204 1.00 97.50 397 VAL A C 1
ATOM 3187 O O . VAL A 1 397 ? 8.570 3.754 -0.597 1.00 97.50 397 VAL A O 1
ATOM 3190 N N . LEU A 1 398 ? 7.432 1.955 0.107 1.00 98.12 398 LEU A N 1
ATOM 3191 C CA . LEU A 1 398 ? 8.595 1.063 0.109 1.00 98.12 398 LEU A CA 1
ATOM 3192 C C . LEU A 1 398 ? 9.212 0.905 -1.284 1.00 98.12 398 LEU A C 1
ATOM 3194 O O . LEU A 1 398 ? 10.431 0.904 -1.411 1.00 98.12 398 LEU A O 1
ATOM 3198 N N . THR A 1 399 ? 8.411 0.844 -2.346 1.00 98.50 399 THR A N 1
ATOM 3199 C CA . THR A 1 399 ? 8.916 0.691 -3.718 1.00 98.50 399 THR A CA 1
ATOM 3200 C C . THR A 1 399 ? 9.731 1.892 -4.199 1.00 98.50 399 THR A C 1
ATOM 3202 O O . THR A 1 399 ? 10.612 1.726 -5.047 1.00 98.50 399 THR A O 1
ATOM 3205 N N . LEU A 1 400 ? 9.517 3.089 -3.637 1.00 98.12 400 LEU A N 1
ATOM 3206 C CA . LEU A 1 400 ? 10.348 4.265 -3.921 1.00 98.12 400 LEU A CA 1
ATOM 3207 C C . LEU A 1 400 ? 11.787 4.107 -3.406 1.00 98.12 400 LEU A C 1
ATOM 3209 O O . LEU A 1 400 ? 12.701 4.693 -3.997 1.00 98.12 400 LEU A O 1
ATOM 3213 N N . TYR A 1 401 ? 12.013 3.284 -2.369 1.00 98.31 401 TYR A N 1
ATOM 3214 C CA . TYR A 1 401 ? 13.346 3.020 -1.815 1.00 98.31 401 TYR A CA 1
ATOM 3215 C C . TYR A 1 401 ? 14.317 2.561 -2.905 1.00 98.31 401 TYR A C 1
ATOM 3217 O O . TYR A 1 401 ? 15.446 3.042 -2.959 1.00 98.31 401 TYR A O 1
ATOM 3225 N N . ALA A 1 402 ? 13.886 1.667 -3.806 1.00 97.56 402 ALA A N 1
ATOM 3226 C CA . ALA A 1 402 ? 14.749 1.139 -4.864 1.00 97.56 402 ALA A CA 1
ATOM 3227 C C . ALA A 1 402 ? 15.320 2.246 -5.757 1.00 97.56 402 ALA A C 1
ATOM 3229 O O . ALA A 1 402 ? 16.515 2.252 -6.058 1.00 97.56 402 ALA A O 1
ATOM 3230 N N . LEU A 1 403 ? 14.480 3.198 -6.170 1.00 96.06 403 LEU A N 1
ATOM 3231 C CA . LEU A 1 403 ? 14.916 4.306 -7.012 1.00 96.06 403 LEU A CA 1
ATOM 3232 C C . LEU A 1 403 ? 15.774 5.298 -6.217 1.00 96.06 403 LEU A C 1
ATOM 3234 O O . LEU A 1 403 ? 16.851 5.66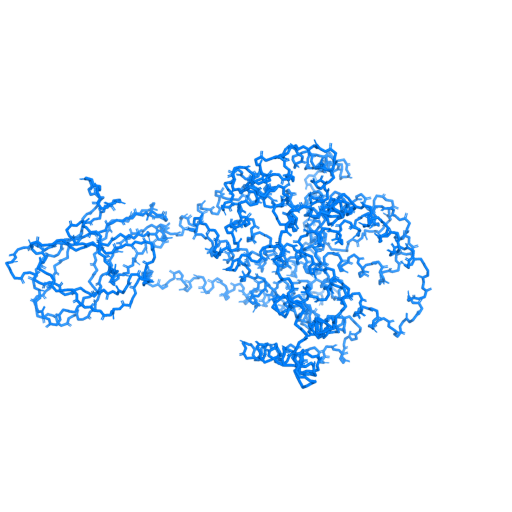1 -6.684 1.00 96.06 403 LEU A O 1
ATOM 3238 N N . ALA A 1 404 ? 15.366 5.673 -5.002 1.00 96.12 404 ALA A N 1
ATOM 3239 C CA . ALA A 1 404 ? 16.133 6.582 -4.144 1.00 96.12 404 ALA A CA 1
ATOM 3240 C C . ALA A 1 404 ? 17.535 6.040 -3.816 1.00 96.12 404 ALA A C 1
ATOM 3242 O O . ALA A 1 404 ? 18.531 6.763 -3.929 1.00 96.12 404 ALA A O 1
ATOM 3243 N N . TYR A 1 405 ? 17.629 4.740 -3.518 1.00 95.38 405 TYR A N 1
ATOM 3244 C CA . TYR A 1 405 ? 18.894 4.043 -3.313 1.00 95.38 405 TYR A CA 1
ATOM 3245 C C . TYR A 1 405 ? 19.815 4.183 -4.529 1.00 95.38 405 TYR A C 1
ATOM 3247 O O . TYR A 1 405 ? 21.007 4.449 -4.390 1.00 95.38 405 TYR A O 1
ATOM 3255 N N . ARG A 1 406 ? 19.274 4.084 -5.745 1.00 91.50 406 ARG A N 1
ATOM 3256 C CA . ARG A 1 406 ? 20.061 4.250 -6.975 1.00 91.50 406 ARG A CA 1
ATOM 3257 C C . ARG A 1 406 ? 20.472 5.679 -7.276 1.00 91.50 406 ARG A C 1
ATOM 3259 O O . ARG A 1 406 ? 21.456 5.878 -7.990 1.00 91.50 406 ARG A O 1
ATOM 3266 N N . LEU A 1 407 ? 19.758 6.658 -6.733 1.00 89.81 407 LEU A N 1
ATOM 3267 C CA . LEU A 1 407 ? 20.138 8.056 -6.865 1.00 89.81 407 LEU A CA 1
ATOM 3268 C C . LEU A 1 407 ? 21.317 8.402 -5.947 1.00 89.81 407 LEU A C 1
ATOM 3270 O O . LEU A 1 407 ? 22.241 9.081 -6.413 1.00 89.81 407 LEU A O 1
ATOM 3274 N N . LYS A 1 408 ? 21.302 7.961 -4.677 1.00 90.50 408 LYS A N 1
ATOM 3275 C CA . LYS A 1 408 ? 22.293 8.391 -3.665 1.00 90.50 408 LYS A CA 1
ATOM 3276 C C . LYS A 1 408 ? 22.635 7.398 -2.537 1.00 90.50 408 LYS A C 1
ATOM 3278 O O . LYS A 1 408 ? 23.454 7.736 -1.693 1.00 90.50 408 LYS A O 1
ATOM 3283 N N . GLY A 1 409 ? 22.107 6.177 -2.529 1.00 91.69 409 GLY A N 1
ATOM 3284 C CA . GLY A 1 409 ? 22.459 5.134 -1.553 1.00 91.69 409 GLY A CA 1
ATOM 3285 C C . GLY A 1 409 ? 21.451 4.955 -0.413 1.00 91.69 409 GLY A C 1
ATOM 3286 O O . GLY A 1 409 ? 20.312 5.416 -0.489 1.00 91.69 409 GLY A O 1
ATOM 3287 N N . ALA A 1 410 ? 21.856 4.237 0.640 1.00 93.88 410 ALA A N 1
ATOM 3288 C CA . ALA A 1 410 ? 20.950 3.739 1.682 1.00 93.88 410 ALA A CA 1
ATOM 3289 C C . ALA A 1 410 ? 20.192 4.850 2.425 1.00 93.88 410 ALA A C 1
ATOM 3291 O O . ALA A 1 410 ? 18.980 4.731 2.584 1.00 93.88 410 ALA A O 1
ATOM 3292 N N . TRP A 1 411 ? 20.857 5.954 2.787 1.00 93.69 411 TRP A N 1
ATOM 3293 C CA . TRP A 1 411 ? 20.202 7.084 3.457 1.00 93.69 411 TRP A CA 1
ATOM 3294 C C . TRP A 1 411 ? 19.176 7.793 2.580 1.00 93.69 411 TRP A C 1
ATOM 3296 O O . TRP A 1 411 ? 18.115 8.158 3.074 1.00 93.69 411 TRP A O 1
ATOM 3306 N N . ALA A 1 412 ? 19.412 7.916 1.273 1.00 93.56 412 ALA A N 1
ATOM 3307 C CA . ALA A 1 412 ? 18.376 8.401 0.365 1.00 93.56 412 ALA A CA 1
ATOM 3308 C C . ALA A 1 412 ? 17.168 7.450 0.343 1.00 93.56 412 ALA A C 1
ATOM 3310 O O . ALA A 1 412 ? 16.024 7.899 0.397 1.00 93.56 412 ALA A O 1
ATOM 3311 N N . GLY A 1 413 ? 17.410 6.137 0.356 1.00 96.12 413 GLY A N 1
ATOM 3312 C CA . GLY A 1 413 ? 16.364 5.133 0.560 1.00 96.12 413 GLY A CA 1
ATOM 3313 C C . GLY A 1 413 ? 15.578 5.333 1.866 1.00 96.12 413 GLY A C 1
ATOM 3314 O O . GLY A 1 413 ? 14.350 5.314 1.868 1.00 96.12 413 GLY A O 1
ATOM 3315 N N . THR A 1 414 ? 16.255 5.589 2.982 1.00 95.81 414 THR A N 1
ATOM 3316 C CA . THR A 1 414 ? 15.600 5.848 4.273 1.00 95.81 414 THR A CA 1
ATOM 3317 C C . THR A 1 414 ? 14.764 7.126 4.251 1.00 95.81 414 THR A C 1
ATOM 3319 O O . THR A 1 414 ? 13.613 7.126 4.687 1.00 95.81 414 THR A O 1
ATOM 3322 N N . ILE A 1 415 ? 15.317 8.215 3.713 1.00 93.50 415 ILE A N 1
ATOM 3323 C CA . ILE A 1 415 ? 14.641 9.513 3.677 1.00 93.50 415 ILE A CA 1
ATOM 3324 C C . ILE A 1 415 ? 13.438 9.495 2.732 1.00 93.50 415 ILE A C 1
ATOM 3326 O O . ILE A 1 415 ? 12.429 10.112 3.063 1.00 93.50 415 ILE A O 1
ATOM 3330 N N . VAL A 1 416 ? 13.475 8.769 1.604 1.00 96.19 416 VAL A N 1
ATOM 3331 C CA . VAL A 1 416 ? 12.280 8.664 0.744 1.00 96.19 416 VAL A CA 1
ATOM 3332 C C . VAL A 1 416 ? 11.130 7.974 1.480 1.00 96.19 416 VAL A C 1
ATOM 3334 O O . VAL A 1 416 ? 9.987 8.415 1.378 1.00 96.19 416 VAL A O 1
ATOM 3337 N N . VAL A 1 417 ? 11.438 6.947 2.282 1.00 97.00 417 VAL A N 1
ATOM 3338 C CA . VAL A 1 417 ? 10.446 6.229 3.096 1.00 97.00 417 VAL A CA 1
ATOM 3339 C C . VAL A 1 417 ? 9.907 7.121 4.219 1.00 97.00 417 VAL A C 1
ATOM 3341 O O . VAL A 1 417 ? 8.705 7.108 4.466 1.00 97.00 417 VAL A O 1
ATOM 3344 N N . LEU A 1 418 ? 10.748 7.947 4.851 1.00 92.69 418 LEU A N 1
ATOM 3345 C CA . LEU A 1 418 ? 10.307 8.945 5.836 1.00 92.69 418 LEU A CA 1
ATOM 3346 C C . LEU A 1 418 ? 9.388 9.999 5.211 1.00 92.69 418 LEU A C 1
ATOM 3348 O O . LEU A 1 418 ? 8.285 10.242 5.703 1.00 92.69 418 LEU A O 1
ATOM 3352 N N . ALA A 1 419 ? 9.839 10.606 4.114 1.00 86.94 419 ALA A N 1
ATOM 3353 C CA . ALA A 1 419 ? 9.141 11.697 3.455 1.00 86.94 419 ALA A CA 1
ATOM 3354 C C . ALA A 1 419 ? 7.770 11.242 2.938 1.00 86.94 419 ALA A C 1
ATOM 3356 O O . ALA A 1 419 ? 6.755 11.812 3.327 1.00 86.94 419 ALA A O 1
ATOM 3357 N N . ALA A 1 420 ? 7.724 10.178 2.130 1.00 93.00 420 ALA A N 1
ATOM 3358 C CA . ALA A 1 420 ? 6.471 9.671 1.568 1.00 93.00 420 ALA A CA 1
ATOM 3359 C C . ALA A 1 420 ? 5.613 8.900 2.588 1.00 93.00 420 ALA A C 1
ATOM 3361 O O . ALA A 1 420 ? 4.393 8.859 2.469 1.00 93.00 420 ALA A O 1
ATOM 3362 N N . GLY A 1 421 ? 6.228 8.242 3.574 1.00 89.62 421 GLY A N 1
ATOM 3363 C CA . GLY A 1 421 ? 5.517 7.375 4.515 1.00 89.62 421 GLY A CA 1
ATOM 3364 C C . GLY A 1 421 ? 4.887 8.092 5.702 1.00 89.62 421 GLY A C 1
ATOM 3365 O O . GLY A 1 421 ? 3.879 7.593 6.214 1.00 89.62 421 GLY A O 1
ATOM 3366 N N . VAL A 1 422 ? 5.482 9.212 6.130 1.00 86.06 422 VAL A N 1
ATOM 3367 C CA . VAL A 1 422 ? 5.145 9.906 7.385 1.00 86.06 422 VAL A CA 1
ATOM 3368 C C . VAL A 1 422 ? 4.910 11.406 7.190 1.00 86.06 422 VAL A C 1
ATOM 3370 O O . VAL A 1 422 ? 3.999 11.948 7.803 1.00 86.06 422 VAL A O 1
ATOM 3373 N N . MET A 1 423 ? 5.723 12.094 6.378 1.00 80.94 423 MET A N 1
ATOM 3374 C CA . MET A 1 423 ? 5.670 13.564 6.289 1.00 80.94 423 MET A CA 1
ATOM 3375 C C . MET A 1 423 ? 4.652 14.086 5.270 1.00 80.94 423 MET A C 1
ATOM 3377 O O . MET A 1 423 ? 4.192 15.218 5.394 1.00 80.94 423 MET A O 1
ATOM 3381 N N . MET A 1 424 ? 4.355 13.301 4.235 1.00 81.25 424 MET A N 1
ATOM 3382 C CA . MET A 1 424 ? 3.464 13.686 3.142 1.00 81.25 424 MET A CA 1
ATOM 3383 C C . MET A 1 424 ? 2.075 13.073 3.315 1.00 81.25 424 MET A C 1
ATOM 3385 O O . MET A 1 424 ? 1.929 11.937 3.760 1.00 81.25 424 MET A O 1
ATOM 3389 N N . GLU A 1 425 ? 1.056 13.825 2.900 1.00 81.94 425 GLU A N 1
ATOM 3390 C CA . GLU A 1 425 ? -0.345 13.389 2.902 1.00 81.94 425 GLU A CA 1
ATOM 3391 C C . GLU A 1 425 ? -0.583 12.198 1.958 1.00 81.94 425 GLU A C 1
ATOM 3393 O O . GLU A 1 425 ? -1.296 11.248 2.282 1.00 81.94 425 GLU A O 1
ATOM 3398 N N . PHE A 1 426 ? 0.061 12.217 0.789 1.00 86.00 426 PHE A N 1
ATOM 3399 C CA . PHE A 1 426 ? 0.019 11.123 -0.174 1.00 86.00 426 PHE A CA 1
ATOM 3400 C C . PHE A 1 426 ? 1.236 10.205 0.013 1.00 86.00 426 PHE A C 1
ATOM 3402 O O . PHE A 1 426 ? 2.350 10.701 0.188 1.00 86.00 426 PHE A O 1
ATOM 3409 N N . PRO A 1 427 ? 1.046 8.872 -0.036 1.00 92.81 427 PRO A N 1
ATOM 3410 C CA . PRO A 1 427 ? -0.160 8.181 -0.495 1.00 92.81 427 PRO A CA 1
ATOM 3411 C C . PRO A 1 427 ? -1.225 7.932 0.589 1.00 92.81 427 PRO A C 1
ATOM 3413 O O . PRO A 1 427 ? -2.281 7.405 0.248 1.00 92.81 427 PRO A O 1
ATOM 3416 N N . LEU A 1 428 ? -0.988 8.263 1.866 1.00 87.12 428 LEU A N 1
ATOM 3417 C CA . LEU A 1 428 ? -1.836 7.863 3.007 1.00 87.12 428 LEU A CA 1
ATOM 3418 C C . LEU A 1 428 ? -3.337 8.119 2.776 1.00 87.12 428 LEU A C 1
ATOM 3420 O O . LEU A 1 428 ? -4.151 7.225 3.002 1.00 87.12 428 LEU A O 1
ATOM 3424 N N . PHE A 1 429 ? -3.695 9.289 2.247 1.00 86.12 429 PHE A N 1
ATOM 3425 C CA . PHE A 1 429 ? -5.094 9.690 2.084 1.00 86.12 429 PHE A CA 1
ATOM 3426 C C . PHE A 1 429 ? -5.843 8.994 0.932 1.00 86.12 429 PHE A C 1
ATOM 3428 O O . PHE A 1 429 ? -7.061 9.123 0.841 1.00 86.12 429 PHE A O 1
ATOM 3435 N N . TYR A 1 430 ? -5.191 8.199 0.071 1.00 90.56 430 TYR A N 1
ATOM 3436 C CA . TYR A 1 430 ? -5.908 7.494 -1.008 1.00 90.56 430 TYR A CA 1
ATOM 3437 C C . TYR A 1 430 ? -7.019 6.566 -0.524 1.00 90.56 430 TYR A C 1
ATOM 3439 O O . TYR A 1 430 ? -7.981 6.343 -1.260 1.00 90.56 430 TYR A O 1
ATOM 3447 N N . MET A 1 431 ? -6.884 6.044 0.694 1.00 86.06 431 MET A N 1
ATOM 3448 C CA . MET A 1 431 ? -7.904 5.225 1.341 1.00 86.06 431 MET A CA 1
ATOM 3449 C C . MET A 1 431 ? -9.205 6.021 1.554 1.00 86.06 431 MET A C 1
ATOM 3451 O O . MET A 1 431 ? -10.279 5.482 1.303 1.00 86.06 431 MET A O 1
ATOM 3455 N N . ASN A 1 432 ? -9.115 7.312 1.901 1.00 84.75 432 ASN A N 1
ATOM 3456 C CA . ASN A 1 432 ? -10.275 8.163 2.190 1.00 84.75 432 ASN A CA 1
ATOM 3457 C C . ASN A 1 432 ? -11.177 8.378 0.970 1.00 84.75 432 ASN A C 1
ATOM 3459 O O . ASN A 1 432 ? -12.373 8.572 1.135 1.00 84.75 432 ASN A O 1
ATOM 3463 N N . TRP A 1 433 ? -10.610 8.353 -0.238 1.00 85.69 433 TRP A N 1
ATOM 3464 C CA . TRP A 1 433 ? -11.335 8.607 -1.490 1.00 85.69 433 TRP A CA 1
ATOM 3465 C C . TRP A 1 433 ? -11.512 7.361 -2.358 1.00 85.69 433 TRP A C 1
ATOM 3467 O O . TRP A 1 433 ? -11.960 7.472 -3.495 1.00 85.69 433 TRP A O 1
ATOM 3477 N N . GLY A 1 434 ? -11.076 6.189 -1.891 1.00 88.50 434 GLY A N 1
ATOM 3478 C CA . GLY A 1 434 ? -11.124 4.969 -2.694 1.00 88.50 434 GLY A CA 1
ATOM 3479 C C . GLY A 1 434 ? -10.244 4.996 -3.949 1.00 88.50 434 GLY A C 1
ATOM 3480 O O . GLY A 1 434 ? -10.485 4.233 -4.879 1.00 88.50 434 GLY A O 1
ATOM 3481 N N . ARG A 1 435 ? -9.182 5.819 -3.999 1.00 92.00 435 ARG A N 1
ATOM 3482 C CA . ARG A 1 435 ? -8.271 5.967 -5.166 1.00 92.00 435 ARG A CA 1
ATOM 3483 C C . ARG A 1 435 ? -7.293 4.793 -5.316 1.00 92.00 435 ARG A C 1
ATOM 3485 O O . ARG A 1 435 ? -6.124 4.947 -5.683 1.00 92.00 435 ARG A O 1
ATOM 3492 N N . TYR A 1 436 ? -7.777 3.591 -5.046 1.00 95.25 436 TYR A N 1
ATOM 3493 C CA . TYR A 1 436 ? -6.990 2.375 -4.989 1.00 95.25 436 TYR A CA 1
ATOM 3494 C C . TYR A 1 436 ? -6.330 1.961 -6.312 1.00 95.25 436 TYR A C 1
ATOM 3496 O O . TYR A 1 436 ? -5.189 1.492 -6.276 1.00 95.25 436 TYR A O 1
ATOM 3504 N N . PRO A 1 437 ? -6.955 2.141 -7.493 1.00 95.44 437 PRO A N 1
ATOM 3505 C CA . PRO A 1 437 ? -6.277 1.809 -8.738 1.00 95.44 437 PRO A CA 1
ATOM 3506 C C . PRO A 1 437 ? -5.077 2.707 -9.027 1.00 95.44 437 PRO A C 1
ATOM 3508 O O . PRO A 1 437 ? -4.013 2.218 -9.414 1.00 95.44 437 PRO A O 1
ATOM 3511 N N . GLN A 1 438 ? -5.218 4.010 -8.765 1.00 95.75 438 GLN A N 1
ATOM 3512 C CA . GLN A 1 438 ? -4.112 4.957 -8.862 1.00 95.75 438 GLN A CA 1
ATOM 3513 C C . GLN A 1 438 ? -2.985 4.569 -7.901 1.00 95.75 438 GLN A C 1
ATOM 3515 O O . GLN A 1 438 ? -1.830 4.507 -8.325 1.00 95.75 438 GLN A O 1
ATOM 3520 N N . LEU A 1 439 ? -3.328 4.235 -6.652 1.00 97.25 439 LEU A N 1
ATOM 3521 C CA . LEU A 1 439 ? -2.380 3.730 -5.665 1.00 97.25 439 LEU A CA 1
ATOM 3522 C C . LEU A 1 439 ? -1.620 2.501 -6.188 1.00 97.25 439 LEU A C 1
ATOM 3524 O O . LEU A 1 439 ? -0.394 2.515 -6.188 1.00 97.25 439 LEU A O 1
ATOM 3528 N N . MET A 1 440 ? -2.309 1.472 -6.696 1.00 98.25 440 MET A N 1
ATOM 3529 C CA . MET A 1 440 ? -1.658 0.270 -7.244 1.00 98.25 440 MET A CA 1
ATOM 3530 C C . MET A 1 440 ? -0.709 0.606 -8.403 1.00 98.25 440 MET A C 1
ATOM 3532 O O . MET A 1 440 ? 0.416 0.104 -8.463 1.00 98.25 440 MET A O 1
ATOM 3536 N N . GLY A 1 441 ? -1.126 1.512 -9.292 1.00 97.44 441 GLY A N 1
ATOM 3537 C CA . GLY A 1 441 ? -0.265 2.047 -10.344 1.00 97.44 441 GLY A CA 1
ATOM 3538 C C . GLY A 1 441 ? 1.032 2.647 -9.790 1.00 97.44 441 GLY A C 1
ATOM 3539 O O . GLY A 1 441 ? 2.112 2.365 -10.310 1.00 97.44 441 GLY A O 1
ATOM 3540 N N . GLN A 1 442 ? 0.937 3.398 -8.693 1.00 97.00 442 GLN A N 1
ATOM 3541 C CA . GLN A 1 442 ? 2.062 4.048 -8.013 1.00 97.00 442 GLN A CA 1
ATOM 3542 C C . GLN A 1 442 ? 2.898 3.117 -7.123 1.00 97.00 442 GLN A C 1
ATOM 3544 O O . GLN A 1 442 ? 4.014 3.481 -6.765 1.00 97.00 442 GLN A O 1
ATOM 3549 N N . VAL A 1 443 ? 2.429 1.904 -6.816 1.00 98.38 443 VAL A N 1
ATOM 3550 C CA . VAL A 1 443 ? 3.285 0.847 -6.246 1.00 98.38 443 VAL A CA 1
ATOM 3551 C C . VAL A 1 443 ? 4.224 0.287 -7.314 1.00 98.38 443 VAL A C 1
ATOM 3553 O O . VAL A 1 443 ? 5.421 0.104 -7.094 1.00 98.38 443 VAL A O 1
ATOM 3556 N N . ILE A 1 444 ? 3.695 0.010 -8.506 1.00 98.69 444 ILE A N 1
ATOM 3557 C CA . ILE A 1 444 ? 4.454 -0.658 -9.571 1.00 98.69 444 ILE A CA 1
ATOM 3558 C C . ILE A 1 444 ? 5.379 0.326 -10.302 1.00 98.69 444 ILE A C 1
ATOM 3560 O O . ILE A 1 444 ? 6.515 -0.013 -10.653 1.00 98.69 444 ILE A O 1
ATOM 3564 N N . LEU A 1 445 ? 4.908 1.555 -10.525 1.00 98.31 445 LEU A N 1
ATOM 3565 C CA . LEU A 1 445 ? 5.588 2.570 -11.328 1.00 98.31 445 LEU A CA 1
ATOM 3566 C C . LEU A 1 445 ? 7.032 2.881 -10.867 1.00 98.31 445 LEU A C 1
ATOM 3568 O O . LEU A 1 445 ? 7.915 2.886 -11.731 1.00 98.31 445 LEU A O 1
ATOM 3572 N N . PRO A 1 446 ? 7.342 3.070 -9.566 1.00 98.31 446 PRO A N 1
ATOM 3573 C CA . PRO A 1 446 ? 8.714 3.286 -9.102 1.00 98.31 446 PRO A CA 1
ATOM 3574 C C . PRO A 1 446 ? 9.682 2.168 -9.497 1.00 98.31 446 PRO A C 1
ATOM 3576 O O . PRO A 1 446 ? 10.847 2.431 -9.793 1.00 98.31 446 PRO A O 1
ATOM 3579 N N . ILE A 1 447 ? 9.207 0.921 -9.565 1.00 98.44 447 ILE A N 1
ATOM 3580 C CA . ILE A 1 447 ? 10.039 -0.222 -9.955 1.00 98.44 447 ILE A CA 1
ATOM 3581 C C . ILE A 1 447 ? 10.243 -0.263 -11.476 1.00 98.44 447 ILE A C 1
ATOM 3583 O O . ILE A 1 447 ? 11.339 -0.590 -11.935 1.00 98.44 447 ILE A O 1
ATOM 3587 N N . ALA A 1 448 ? 9.254 0.156 -12.272 1.00 97.88 448 ALA A N 1
ATOM 3588 C CA . ALA A 1 448 ? 9.446 0.384 -13.708 1.00 97.88 448 ALA A CA 1
ATOM 3589 C C . ALA A 1 448 ? 10.489 1.494 -13.970 1.00 97.88 448 ALA A C 1
ATOM 3591 O O . ALA A 1 448 ? 11.363 1.356 -14.832 1.00 97.88 448 ALA A O 1
ATOM 3592 N N . MET A 1 449 ? 10.442 2.582 -13.194 1.00 96.75 449 MET A N 1
ATOM 3593 C CA . MET A 1 449 ? 11.427 3.672 -13.251 1.00 96.75 449 MET A CA 1
ATOM 3594 C C . MET A 1 449 ? 12.821 3.209 -12.823 1.00 96.75 449 MET A C 1
ATOM 3596 O O . MET A 1 449 ? 13.807 3.524 -13.489 1.00 96.75 449 MET A O 1
ATOM 3600 N N . TRP A 1 450 ? 12.910 2.410 -11.757 1.00 95.69 450 TRP A N 1
ATOM 3601 C CA . TRP A 1 450 ? 14.147 1.765 -11.323 1.00 95.69 450 TRP A CA 1
ATOM 3602 C C . TRP A 1 450 ? 14.737 0.868 -12.418 1.00 95.69 450 TRP A C 1
ATOM 3604 O O . TRP A 1 450 ? 15.925 0.975 -12.725 1.00 95.69 450 TRP A O 1
ATOM 3614 N N . TRP A 1 451 ? 13.918 0.036 -13.069 1.00 93.94 451 TRP A N 1
ATOM 3615 C CA . TRP A 1 451 ? 14.359 -0.821 -14.174 1.00 93.94 451 TRP A CA 1
ATOM 3616 C C . TRP A 1 451 ? 14.940 0.012 -15.323 1.00 93.94 451 TRP A C 1
ATOM 3618 O O . TRP A 1 451 ? 16.002 -0.316 -15.866 1.00 93.94 451 TRP A O 1
ATOM 3628 N N . THR A 1 452 ? 14.289 1.131 -15.646 1.00 91.56 452 THR A N 1
ATOM 3629 C CA . THR A 1 452 ? 14.766 2.107 -16.634 1.00 91.56 452 THR A CA 1
ATOM 3630 C C . THR A 1 452 ? 16.095 2.727 -16.229 1.00 91.56 452 THR A C 1
ATOM 3632 O O . THR A 1 452 ? 17.035 2.750 -17.028 1.00 91.56 452 THR A O 1
ATOM 3635 N N . TRP A 1 453 ? 16.201 3.181 -14.981 1.00 89.38 453 TRP A N 1
ATOM 3636 C CA . TRP A 1 453 ? 17.421 3.762 -14.438 1.00 89.38 453 TRP A CA 1
ATOM 3637 C C . TRP A 1 453 ? 18.593 2.784 -14.541 1.00 89.38 453 TRP A C 1
ATOM 3639 O O . TRP A 1 453 ? 19.632 3.131 -15.103 1.00 89.38 453 TRP A O 1
ATOM 3649 N N . VAL A 1 454 ? 18.412 1.545 -14.072 1.00 87.94 454 VAL A N 1
ATOM 3650 C CA . VAL A 1 454 ? 19.438 0.490 -14.121 1.00 87.94 454 VAL A CA 1
ATOM 3651 C C . VAL A 1 454 ? 19.805 0.133 -15.563 1.00 87.94 454 VAL A C 1
ATOM 3653 O O . VAL A 1 454 ? 20.974 -0.102 -15.860 1.00 87.94 454 VAL A O 1
ATOM 3656 N N . THR A 1 455 ? 18.836 0.124 -16.480 1.00 84.62 455 THR A N 1
ATOM 3657 C CA . THR A 1 455 ? 19.082 -0.181 -17.900 1.00 84.62 455 THR A CA 1
ATOM 3658 C C . THR A 1 455 ? 19.909 0.902 -18.600 1.00 84.62 455 THR A C 1
ATOM 3660 O O . THR A 1 455 ? 20.695 0.586 -19.497 1.00 84.62 455 THR A O 1
ATOM 3663 N N . LEU A 1 456 ? 19.749 2.172 -18.214 1.00 80.69 456 LEU A N 1
ATOM 3664 C CA . LEU A 1 456 ? 20.389 3.306 -18.889 1.00 80.69 456 LEU A CA 1
ATOM 3665 C C . LEU A 1 456 ? 21.701 3.769 -18.245 1.00 80.69 456 LEU A C 1
ATOM 3667 O O . LEU A 1 456 ? 22.616 4.155 -18.983 1.00 80.69 456 LEU A O 1
ATOM 3671 N N . ASN A 1 457 ? 21.796 3.748 -16.913 1.00 76.62 457 ASN A N 1
ATOM 3672 C CA . ASN A 1 457 ? 22.926 4.315 -16.171 1.00 76.62 457 ASN A CA 1
ATOM 3673 C C . ASN A 1 457 ? 24.009 3.311 -15.803 1.00 76.62 457 ASN A C 1
ATOM 3675 O O . ASN A 1 457 ? 25.176 3.694 -15.737 1.00 76.62 457 ASN A O 1
ATOM 3679 N N . ASP A 1 458 ? 23.659 2.054 -15.553 1.00 71.12 458 ASP A N 1
ATOM 3680 C CA . ASP A 1 458 ? 24.685 1.091 -15.201 1.00 71.12 458 ASP A CA 1
ATOM 3681 C C . ASP A 1 458 ? 25.367 0.583 -16.486 1.00 71.12 458 ASP A C 1
ATOM 3683 O O . ASP A 1 458 ? 24.693 0.163 -17.432 1.00 71.12 458 ASP A O 1
ATOM 3687 N N . ASP A 1 459 ? 26.709 0.553 -16.509 1.00 58.00 459 ASP A N 1
ATOM 3688 C CA . ASP A 1 459 ? 27.556 -0.018 -17.582 1.00 58.00 459 ASP A CA 1
ATOM 3689 C C . ASP A 1 459 ? 27.469 -1.555 -17.641 1.00 58.00 459 ASP A C 1
ATOM 3691 O O . ASP A 1 459 ? 28.428 -2.312 -17.821 1.00 58.00 459 ASP A O 1
ATOM 3695 N N . HIS A 1 460 ? 26.254 -2.060 -17.502 1.00 60.53 460 HIS A N 1
ATOM 3696 C CA . HIS A 1 460 ? 25.891 -3.451 -17.600 1.00 60.53 460 HIS A CA 1
ATOM 3697 C C . HIS A 1 460 ? 25.720 -3.809 -19.066 1.00 60.53 460 HIS A C 1
ATOM 3699 O O . HIS A 1 460 ? 24.643 -4.222 -19.500 1.00 60.53 460 HIS A O 1
ATOM 3705 N N . ALA A 1 461 ? 26.813 -3.711 -19.822 1.00 48.28 461 ALA A N 1
ATOM 3706 C CA . ALA A 1 461 ? 26.915 -3.955 -21.261 1.00 48.28 461 ALA A CA 1
ATOM 3707 C C . ALA A 1 461 ? 26.553 -5.393 -21.712 1.00 48.28 461 ALA A C 1
ATOM 3709 O O . ALA A 1 461 ? 26.927 -5.813 -22.806 1.00 48.28 461 ALA A O 1
ATOM 3710 N N . LYS A 1 462 ? 25.836 -6.172 -20.894 1.00 56.81 462 LYS A N 1
ATOM 3711 C CA . LYS A 1 462 ? 25.223 -7.465 -21.233 1.00 56.81 462 LYS A CA 1
ATOM 3712 C C . LYS A 1 462 ? 23.753 -7.592 -20.793 1.00 56.81 462 LYS A C 1
ATOM 3714 O O . LYS A 1 462 ? 23.143 -8.610 -21.107 1.00 56.81 462 LYS A O 1
ATOM 3719 N N . SER A 1 463 ? 23.16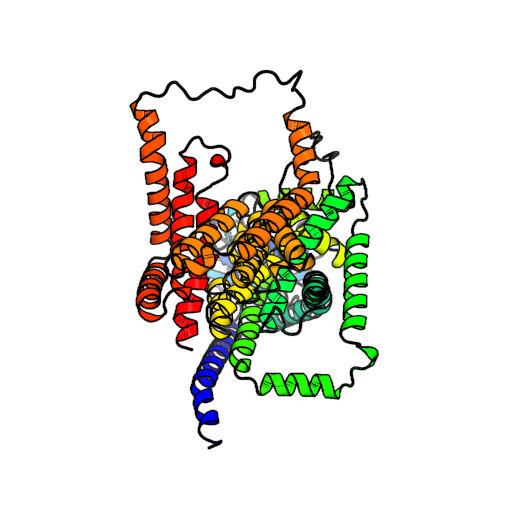8 -6.594 -20.114 1.00 58.16 463 SER A N 1
ATOM 3720 C CA . SER A 1 463 ? 21.764 -6.637 -19.655 1.00 58.16 463 SER A CA 1
ATOM 3721 C C . SER A 1 463 ? 20.783 -6.762 -20.827 1.00 58.16 463 SER A C 1
ATOM 3723 O O . SER A 1 463 ? 19.863 -7.570 -20.798 1.00 58.16 463 SER A O 1
ATOM 3725 N N . TYR A 1 464 ? 21.085 -6.084 -21.936 1.00 59.91 464 TYR A N 1
ATOM 3726 C CA . TYR A 1 464 ? 20.318 -6.071 -23.189 1.00 59.91 464 TYR A CA 1
ATOM 3727 C C . TYR A 1 464 ? 20.267 -7.407 -23.963 1.00 59.91 464 TYR A C 1
ATOM 3729 O O . TYR A 1 464 ? 19.673 -7.488 -25.043 1.00 59.91 464 TYR A O 1
ATOM 3737 N N . ARG A 1 465 ? 20.967 -8.448 -23.489 1.00 67.12 465 ARG A N 1
ATOM 3738 C CA . ARG A 1 465 ? 20.903 -9.815 -24.045 1.00 67.12 465 ARG A CA 1
ATOM 3739 C C . ARG A 1 465 ? 20.055 -10.755 -23.197 1.00 67.12 465 ARG A C 1
ATOM 3741 O O . ARG A 1 465 ? 19.791 -11.872 -23.630 1.00 67.12 465 ARG A O 1
ATOM 3748 N N . ASN A 1 466 ? 19.664 -10.339 -21.998 1.00 82.12 466 ASN A N 1
ATOM 3749 C CA . ASN A 1 466 ? 18.891 -11.184 -21.113 1.00 82.12 466 ASN A CA 1
ATOM 3750 C C . ASN A 1 466 ? 17.399 -11.013 -21.402 1.00 82.12 466 ASN A C 1
ATOM 3752 O O . ASN A 1 466 ? 16.802 -10.015 -21.006 1.00 82.12 466 ASN A O 1
ATOM 3756 N N . LEU A 1 467 ? 16.805 -12.000 -22.075 1.00 87.06 467 LEU A N 1
ATOM 3757 C CA . LEU A 1 467 ? 15.372 -12.024 -22.368 1.00 87.06 467 LEU A CA 1
ATOM 3758 C C . LEU A 1 467 ? 14.528 -11.824 -21.102 1.00 87.06 467 LEU A C 1
ATOM 3760 O O . LEU A 1 467 ? 13.562 -11.073 -21.131 1.00 87.06 467 LEU A O 1
ATOM 3764 N N . PHE A 1 468 ? 14.925 -12.413 -19.972 1.00 88.19 468 PHE A N 1
ATOM 3765 C CA . PHE A 1 468 ? 14.161 -12.282 -18.737 1.00 88.19 468 PHE A CA 1
ATOM 3766 C C . PHE A 1 468 ? 14.196 -10.861 -18.154 1.00 88.19 468 PHE A C 1
ATOM 3768 O O . PHE A 1 468 ? 13.205 -10.419 -17.589 1.00 88.19 468 PHE A O 1
ATOM 3775 N N . TRP A 1 469 ? 15.284 -10.105 -18.353 1.00 88.62 469 TRP A N 1
ATOM 3776 C CA . TRP A 1 469 ? 15.335 -8.685 -17.973 1.00 88.62 469 TRP A CA 1
ATOM 3777 C C . TRP A 1 469 ? 14.354 -7.841 -18.796 1.00 88.62 469 TRP A C 1
ATOM 3779 O O . TRP A 1 469 ? 13.706 -6.946 -18.258 1.00 88.62 469 TRP A O 1
ATOM 3789 N N . ILE A 1 470 ? 14.236 -8.144 -20.094 1.00 91.75 470 ILE A N 1
ATOM 3790 C CA . ILE A 1 470 ? 13.302 -7.486 -21.018 1.00 91.75 470 ILE A CA 1
ATOM 3791 C C . ILE A 1 470 ? 11.858 -7.830 -20.631 1.00 91.75 470 ILE A C 1
ATOM 3793 O O . ILE A 1 470 ? 11.031 -6.928 -20.523 1.00 91.75 470 ILE A O 1
ATOM 3797 N N . ILE A 1 471 ? 11.577 -9.109 -20.348 1.00 93.94 471 ILE A N 1
ATOM 3798 C CA . ILE A 1 471 ? 10.271 -9.562 -19.846 1.00 93.94 471 ILE A CA 1
ATOM 3799 C C . ILE A 1 471 ? 9.934 -8.858 -18.529 1.00 93.94 471 ILE A C 1
ATOM 3801 O O . ILE A 1 471 ? 8.847 -8.313 -18.411 1.00 93.94 471 ILE A O 1
ATOM 3805 N N . GLY A 1 472 ? 10.864 -8.790 -17.571 1.00 93.94 472 GLY A N 1
ATOM 3806 C CA . GLY A 1 472 ? 10.650 -8.092 -16.301 1.00 93.94 472 GLY A CA 1
ATOM 3807 C C . GLY A 1 472 ? 10.286 -6.617 -16.483 1.00 93.94 472 GLY A C 1
ATOM 3808 O O . GLY A 1 472 ? 9.316 -6.150 -15.891 1.00 93.94 472 GLY A O 1
ATOM 3809 N N . GLY A 1 473 ? 11.007 -5.899 -17.351 1.00 94.94 473 GLY A N 1
ATOM 3810 C CA . GLY A 1 473 ? 10.686 -4.509 -17.690 1.00 94.94 473 GLY A CA 1
ATOM 3811 C C . GLY A 1 473 ? 9.312 -4.357 -18.340 1.00 94.94 473 GLY A C 1
ATOM 3812 O O . GLY A 1 473 ? 8.535 -3.487 -17.950 1.00 94.94 473 GLY A O 1
ATOM 3813 N N . ALA A 1 474 ? 8.983 -5.235 -19.289 1.00 97.00 474 ALA A N 1
ATOM 3814 C CA . ALA A 1 474 ? 7.689 -5.238 -19.962 1.00 97.00 474 ALA A CA 1
ATOM 3815 C C . ALA A 1 474 ? 6.542 -5.518 -18.979 1.00 97.00 474 ALA A C 1
ATOM 3817 O O . ALA A 1 474 ? 5.548 -4.795 -18.982 1.00 97.00 474 ALA A O 1
ATOM 3818 N N . THR A 1 475 ? 6.708 -6.501 -18.092 1.00 97.69 475 THR A N 1
ATOM 3819 C CA . THR A 1 475 ? 5.746 -6.839 -17.037 1.00 97.69 475 THR A CA 1
ATOM 3820 C C . THR A 1 475 ? 5.489 -5.655 -16.108 1.00 97.69 475 THR A C 1
ATOM 3822 O O . THR A 1 475 ? 4.333 -5.373 -15.815 1.00 97.69 475 THR A O 1
ATOM 3825 N N . LEU A 1 476 ? 6.524 -4.920 -15.687 1.00 98.25 476 LEU A N 1
ATOM 3826 C CA . LEU A 1 476 ? 6.371 -3.730 -14.835 1.00 98.25 476 LEU A CA 1
ATOM 3827 C C . LEU A 1 476 ? 5.619 -2.596 -15.550 1.00 98.25 476 LEU A C 1
ATOM 3829 O O . LEU A 1 476 ? 4.706 -1.997 -14.980 1.00 98.25 476 LEU A O 1
ATOM 3833 N N . ILE A 1 477 ? 5.969 -2.312 -16.809 1.00 97.69 477 ILE A N 1
ATOM 3834 C CA . ILE A 1 477 ? 5.310 -1.261 -17.600 1.00 97.69 477 ILE A CA 1
ATOM 3835 C C . ILE A 1 477 ? 3.832 -1.610 -17.811 1.00 97.69 477 ILE A C 1
ATOM 3837 O O . ILE A 1 477 ? 2.960 -0.797 -17.499 1.00 97.69 477 ILE A O 1
ATOM 3841 N N . VAL A 1 478 ? 3.535 -2.829 -18.271 1.00 97.88 478 VAL A N 1
ATOM 3842 C CA . VAL A 1 478 ? 2.155 -3.277 -18.511 1.00 97.88 478 VAL A CA 1
ATOM 3843 C C . VAL A 1 478 ? 1.372 -3.385 -17.203 1.00 97.88 478 VAL A C 1
ATOM 3845 O O . VAL A 1 478 ? 0.233 -2.932 -17.147 1.00 97.88 478 VAL A O 1
ATOM 3848 N N . GLY A 1 479 ? 1.981 -3.902 -16.133 1.00 97.75 479 GLY A N 1
ATOM 3849 C CA . GLY A 1 479 ? 1.370 -3.984 -14.805 1.00 97.75 479 GLY A CA 1
ATOM 3850 C C . GLY A 1 479 ? 0.962 -2.612 -14.268 1.00 97.75 479 GLY A C 1
ATOM 3851 O O . GLY A 1 479 ? -0.165 -2.448 -13.799 1.00 97.75 479 GLY A O 1
ATOM 3852 N N . SER A 1 480 ? 1.823 -1.597 -14.413 1.00 97.12 480 SER A N 1
ATOM 3853 C CA . SER A 1 480 ? 1.482 -0.220 -14.025 1.00 97.12 480 SER A CA 1
ATOM 3854 C C . SER A 1 480 ? 0.329 0.351 -14.864 1.00 97.12 480 SER A C 1
ATOM 3856 O O . SER A 1 480 ? -0.599 0.941 -14.312 1.00 97.12 480 SER A O 1
ATOM 3858 N N . ALA A 1 481 ? 0.332 0.109 -16.180 1.00 95.44 481 ALA A N 1
ATOM 3859 C CA . ALA A 1 481 ? -0.693 0.601 -17.099 1.00 95.44 481 ALA A CA 1
ATOM 3860 C C . ALA A 1 481 ? -2.065 -0.048 -16.860 1.00 95.44 481 ALA A C 1
ATOM 3862 O O . ALA A 1 481 ? -3.081 0.642 -16.853 1.00 95.44 481 ALA A O 1
ATOM 3863 N N . LEU A 1 482 ? -2.103 -1.363 -16.630 1.00 96.31 482 LEU A N 1
ATOM 3864 C CA . LEU A 1 482 ? -3.331 -2.113 -16.339 1.00 96.31 482 LEU A CA 1
ATOM 3865 C C . LEU A 1 482 ? -3.841 -1.906 -14.908 1.00 96.31 482 LEU A C 1
ATOM 3867 O O . LEU A 1 482 ? -4.998 -2.217 -14.622 1.00 96.31 482 LEU A O 1
ATOM 3871 N N . SER A 1 483 ? -3.003 -1.379 -14.015 1.00 96.75 483 SER A N 1
ATOM 3872 C CA . SER A 1 483 ? -3.438 -0.910 -12.697 1.00 96.75 483 SER A CA 1
ATOM 3873 C C . SER A 1 483 ? -4.153 0.425 -12.794 1.00 96.75 483 SER A C 1
ATOM 3875 O O . SER A 1 483 ? -5.187 0.600 -12.159 1.00 96.75 483 SER A O 1
ATOM 3877 N N . TYR A 1 484 ? -3.638 1.340 -13.619 1.00 94.56 484 TYR A N 1
ATOM 3878 C CA . TYR A 1 484 ? -4.273 2.624 -13.871 1.00 94.56 484 TYR A CA 1
ATOM 3879 C C . TYR A 1 484 ? -3.798 3.220 -15.200 1.00 94.56 484 TYR A C 1
ATOM 3881 O O . TYR A 1 484 ? -2.609 3.497 -15.383 1.00 94.56 484 TYR A O 1
ATOM 3889 N N . TYR A 1 485 ? -4.731 3.484 -16.121 1.00 89.38 485 TYR A N 1
ATOM 3890 C CA . TYR A 1 485 ? -4.417 3.902 -17.498 1.00 89.38 485 TYR A CA 1
ATOM 3891 C C . TYR A 1 485 ? -3.669 5.237 -17.615 1.00 89.38 485 TYR A C 1
ATOM 3893 O O . TYR A 1 485 ? -3.168 5.557 -18.689 1.00 89.38 485 TYR A O 1
ATOM 3901 N N . LYS A 1 486 ? -3.544 6.000 -16.521 1.00 90.38 486 LYS A N 1
ATOM 3902 C CA . LYS A 1 486 ? -2.788 7.261 -16.480 1.00 90.38 486 LYS A CA 1
ATOM 3903 C C . LYS A 1 486 ? -1.303 7.080 -16.124 1.00 90.38 486 LYS A C 1
ATOM 3905 O O . LYS A 1 486 ? -0.508 8.006 -16.295 1.00 90.38 486 LYS A O 1
ATOM 3910 N N . MET A 1 487 ? -0.892 5.900 -15.652 1.00 94.56 487 MET A N 1
ATOM 3911 C CA . MET A 1 487 ? 0.508 5.612 -15.298 1.00 94.56 487 MET A CA 1
ATOM 3912 C C . MET A 1 487 ? 1.496 5.687 -16.475 1.00 94.56 487 MET A C 1
ATOM 3914 O O . MET A 1 487 ? 2.611 6.164 -16.255 1.00 94.56 487 MET A O 1
ATOM 3918 N N . PRO A 1 488 ? 1.133 5.327 -17.726 1.00 93.38 488 PRO A N 1
ATOM 3919 C CA . PRO A 1 488 ? 2.012 5.519 -18.878 1.00 93.38 488 PRO A CA 1
ATOM 3920 C C . PRO A 1 488 ? 2.481 6.968 -19.064 1.00 93.38 488 PRO A C 1
ATOM 3922 O O . PRO A 1 488 ? 3.648 7.178 -19.390 1.00 93.38 488 PRO A O 1
ATOM 3925 N N . PHE A 1 489 ? 1.631 7.968 -18.795 1.00 92.94 489 PHE A N 1
ATOM 3926 C CA . PHE A 1 489 ? 2.027 9.381 -18.871 1.00 92.94 489 PHE A CA 1
ATOM 3927 C C . PHE A 1 489 ? 3.065 9.739 -17.801 1.00 92.94 489 PHE A C 1
ATOM 3929 O O . PHE A 1 489 ? 4.046 10.418 -18.094 1.00 92.94 489 PHE A O 1
ATOM 3936 N N . HIS A 1 490 ? 2.903 9.216 -16.582 1.00 95.00 490 HIS A N 1
ATOM 3937 C CA . HIS A 1 490 ? 3.853 9.440 -15.490 1.00 95.00 490 HIS A CA 1
ATOM 3938 C C . HIS A 1 490 ? 5.207 8.791 -15.774 1.00 95.00 490 HIS A C 1
ATOM 3940 O O . HIS A 1 490 ? 6.257 9.395 -15.538 1.00 95.00 490 HIS A O 1
ATOM 3946 N N . TYR A 1 491 ? 5.177 7.570 -16.310 1.00 96.12 491 TYR A N 1
ATOM 3947 C CA . TYR A 1 491 ? 6.368 6.854 -16.743 1.00 96.12 491 TYR A CA 1
ATOM 3948 C C . TYR A 1 491 ? 7.083 7.591 -17.879 1.00 96.12 491 TYR A C 1
ATOM 3950 O O . TYR A 1 491 ? 8.292 7.801 -17.810 1.00 96.12 491 TYR A O 1
ATOM 3958 N N . MET A 1 492 ? 6.341 8.041 -18.895 1.00 94.06 492 MET A N 1
ATOM 3959 C CA . MET A 1 492 ? 6.901 8.785 -20.022 1.00 94.06 492 MET A CA 1
ATOM 3960 C C . MET A 1 492 ? 7.530 10.107 -19.570 1.00 94.06 492 MET A C 1
ATOM 3962 O O . MET A 1 492 ? 8.645 10.418 -19.984 1.00 94.06 492 MET A O 1
ATOM 3966 N N . ALA A 1 493 ? 6.879 10.839 -18.661 1.00 94.44 493 ALA A N 1
ATOM 3967 C CA . ALA A 1 493 ? 7.436 12.050 -18.063 1.00 94.44 493 ALA A CA 1
ATOM 3968 C C . ALA A 1 493 ? 8.779 11.783 -17.361 1.00 94.44 493 ALA A C 1
ATOM 3970 O O . ALA A 1 493 ? 9.718 12.567 -17.499 1.00 94.44 493 ALA A O 1
ATOM 3971 N N . PHE A 1 494 ? 8.910 10.655 -16.656 1.00 95.00 494 PHE A N 1
ATOM 3972 C CA . PHE A 1 494 ? 10.177 10.258 -16.035 1.00 95.00 494 PHE A CA 1
ATOM 3973 C C . PHE A 1 494 ? 11.247 9.904 -17.073 1.00 95.00 494 PHE A C 1
ATOM 3975 O O . PHE A 1 494 ? 12.392 10.337 -16.948 1.00 95.00 494 PHE A O 1
ATOM 3982 N N . VAL A 1 495 ? 10.890 9.158 -18.123 1.00 92.31 495 VAL A N 1
ATOM 3983 C CA . VAL A 1 495 ? 11.813 8.826 -19.223 1.00 92.31 495 VAL A CA 1
ATOM 3984 C C . VAL A 1 495 ? 12.309 10.096 -19.923 1.00 92.31 495 VAL A C 1
ATOM 3986 O O . VAL A 1 495 ? 13.506 10.214 -20.189 1.00 92.31 495 VAL A O 1
ATOM 3989 N N . MET A 1 496 ? 11.427 11.072 -20.161 1.00 91.38 496 MET A N 1
ATOM 3990 C CA . MET A 1 496 ? 11.788 12.385 -20.706 1.00 91.38 496 MET A CA 1
ATOM 3991 C C . MET A 1 496 ? 12.726 13.148 -19.767 1.00 91.38 496 MET A C 1
ATOM 3993 O O . MET A 1 496 ? 13.764 13.637 -20.212 1.00 91.38 496 MET A O 1
ATOM 3997 N N . ALA A 1 497 ? 12.419 13.196 -18.467 1.00 90.81 497 ALA A N 1
ATOM 3998 C CA . ALA A 1 497 ? 13.275 13.837 -17.470 1.00 90.81 497 ALA A CA 1
ATOM 3999 C C . ALA A 1 497 ? 14.677 13.221 -17.425 1.00 90.81 497 ALA A C 1
ATOM 4001 O O . ALA A 1 497 ? 15.683 13.934 -17.387 1.00 90.81 497 ALA A O 1
ATOM 4002 N N . LEU A 1 498 ? 14.748 11.891 -17.488 1.00 88.06 498 LEU A N 1
ATOM 4003 C CA . LEU A 1 498 ? 15.998 11.151 -17.548 1.00 88.06 498 LEU A CA 1
ATOM 4004 C C . LEU A 1 498 ? 16.772 11.468 -18.835 1.00 88.06 498 LEU A C 1
ATOM 4006 O O . LEU A 1 498 ? 17.969 11.740 -18.770 1.00 88.06 498 LEU A O 1
ATOM 4010 N N . GLY A 1 499 ? 16.088 11.511 -19.981 1.00 85.12 499 GLY A N 1
ATOM 4011 C CA . GLY A 1 499 ? 16.663 11.910 -21.266 1.00 85.12 499 GLY A CA 1
ATOM 4012 C C . GLY A 1 499 ? 17.267 13.316 -21.232 1.00 85.12 499 GLY A C 1
ATOM 4013 O O . GLY A 1 499 ? 18.431 13.479 -21.597 1.00 85.12 499 GLY A O 1
ATOM 4014 N N . ILE A 1 500 ? 16.522 14.304 -20.717 1.00 85.50 500 ILE A N 1
ATOM 4015 C CA . ILE A 1 500 ? 16.964 15.704 -20.569 1.00 85.50 500 ILE A CA 1
ATOM 4016 C C . ILE A 1 500 ? 18.184 15.794 -19.644 1.00 85.50 500 ILE A C 1
ATOM 4018 O O . ILE A 1 500 ? 19.190 16.417 -19.992 1.00 85.50 500 ILE A O 1
ATOM 4022 N N . ALA A 1 501 ? 18.148 15.119 -18.492 1.00 80.50 501 ALA A N 1
ATOM 4023 C CA . ALA A 1 501 ? 19.275 15.094 -17.559 1.00 80.50 501 ALA A CA 1
ATOM 4024 C C . ALA A 1 501 ? 20.528 14.407 -18.146 1.00 80.50 501 ALA A C 1
ATOM 4026 O O . ALA A 1 501 ? 21.652 14.700 -17.727 1.00 80.50 501 ALA A O 1
ATOM 4027 N N . MET A 1 502 ? 20.356 13.514 -19.129 1.00 74.69 502 MET A N 1
ATOM 4028 C CA . MET A 1 502 ? 21.429 12.767 -19.797 1.00 74.69 502 MET A CA 1
ATOM 4029 C C . MET A 1 502 ? 22.016 13.453 -21.043 1.00 74.69 502 MET A C 1
ATOM 4031 O O . MET A 1 502 ? 23.022 12.964 -21.564 1.00 74.69 502 MET A O 1
ATOM 4035 N N . VAL A 1 503 ? 21.474 14.590 -21.504 1.00 70.06 503 VAL A N 1
ATOM 4036 C CA . VAL A 1 503 ? 21.916 15.276 -22.743 1.00 70.06 503 VAL A CA 1
ATOM 4037 C C . VAL A 1 503 ? 23.414 15.615 -22.734 1.00 70.06 503 VAL A C 1
ATOM 4039 O O . VAL A 1 503 ? 24.094 15.458 -23.746 1.00 70.06 503 VAL A O 1
ATOM 4042 N N . LYS A 1 504 ? 23.985 15.987 -21.578 1.00 60.06 504 LYS A N 1
ATOM 4043 C CA . LYS A 1 504 ? 25.431 16.275 -21.450 1.00 60.06 504 LYS A CA 1
ATOM 4044 C C . LYS A 1 504 ? 26.325 15.036 -21.605 1.00 60.06 504 LYS A C 1
ATOM 4046 O O . LYS A 1 504 ? 27.526 15.164 -21.814 1.00 60.06 504 LYS A O 1
ATOM 4051 N N . THR A 1 505 ? 25.765 13.831 -21.513 1.00 60.25 505 THR A N 1
ATOM 4052 C CA . THR A 1 505 ? 26.460 12.549 -21.712 1.00 60.25 505 THR A CA 1
ATOM 4053 C C . THR A 1 505 ? 25.967 11.879 -23.001 1.00 60.25 505 THR A C 1
ATOM 4055 O O . THR A 1 505 ? 25.715 10.675 -23.024 1.00 60.25 505 THR A O 1
ATOM 4058 N N . ALA A 1 506 ? 25.824 12.659 -24.083 1.00 55.66 506 ALA A N 1
ATOM 4059 C CA . ALA A 1 506 ? 25.241 12.275 -25.378 1.00 55.66 506 ALA A CA 1
ATOM 4060 C C . ALA A 1 506 ? 25.715 10.919 -25.947 1.00 55.66 506 ALA A C 1
ATOM 4062 O O . ALA A 1 506 ? 24.960 10.243 -26.643 1.00 55.66 506 ALA A O 1
ATOM 4063 N N . ARG A 1 507 ? 26.924 10.459 -25.588 1.00 60.00 507 ARG A N 1
ATOM 4064 C CA . ARG A 1 507 ? 27.431 9.115 -25.927 1.00 60.00 507 ARG A CA 1
ATOM 4065 C C . ARG A 1 507 ? 26.517 7.970 -25.468 1.00 60.00 507 ARG A C 1
ATOM 4067 O O . ARG A 1 507 ? 26.452 6.958 -26.152 1.00 60.00 507 ARG A O 1
ATOM 4074 N N . ASN A 1 508 ? 25.802 8.123 -24.352 1.00 58.34 508 ASN A N 1
ATOM 4075 C CA . ASN A 1 508 ? 24.905 7.091 -23.822 1.00 58.34 508 ASN A CA 1
ATOM 4076 C C . ASN A 1 508 ? 23.558 7.018 -24.553 1.00 58.34 508 ASN A C 1
ATOM 4078 O O . ASN A 1 508 ? 22.986 5.935 -24.639 1.00 58.34 508 ASN A O 1
ATOM 4082 N N . LEU A 1 509 ? 23.059 8.143 -25.076 1.00 60.91 509 LEU A N 1
ATOM 4083 C CA . LEU A 1 509 ? 21.798 8.202 -25.825 1.00 60.91 509 LEU A CA 1
ATOM 4084 C C . LEU A 1 509 ? 21.951 7.673 -27.257 1.00 60.91 509 LEU A C 1
ATOM 4086 O O . LEU A 1 509 ? 20.974 7.251 -27.862 1.00 60.91 509 LEU A O 1
ATOM 4090 N N . LEU A 1 510 ? 23.176 7.650 -27.784 1.00 66.38 510 LEU A N 1
ATOM 4091 C CA . LEU A 1 510 ? 23.507 7.117 -29.109 1.00 66.38 510 LEU A CA 1
ATOM 4092 C C . LEU A 1 510 ? 23.870 5.617 -29.090 1.00 66.38 510 LEU A C 1
ATOM 4094 O O . LEU A 1 510 ? 24.140 5.040 -30.142 1.00 66.38 510 LEU A O 1
ATOM 4098 N N . ASP A 1 511 ? 23.878 4.958 -27.923 1.00 75.50 511 ASP A N 1
ATOM 4099 C CA . ASP A 1 511 ? 24.168 3.521 -27.838 1.00 75.50 511 ASP A CA 1
ATOM 4100 C C . ASP A 1 511 ? 22.965 2.684 -28.303 1.00 75.50 511 ASP A C 1
ATOM 4102 O O . ASP A 1 511 ? 21.995 2.458 -27.570 1.00 75.50 511 ASP A O 1
ATOM 4106 N N . TRP A 1 512 ? 23.059 2.155 -29.525 1.00 75.88 512 TRP A N 1
ATOM 4107 C CA . TRP A 1 512 ? 22.058 1.268 -30.126 1.00 75.88 512 TRP A CA 1
ATOM 4108 C C . TRP A 1 512 ? 21.688 0.062 -29.246 1.00 75.88 512 TRP A C 1
ATOM 4110 O O . TRP A 1 512 ? 20.559 -0.429 -29.305 1.00 75.88 512 TRP A O 1
ATOM 4120 N N . ARG A 1 513 ? 22.595 -0.433 -28.392 1.00 78.38 513 ARG A N 1
ATOM 4121 C CA . ARG A 1 513 ? 22.309 -1.583 -27.512 1.00 78.38 513 ARG A CA 1
ATOM 4122 C C . ARG A 1 513 ? 21.228 -1.255 -26.482 1.00 78.38 513 ARG A C 1
ATOM 4124 O O . ARG A 1 513 ? 20.406 -2.119 -26.157 1.00 78.38 513 ARG A O 1
ATOM 4131 N N . LYS A 1 514 ? 21.213 -0.014 -25.991 1.00 76.69 514 LYS A N 1
ATOM 4132 C CA . LYS A 1 514 ? 20.198 0.482 -25.056 1.00 76.69 514 LYS A CA 1
ATOM 4133 C C . LYS A 1 514 ? 18.860 0.623 -25.779 1.00 76.69 514 LYS A C 1
ATOM 4135 O O . LYS A 1 514 ? 17.884 0.025 -25.332 1.00 76.69 514 LYS A O 1
ATOM 4140 N N . TRP A 1 515 ? 18.841 1.253 -26.956 1.00 80.25 515 TRP A N 1
ATOM 4141 C CA . TRP A 1 515 ? 17.646 1.346 -27.810 1.00 80.25 515 TRP A CA 1
ATOM 4142 C C . TRP A 1 515 ? 17.052 -0.012 -28.164 1.00 80.25 515 TRP A C 1
ATOM 4144 O O . TRP A 1 515 ? 15.848 -0.206 -28.044 1.00 80.25 515 TRP A O 1
ATOM 4154 N N . ARG A 1 516 ? 17.888 -0.997 -28.503 1.00 84.88 516 ARG A N 1
ATOM 4155 C CA . ARG A 1 516 ? 17.430 -2.363 -28.764 1.00 84.88 516 ARG A CA 1
ATOM 4156 C C . ARG A 1 516 ? 16.702 -2.969 -27.566 1.00 84.88 516 ARG A C 1
ATOM 4158 O O . ARG A 1 516 ? 15.710 -3.658 -27.755 1.00 84.88 516 ARG A O 1
ATOM 4165 N N . THR A 1 517 ? 17.182 -2.728 -26.346 1.00 85.94 517 THR A N 1
ATOM 4166 C CA . THR A 1 517 ? 16.502 -3.205 -25.127 1.00 85.94 517 THR A CA 1
ATOM 4167 C C . THR A 1 517 ? 15.130 -2.572 -25.009 1.00 85.94 517 THR A C 1
ATOM 4169 O O . THR A 1 517 ? 14.162 -3.289 -24.822 1.00 85.94 517 THR A O 1
ATOM 4172 N N . TRP A 1 518 ? 15.043 -1.256 -25.188 1.00 87.19 518 TRP A N 1
ATOM 4173 C CA . TRP A 1 518 ? 13.783 -0.520 -25.152 1.00 87.19 518 TRP A CA 1
ATOM 4174 C C . TRP A 1 518 ? 12.790 -0.989 -26.210 1.00 87.19 518 TRP A C 1
ATOM 4176 O O . TRP A 1 518 ? 11.639 -1.252 -25.879 1.00 87.19 518 TRP A O 1
ATOM 4186 N N . VAL A 1 519 ? 13.238 -1.158 -27.457 1.00 90.62 519 VAL A N 1
ATOM 4187 C CA . VAL A 1 519 ? 12.402 -1.665 -28.553 1.00 90.62 519 VAL A CA 1
ATOM 4188 C C . VAL A 1 519 ? 11.910 -3.075 -28.240 1.00 90.62 519 VAL A C 1
ATOM 4190 O O . VAL A 1 519 ? 10.718 -3.339 -28.349 1.00 90.62 519 VAL A O 1
ATOM 4193 N N . LEU A 1 520 ? 12.789 -3.976 -27.793 1.00 92.50 520 LEU A N 1
ATOM 4194 C CA . LEU A 1 520 ? 12.383 -5.331 -27.416 1.00 92.50 520 LEU A CA 1
ATOM 4195 C C . LEU A 1 520 ? 11.435 -5.329 -26.211 1.00 92.50 520 LEU A C 1
ATOM 4197 O O . LEU A 1 520 ? 10.469 -6.085 -26.209 1.00 92.50 520 LEU A O 1
ATOM 4201 N N . THR A 1 521 ? 11.660 -4.468 -25.217 1.00 93.94 521 THR A N 1
ATOM 4202 C CA . THR A 1 521 ? 10.752 -4.305 -24.075 1.00 93.94 521 THR A CA 1
ATOM 4203 C C . THR A 1 521 ? 9.394 -3.798 -24.538 1.00 93.94 521 THR A C 1
ATOM 4205 O O . THR A 1 521 ? 8.386 -4.328 -24.091 1.00 93.94 521 THR A O 1
ATOM 4208 N N . ALA A 1 522 ? 9.341 -2.839 -25.464 1.00 94.06 522 ALA A N 1
ATOM 4209 C CA . ALA A 1 522 ? 8.094 -2.339 -26.034 1.00 94.06 522 ALA A CA 1
ATOM 4210 C C . ALA A 1 522 ? 7.350 -3.422 -26.832 1.00 94.06 522 ALA A C 1
ATOM 4212 O O . ALA A 1 522 ? 6.140 -3.566 -26.679 1.00 94.06 522 ALA A O 1
ATOM 4213 N N . VAL A 1 523 ? 8.065 -4.231 -27.623 1.00 96.00 523 VAL A N 1
ATOM 4214 C CA . VAL A 1 523 ? 7.484 -5.372 -28.353 1.00 96.00 523 VAL A CA 1
ATOM 4215 C C . VAL A 1 523 ? 6.920 -6.411 -27.383 1.00 96.00 523 VAL A C 1
ATOM 4217 O O . VAL A 1 523 ? 5.778 -6.833 -27.541 1.00 96.00 523 VAL A O 1
ATOM 4220 N N . ILE A 1 524 ? 7.674 -6.801 -26.349 1.00 96.88 524 ILE A N 1
ATOM 4221 C CA . ILE A 1 524 ? 7.178 -7.750 -25.341 1.00 96.88 524 ILE A CA 1
ATOM 4222 C C . ILE A 1 524 ? 6.016 -7.141 -24.550 1.00 96.88 524 ILE A C 1
ATOM 4224 O O . ILE A 1 524 ? 5.033 -7.831 -24.311 1.00 96.88 524 ILE A O 1
ATOM 4228 N N . ALA A 1 525 ? 6.069 -5.858 -24.194 1.00 97.06 525 ALA A N 1
ATOM 4229 C CA . ALA A 1 525 ? 4.970 -5.173 -23.516 1.00 97.06 525 ALA A CA 1
ATOM 4230 C C . ALA A 1 525 ? 3.695 -5.181 -24.369 1.00 97.06 525 ALA A C 1
ATOM 4232 O O . ALA A 1 525 ? 2.618 -5.466 -23.850 1.00 97.06 525 ALA A O 1
ATOM 4233 N N . PHE A 1 526 ? 3.821 -4.947 -25.679 1.00 96.38 526 PHE A N 1
ATOM 4234 C CA . PHE A 1 526 ? 2.704 -5.053 -26.612 1.00 96.38 526 PHE A CA 1
ATOM 4235 C C . PHE A 1 526 ? 2.124 -6.470 -26.644 1.00 96.38 526 PHE A C 1
ATOM 4237 O O . PHE A 1 526 ? 0.910 -6.625 -26.571 1.00 96.38 526 PHE A O 1
ATOM 4244 N N . ILE A 1 527 ? 2.972 -7.504 -26.677 1.00 97.06 527 ILE A N 1
ATOM 4245 C CA . ILE A 1 527 ? 2.519 -8.901 -26.595 1.00 97.06 527 ILE A CA 1
ATOM 4246 C C . ILE A 1 527 ? 1.767 -9.136 -25.282 1.00 97.06 527 ILE A C 1
ATOM 4248 O O . ILE A 1 527 ? 0.652 -9.643 -25.305 1.00 97.06 527 ILE A O 1
ATOM 4252 N N . LEU A 1 528 ? 2.333 -8.732 -24.143 1.00 97.44 528 LEU A N 1
ATOM 4253 C CA . LEU A 1 528 ? 1.738 -8.967 -22.825 1.00 97.44 528 LEU A CA 1
ATOM 4254 C C . LEU A 1 528 ? 0.380 -8.278 -22.642 1.00 97.44 528 LEU A C 1
ATOM 4256 O O . LEU A 1 528 ? -0.486 -8.850 -21.982 1.00 97.44 528 LEU A O 1
ATOM 4260 N N . ILE A 1 529 ? 0.188 -7.083 -23.211 1.00 95.69 529 ILE A N 1
ATOM 4261 C CA . ILE A 1 529 ? -1.076 -6.333 -23.130 1.00 95.69 529 ILE A CA 1
ATOM 4262 C C . ILE A 1 529 ? -2.067 -6.698 -24.248 1.00 95.69 529 ILE A C 1
ATOM 4264 O O . ILE A 1 529 ? -3.241 -6.330 -24.175 1.00 95.69 529 ILE A O 1
ATOM 4268 N N . PHE A 1 530 ? -1.623 -7.427 -25.276 1.00 95.31 530 PHE A N 1
ATOM 4269 C CA . PHE A 1 530 ? -2.424 -7.761 -26.454 1.00 95.31 530 PHE A CA 1
ATOM 4270 C C . PHE A 1 530 ? -3.786 -8.397 -26.126 1.00 95.31 530 PHE A C 1
ATOM 4272 O O . PHE A 1 530 ? -4.779 -7.955 -26.715 1.00 95.31 530 PHE A O 1
ATOM 4279 N N . PRO A 1 531 ? -3.906 -9.350 -25.175 1.00 93.50 531 PRO A N 1
ATOM 4280 C CA . PRO A 1 531 ? -5.209 -9.886 -24.783 1.00 93.50 531 PRO A CA 1
ATOM 4281 C C . PRO A 1 531 ? -6.215 -8.800 -24.392 1.00 93.50 531 PRO A C 1
ATOM 4283 O O . PRO A 1 531 ? -7.344 -8.782 -24.877 1.00 93.50 531 PRO A O 1
ATOM 4286 N N . TRP A 1 532 ? -5.775 -7.825 -23.598 1.00 91.31 532 TRP A N 1
ATOM 4287 C CA . TRP A 1 532 ? -6.624 -6.730 -23.146 1.00 91.31 532 TRP A CA 1
ATOM 4288 C C . TRP A 1 532 ? -6.984 -5.770 -24.285 1.00 91.31 532 TRP A C 1
ATOM 4290 O O . TRP A 1 532 ? -8.146 -5.403 -24.459 1.00 91.31 532 TRP A O 1
ATOM 4300 N N . VAL A 1 533 ? -6.001 -5.393 -25.109 1.00 88.69 533 VAL A N 1
ATOM 4301 C CA . VAL A 1 533 ? -6.223 -4.488 -26.249 1.00 88.69 533 VAL A CA 1
ATOM 4302 C C . VAL A 1 533 ? -7.165 -5.113 -27.277 1.00 88.69 533 VAL A C 1
ATOM 4304 O O . VAL A 1 533 ? -8.071 -4.438 -27.758 1.00 88.69 533 VAL A O 1
ATOM 4307 N N . SER A 1 534 ? -7.002 -6.399 -27.592 1.00 85.94 534 SER A N 1
ATOM 4308 C CA . SER A 1 534 ? -7.885 -7.113 -28.524 1.00 85.94 534 SER A CA 1
ATOM 4309 C C . SER A 1 534 ? -9.319 -7.217 -27.991 1.00 85.94 534 SER A C 1
ATOM 4311 O O . SER A 1 534 ? -10.282 -7.020 -28.743 1.00 85.94 534 SER A O 1
ATOM 4313 N N . MET A 1 535 ? -9.476 -7.427 -26.681 1.00 82.81 535 MET A N 1
ATOM 4314 C CA . MET A 1 535 ? -10.774 -7.411 -26.014 1.00 82.81 535 MET A CA 1
ATOM 4315 C C . MET A 1 535 ? -11.450 -6.037 -26.121 1.00 82.81 535 MET A C 1
ATOM 4317 O O . MET A 1 535 ? -12.643 -5.982 -26.410 1.00 82.81 535 MET A O 1
ATOM 4321 N N . LEU A 1 536 ? -10.716 -4.937 -25.936 1.00 80.38 536 LEU A N 1
ATOM 4322 C CA . LEU A 1 536 ? -11.256 -3.582 -26.093 1.00 80.38 536 LEU A CA 1
ATOM 4323 C C . LEU A 1 536 ? -11.571 -3.252 -27.564 1.00 80.38 536 LEU A C 1
ATOM 4325 O O . LEU A 1 536 ? -12.661 -2.773 -27.880 1.00 80.38 536 LEU A O 1
ATOM 4329 N N . ALA A 1 537 ? -10.650 -3.551 -28.484 1.00 76.75 537 ALA A N 1
ATOM 4330 C CA . ALA A 1 537 ? -10.777 -3.228 -29.906 1.00 76.75 537 ALA A CA 1
ATOM 4331 C C . ALA A 1 537 ? -11.947 -3.964 -30.576 1.00 76.75 537 ALA A C 1
ATOM 4333 O O . ALA A 1 537 ? -12.736 -3.350 -31.295 1.00 76.75 537 ALA A O 1
ATOM 4334 N N . SER A 1 538 ? -12.124 -5.257 -30.281 1.00 66.31 538 SER A N 1
ATOM 4335 C CA . SER A 1 538 ? -13.254 -6.060 -30.781 1.00 66.31 538 SER A CA 1
ATOM 4336 C C . SER A 1 538 ? -14.630 -5.553 -30.325 1.00 66.31 538 SER A C 1
ATOM 4338 O O . SER A 1 538 ? -15.652 -6.001 -30.843 1.00 66.31 538 SER A O 1
ATOM 4340 N N . ARG A 1 539 ? -14.671 -4.618 -29.367 1.00 61.94 539 ARG A N 1
ATOM 4341 C CA . ARG A 1 539 ? -15.900 -4.064 -28.783 1.00 61.94 539 ARG A CA 1
ATOM 4342 C C . ARG A 1 539 ? -16.178 -2.634 -29.223 1.00 61.94 539 ARG A C 1
ATOM 4344 O O . ARG A 1 539 ? -17.342 -2.289 -29.376 1.00 61.94 539 ARG A O 1
ATOM 4351 N N . VAL A 1 540 ? -15.138 -1.846 -29.502 1.00 59.00 540 VAL A N 1
ATOM 4352 C CA . VAL A 1 540 ? -15.269 -0.534 -30.164 1.00 59.00 540 VAL A CA 1
ATOM 4353 C C . VAL A 1 540 ? -15.656 -0.699 -31.640 1.00 59.00 540 VAL A C 1
ATOM 4355 O O . VAL A 1 540 ? -16.412 0.107 -32.172 1.00 59.00 540 VAL A O 1
ATOM 4358 N N . LEU A 1 541 ? -15.180 -1.765 -32.296 1.00 49.97 541 LEU A N 1
ATOM 4359 C CA . LEU A 1 541 ? -15.417 -2.027 -33.722 1.00 49.97 541 LEU A CA 1
ATOM 4360 C C . LEU A 1 541 ? -16.722 -2.783 -34.027 1.00 49.97 541 LEU A C 1
ATOM 4362 O O . LEU A 1 541 ? -17.054 -2.948 -35.199 1.00 49.97 541 LEU A O 1
ATOM 4366 N N . LYS A 1 542 ? -17.480 -3.239 -33.018 1.00 48.12 542 LYS A N 1
ATOM 4367 C CA . LYS A 1 542 ? -18.846 -3.743 -33.234 1.00 48.12 542 LYS A CA 1
ATOM 4368 C C . LYS A 1 542 ? -19.783 -2.538 -33.364 1.00 48.12 542 LYS A C 1
ATOM 4370 O O . LYS A 1 542 ? -19.954 -1.823 -32.376 1.00 48.12 542 LYS A O 1
ATOM 4375 N N . PRO A 1 543 ? -20.396 -2.290 -34.537 1.00 41.69 543 PRO A N 1
ATOM 4376 C CA . PRO A 1 543 ? -21.322 -1.180 -34.683 1.00 41.69 543 PRO A CA 1
ATOM 4377 C C . PRO A 1 543 ? -22.480 -1.376 -33.706 1.00 41.69 543 PRO A C 1
ATOM 4379 O O . PRO A 1 543 ? -23.120 -2.429 -33.703 1.00 41.69 543 PRO A O 1
ATOM 4382 N N . LYS A 1 544 ? -22.766 -0.355 -32.895 1.00 43.03 544 LYS A N 1
ATOM 4383 C CA . LYS A 1 544 ? -24.042 -0.214 -32.189 1.00 43.03 544 LYS A CA 1
ATOM 4384 C C . LYS A 1 544 ? -25.157 -0.037 -33.231 1.00 43.03 544 LYS A C 1
ATOM 4386 O O . LYS A 1 544 ? -25.656 1.064 -33.436 1.00 43.03 544 LYS A O 1
ATOM 4391 N N . ALA A 1 545 ? -25.562 -1.115 -33.899 1.00 39.78 545 ALA A N 1
ATOM 4392 C CA . ALA A 1 545 ? -26.932 -1.211 -34.376 1.00 39.78 545 ALA A CA 1
ATOM 4393 C C . ALA A 1 545 ? -27.795 -1.204 -33.106 1.00 39.78 545 ALA A C 1
ATOM 4395 O O . ALA A 1 545 ? -27.602 -2.068 -32.263 1.00 39.78 545 ALA A O 1
ATOM 4396 N N . THR A 1 546 ? -28.651 -0.193 -32.939 1.00 38.88 546 THR A N 1
ATOM 4397 C CA . THR A 1 546 ? -29.537 0.055 -31.776 1.00 38.88 546 THR A CA 1
ATOM 4398 C C . THR A 1 546 ? -28.947 0.755 -30.540 1.00 38.88 546 THR A C 1
ATOM 4400 O O . THR A 1 546 ? -29.314 0.433 -29.412 1.00 38.88 546 THR A O 1
ATOM 4403 N N . ALA A 1 547 ? -28.118 1.785 -30.716 1.00 35.75 547 ALA A N 1
ATOM 4404 C CA . ALA A 1 547 ? -28.100 2.884 -29.744 1.00 35.75 547 ALA A CA 1
ATOM 4405 C C . ALA A 1 547 ? -28.501 4.175 -30.456 1.00 35.75 547 ALA A C 1
ATOM 4407 O O . ALA A 1 547 ? -27.688 4.824 -31.112 1.00 35.75 547 ALA A O 1
ATOM 4408 N N . SER A 1 548 ? -29.785 4.500 -30.346 1.00 36.66 548 SER A N 1
ATOM 4409 C CA . SER A 1 548 ? -30.321 5.836 -30.570 1.00 36.66 548 SER A CA 1
ATOM 4410 C C . SER A 1 548 ? -29.420 6.870 -29.900 1.00 36.66 548 SER A C 1
ATOM 4412 O O . SER A 1 548 ? -29.217 6.806 -28.690 1.00 36.66 548 SER A O 1
ATOM 4414 N N . SER A 1 549 ? -28.857 7.766 -30.711 1.00 36.81 549 SER A N 1
ATOM 4415 C CA . SER A 1 549 ? -28.634 9.183 -30.405 1.00 36.81 549 SER A CA 1
ATOM 4416 C C . SER A 1 549 ? -28.674 9.564 -28.915 1.00 36.81 549 SER A C 1
ATOM 4418 O O . SER A 1 549 ? -29.578 10.267 -28.474 1.00 36.81 549 SER A O 1
ATOM 4420 N N . ALA A 1 550 ? -27.677 9.135 -28.144 1.00 30.58 550 ALA A N 1
ATOM 4421 C CA . ALA A 1 550 ? -27.216 9.918 -27.010 1.00 30.58 550 ALA A CA 1
ATOM 4422 C C . ALA A 1 550 ? -26.173 10.862 -27.600 1.00 30.58 550 ALA A C 1
ATOM 4424 O O . ALA A 1 550 ? -25.051 10.464 -27.915 1.00 30.58 550 ALA A O 1
ATOM 4425 N N . SER A 1 551 ? -26.645 12.066 -27.888 1.00 31.09 551 SER A N 1
ATOM 4426 C CA . SER A 1 551 ? -25.904 13.230 -28.345 1.00 31.09 551 SER A CA 1
ATOM 4427 C C . SER A 1 551 ? -24.514 13.325 -27.711 1.00 31.09 551 SER A C 1
ATOM 4429 O O . SER A 1 551 ? -24.353 13.810 -26.594 1.00 31.09 551 SER A O 1
ATOM 4431 N N . ILE A 1 552 ? -23.488 12.938 -28.468 1.00 32.09 552 ILE A N 1
ATOM 4432 C CA . ILE A 1 552 ? -22.271 13.741 -28.481 1.00 32.09 552 ILE A CA 1
ATOM 4433 C C . ILE A 1 552 ? -22.662 14.948 -29.326 1.00 32.09 552 ILE A C 1
ATOM 4435 O O . ILE A 1 552 ? -22.552 14.913 -30.551 1.00 32.09 552 ILE A O 1
ATOM 4439 N N . GLU A 1 553 ? -23.235 15.972 -28.693 1.00 26.95 553 GLU A N 1
ATOM 4440 C CA . GLU A 1 553 ? -23.230 17.277 -29.338 1.00 26.95 553 GLU A CA 1
ATOM 4441 C C . GLU A 1 553 ? -21.761 17.647 -29.567 1.00 26.95 553 GLU A C 1
ATOM 4443 O O . GLU A 1 553 ? -20.957 17.594 -28.628 1.00 26.95 553 GLU A O 1
ATOM 4448 N N . PRO A 1 554 ? -21.364 18.012 -30.795 1.00 34.09 554 PRO A N 1
ATOM 4449 C CA . PRO A 1 554 ? -20.146 18.766 -30.954 1.00 34.09 554 PRO A CA 1
ATOM 4450 C C . PRO A 1 554 ? -20.407 20.107 -30.273 1.00 34.09 554 PRO A C 1
ATOM 4452 O O . PRO A 1 554 ? -21.215 20.899 -30.754 1.00 34.09 554 PRO A O 1
ATOM 4455 N N . VAL A 1 555 ? -19.725 20.372 -29.158 1.00 37.41 555 VAL A N 1
ATOM 4456 C CA . VAL A 1 555 ? -19.577 21.728 -28.621 1.00 37.41 555 VAL A CA 1
ATOM 4457 C C . VAL A 1 555 ? -18.776 22.529 -29.651 1.00 37.41 555 VAL A C 1
ATOM 4459 O O . VAL A 1 555 ? -17.566 22.696 -29.546 1.00 37.41 555 VAL A O 1
ATOM 4462 N N . VAL A 1 556 ? -19.446 22.959 -30.716 1.00 41.56 556 VAL A N 1
ATOM 4463 C CA . VAL A 1 556 ? -18.937 23.875 -31.737 1.00 41.56 556 VAL A CA 1
ATOM 4464 C C . VAL A 1 556 ? -20.067 24.842 -32.079 1.00 41.56 556 VAL A C 1
ATOM 4466 O O . VAL A 1 556 ? -20.615 24.862 -33.174 1.00 41.56 556 VAL A O 1
ATOM 4469 N N . ALA A 1 557 ? -20.430 25.647 -31.087 1.00 35.03 557 ALA A N 1
ATOM 4470 C CA . ALA A 1 557 ? -21.103 26.929 -31.276 1.00 35.03 557 ALA A CA 1
ATOM 4471 C C . ALA A 1 557 ? -20.651 27.905 -30.177 1.00 35.03 557 ALA A C 1
ATOM 4473 O O . ALA A 1 557 ? -21.443 28.602 -29.554 1.00 35.03 557 ALA A O 1
ATOM 4474 N N . GLY A 1 558 ? -19.350 27.905 -29.891 1.00 39.41 558 GLY A N 1
ATOM 4475 C CA . GLY A 1 558 ? -18.718 28.896 -29.036 1.00 39.41 558 GLY A CA 1
ATOM 4476 C C . GLY A 1 558 ? -18.092 29.994 -29.892 1.00 39.41 558 GLY A C 1
ATOM 4477 O O . GLY A 1 558 ? -17.479 29.697 -30.918 1.00 39.41 558 GLY A O 1
ATOM 4478 N N . SER A 1 559 ? -18.244 31.260 -29.498 1.00 45.19 559 SER A N 1
ATOM 4479 C CA . SER A 1 559 ? -17.570 32.383 -30.157 1.00 45.19 559 SER A CA 1
ATOM 4480 C C . SER A 1 559 ? -16.053 32.132 -30.257 1.00 45.19 559 SER A C 1
ATOM 4482 O O . SER A 1 559 ? -15.470 31.379 -29.475 1.00 45.19 559 SER A O 1
ATOM 4484 N N . PHE A 1 560 ? -15.367 32.781 -31.203 1.00 48.06 560 PHE A N 1
ATOM 4485 C CA . PHE A 1 560 ? -13.900 32.698 -31.337 1.00 48.06 560 PHE A CA 1
ATOM 4486 C C . PHE A 1 560 ? -13.174 32.918 -29.988 1.00 48.06 560 PHE A C 1
ATOM 4488 O O . PHE A 1 560 ? -12.148 32.305 -29.705 1.00 48.06 560 PHE A O 1
ATOM 4495 N N . GLN A 1 561 ? -13.784 33.711 -29.104 1.00 46.75 561 GLN A N 1
ATOM 4496 C CA . GLN A 1 561 ? -13.318 34.003 -27.755 1.00 46.75 561 GLN A CA 1
ATOM 4497 C C . GLN A 1 561 ? -13.470 32.831 -26.766 1.00 46.75 561 GLN A C 1
ATOM 4499 O O . GLN A 1 561 ? -12.570 32.631 -25.956 1.00 46.75 561 GLN A O 1
ATOM 4504 N N . SER A 1 562 ? -14.525 32.008 -26.847 1.00 50.03 562 SER A N 1
ATOM 4505 C CA . SER A 1 562 ? -14.655 30.801 -26.009 1.00 50.03 562 SER A CA 1
ATOM 4506 C C . SER A 1 562 ? -13.741 29.667 -26.478 1.00 50.03 562 SER A C 1
ATOM 4508 O O . SER A 1 562 ? -13.279 28.877 -25.662 1.00 50.03 562 SER A O 1
ATOM 4510 N N . THR A 1 563 ? -13.430 29.614 -27.777 1.00 52.94 563 THR A N 1
ATOM 4511 C CA . THR A 1 563 ? -12.459 28.658 -28.340 1.00 52.94 563 THR A CA 1
ATOM 4512 C C . THR A 1 563 ? -11.030 29.030 -27.937 1.00 52.94 563 THR A C 1
ATOM 4514 O O . THR A 1 563 ? -10.266 28.171 -27.506 1.00 52.94 563 THR A O 1
ATOM 4517 N N . ILE A 1 564 ? -10.682 30.323 -27.982 1.00 54.22 564 ILE A N 1
ATOM 4518 C CA . ILE A 1 564 ? -9.410 30.833 -27.447 1.00 54.22 564 ILE A CA 1
ATOM 4519 C C . ILE A 1 564 ? -9.325 30.626 -25.935 1.00 54.22 564 ILE A C 1
ATOM 4521 O O . ILE A 1 564 ? -8.283 30.200 -25.445 1.00 54.22 564 ILE A O 1
ATOM 4525 N N . TYR A 1 565 ? -10.401 30.891 -25.189 1.00 56.03 565 TYR A N 1
ATOM 4526 C CA . TYR A 1 565 ? -10.410 30.663 -23.748 1.00 56.03 565 TYR A CA 1
ATOM 4527 C C . TYR A 1 565 ? -10.197 29.179 -23.427 1.00 56.03 565 TYR A C 1
ATOM 4529 O O . TYR A 1 565 ? -9.304 28.860 -22.656 1.00 56.03 565 TYR A O 1
ATOM 4537 N N . ALA A 1 566 ? -10.920 28.264 -24.077 1.00 55.75 566 ALA A N 1
ATOM 4538 C CA . ALA A 1 566 ? -10.757 26.823 -23.875 1.00 55.75 566 ALA A CA 1
ATOM 4539 C C . ALA A 1 566 ? -9.367 26.295 -24.283 1.00 55.75 566 ALA A C 1
ATOM 4541 O O . ALA A 1 566 ? -8.853 25.382 -23.647 1.00 55.75 566 ALA A O 1
ATOM 4542 N N . PHE A 1 567 ? -8.746 26.869 -25.319 1.00 52.19 567 PHE A N 1
ATOM 4543 C CA . PHE A 1 567 ? -7.477 26.370 -25.862 1.00 52.19 567 PHE A CA 1
ATOM 4544 C C . PHE A 1 567 ? -6.227 27.022 -25.245 1.00 52.19 567 PHE A C 1
ATOM 4546 O O . PHE A 1 567 ? -5.209 26.358 -25.073 1.00 52.19 567 PHE A O 1
ATOM 4553 N N . LEU A 1 568 ? -6.278 28.317 -24.914 1.00 55.06 568 LEU A N 1
ATOM 4554 C CA . LEU A 1 568 ? -5.126 29.090 -24.426 1.00 55.06 568 LEU A CA 1
ATOM 4555 C C . LEU A 1 568 ? -5.248 29.540 -22.972 1.00 55.06 568 LEU A C 1
ATOM 4557 O O . LEU A 1 568 ? -4.224 29.819 -22.364 1.00 55.06 568 LEU A O 1
ATOM 4561 N N . VAL A 1 569 ? -6.454 29.658 -22.412 1.00 60.19 569 VAL A N 1
ATOM 4562 C CA . VAL A 1 569 ? -6.639 30.225 -21.064 1.00 60.19 569 VAL A CA 1
ATOM 4563 C C . VAL A 1 569 ? -7.001 29.146 -20.055 1.00 60.19 569 VAL A C 1
ATOM 4565 O O . VAL A 1 569 ? -6.365 29.082 -19.014 1.00 60.19 569 VAL A O 1
ATOM 4568 N N . ALA A 1 570 ? -7.935 28.248 -20.362 1.00 63.25 570 ALA A N 1
ATOM 4569 C CA . ALA A 1 570 ? -8.378 27.185 -19.466 1.00 63.25 570 ALA A CA 1
ATOM 4570 C C . ALA A 1 570 ? -7.231 26.259 -19.015 1.00 63.25 570 ALA A C 1
ATOM 4572 O O . ALA A 1 570 ? -7.110 26.057 -17.810 1.00 63.25 570 ALA A O 1
ATOM 4573 N N . PRO A 1 571 ? -6.303 25.805 -19.886 1.00 61.47 571 PRO A N 1
ATOM 4574 C CA . PRO A 1 571 ? -5.173 24.988 -19.439 1.00 61.47 571 PRO A CA 1
ATOM 4575 C C . PRO A 1 571 ? -4.192 25.770 -18.551 1.00 61.47 571 PRO A C 1
ATOM 4577 O O . PRO A 1 571 ? -3.578 25.207 -17.648 1.00 61.47 571 PRO A O 1
ATOM 4580 N N . PHE A 1 572 ? -4.054 27.082 -18.779 1.00 62.06 572 PHE A N 1
ATOM 4581 C CA . PHE A 1 572 ? -3.231 27.964 -17.948 1.00 62.06 572 PHE A CA 1
ATOM 4582 C C . PHE A 1 572 ? -3.901 28.299 -16.615 1.00 62.06 572 PHE A C 1
ATOM 4584 O O . PHE A 1 572 ? -3.208 28.382 -15.609 1.00 62.06 572 PHE A O 1
ATOM 4591 N N . VAL A 1 573 ? -5.224 28.464 -16.587 1.00 65.50 573 VAL A N 1
ATOM 4592 C CA . VAL A 1 573 ? -6.014 28.646 -15.364 1.00 65.50 573 VAL A CA 1
ATOM 4593 C C . VAL A 1 573 ? -6.002 27.364 -14.543 1.00 65.50 573 VAL A C 1
ATOM 4595 O O . VAL A 1 573 ? -5.777 27.443 -13.345 1.00 65.50 573 VAL A O 1
ATOM 4598 N N . GLU A 1 574 ? -6.144 26.188 -15.157 1.00 63.69 574 GLU A N 1
ATOM 4599 C CA . GLU A 1 574 ? -5.993 24.899 -14.470 1.00 63.69 574 GLU A CA 1
ATOM 4600 C C . GLU A 1 574 ? -4.577 24.701 -13.927 1.00 63.69 574 GLU A C 1
ATOM 4602 O O . GLU A 1 574 ? -4.412 24.211 -12.810 1.00 63.69 574 GLU A O 1
ATOM 4607 N N . LEU A 1 575 ? -3.548 25.084 -14.689 1.00 63.53 575 LEU A N 1
ATOM 4608 C CA . LEU A 1 575 ? -2.168 25.095 -14.208 1.00 63.53 575 LEU A CA 1
ATOM 4609 C C . LEU A 1 575 ? -2.017 26.052 -13.020 1.00 63.53 575 LEU A C 1
ATOM 4611 O O . LEU A 1 575 ? -1.406 25.679 -12.023 1.00 63.53 575 LEU A O 1
ATOM 4615 N N . TRP A 1 576 ? -2.582 27.260 -13.100 1.00 61.94 576 TRP A N 1
ATOM 4616 C CA . TRP A 1 576 ? -2.519 28.230 -12.010 1.00 61.94 576 TRP A CA 1
ATOM 4617 C C . TRP A 1 576 ? -3.274 27.738 -10.781 1.00 61.94 576 TRP A C 1
ATOM 4619 O O . TRP A 1 576 ? -2.701 27.729 -9.709 1.00 61.94 576 TRP A O 1
ATOM 4629 N N . GLN A 1 577 ? -4.492 27.225 -10.917 1.00 67.06 577 GLN A N 1
ATOM 4630 C CA . GLN A 1 577 ? -5.243 26.634 -9.808 1.00 67.06 577 GLN A CA 1
ATOM 4631 C C . GLN A 1 577 ? -4.512 25.437 -9.201 1.00 67.06 577 GLN A C 1
ATOM 4633 O O . GLN A 1 577 ? -4.558 25.242 -7.993 1.00 67.06 577 GLN A O 1
ATOM 4638 N N . GLN A 1 578 ? -3.801 24.642 -10.005 1.00 62.31 578 GLN A N 1
ATOM 4639 C CA . GLN A 1 578 ? -2.952 23.572 -9.487 1.00 62.31 578 GLN A CA 1
ATOM 4640 C C . GLN A 1 578 ? -1.745 24.106 -8.730 1.00 62.31 578 GLN A C 1
ATOM 4642 O O . GLN A 1 578 ? -1.439 23.567 -7.676 1.00 62.31 578 GLN A O 1
ATOM 4647 N N . ILE A 1 579 ? -1.059 25.131 -9.240 1.00 59.88 579 ILE A N 1
ATOM 4648 C CA . ILE A 1 579 ? 0.065 25.768 -8.543 1.00 59.88 579 ILE A CA 1
ATOM 4649 C C . ILE A 1 579 ? -0.431 26.460 -7.272 1.00 59.88 579 ILE A C 1
ATOM 4651 O O . ILE A 1 579 ? 0.233 26.373 -6.248 1.00 59.88 579 ILE A O 1
ATOM 4655 N N . GLU A 1 580 ? -1.595 27.100 -7.321 1.00 58.72 580 GLU A N 1
ATOM 4656 C CA . GLU A 1 580 ? -2.232 27.782 -6.204 1.00 58.72 580 GLU A CA 1
ATOM 4657 C C . GLU A 1 580 ? -2.631 26.762 -5.142 1.00 58.72 580 GLU A C 1
ATOM 4659 O O . GLU A 1 580 ? -2.082 26.833 -4.055 1.00 58.72 580 GLU A O 1
ATOM 4664 N N . ALA A 1 581 ? -3.421 25.736 -5.482 1.00 57.62 581 ALA A N 1
ATOM 4665 C CA . ALA A 1 581 ? -3.791 24.633 -4.588 1.00 57.62 581 ALA A CA 1
ATOM 4666 C C . ALA A 1 581 ? -2.589 23.805 -4.105 1.00 57.62 581 ALA A C 1
ATOM 4668 O O . ALA A 1 581 ? -2.621 23.195 -3.037 1.00 57.62 581 ALA A O 1
ATOM 4669 N N . PHE A 1 582 ? -1.515 23.744 -4.892 1.00 52.31 582 PHE A N 1
ATOM 4670 C CA . PHE A 1 582 ? -0.235 23.232 -4.426 1.00 52.31 582 PHE A CA 1
ATOM 4671 C C . PHE A 1 582 ? 0.292 24.177 -3.335 1.00 52.31 582 PHE A C 1
ATOM 4673 O O . PHE A 1 582 ? 0.447 23.742 -2.199 1.00 52.31 582 PHE A O 1
ATOM 4680 N N . SER A 1 583 ? 0.445 25.469 -3.624 1.00 49.84 583 SER A N 1
ATOM 4681 C CA . SER A 1 583 ? 1.028 26.476 -2.729 1.00 49.84 583 SER A CA 1
ATOM 4682 C C . SER A 1 583 ? 0.226 26.806 -1.462 1.00 49.84 583 SER A C 1
ATOM 4684 O O . SER A 1 583 ? 0.843 27.131 -0.448 1.00 49.84 583 SER A O 1
ATOM 4686 N N . THR A 1 584 ? -1.107 26.726 -1.482 1.00 50.16 584 THR A N 1
ATOM 4687 C CA . THR A 1 584 ? -1.972 27.090 -0.349 1.00 50.16 584 THR A CA 1
ATOM 4688 C C . THR A 1 584 ? -2.035 26.007 0.714 1.00 50.16 584 THR A C 1
ATOM 4690 O O . THR A 1 584 ? -2.040 26.337 1.898 1.00 50.16 584 THR A O 1
ATOM 4693 N N . ASP A 1 585 ? -2.005 24.732 0.327 1.00 49.75 585 ASP A N 1
ATOM 4694 C CA . ASP A 1 585 ? -2.204 23.649 1.293 1.00 49.75 585 ASP A CA 1
ATOM 4695 C C . ASP A 1 585 ? -0.920 23.326 2.086 1.00 49.75 585 ASP A C 1
ATOM 4697 O O . ASP A 1 585 ? -1.007 22.904 3.236 1.00 49.75 585 ASP A O 1
ATOM 4701 N N . PHE A 1 586 ? 0.285 23.584 1.539 1.00 53.00 586 PHE A N 1
ATOM 4702 C CA . PHE A 1 586 ? 1.565 23.317 2.233 1.00 53.00 586 PHE A CA 1
ATOM 4703 C C . PHE A 1 586 ? 2.733 24.265 1.852 1.00 53.00 586 PHE A C 1
ATOM 4705 O O . PHE A 1 586 ? 3.794 23.803 1.402 1.00 53.00 586 PHE A O 1
ATOM 4712 N N . PRO A 1 587 ? 2.625 25.588 2.089 1.00 56.44 587 PRO A N 1
ATOM 4713 C CA . PRO A 1 587 ? 3.598 26.575 1.607 1.00 56.44 587 PRO A CA 1
ATOM 4714 C C . PRO A 1 587 ? 5.018 26.369 2.160 1.00 56.44 587 PRO A C 1
ATOM 4716 O O . PRO A 1 587 ? 5.999 26.514 1.428 1.00 56.44 587 PRO A O 1
ATOM 4719 N N . ALA A 1 588 ? 5.165 25.973 3.429 1.00 54.44 588 ALA A N 1
ATOM 4720 C CA . ALA A 1 588 ? 6.476 25.820 4.069 1.00 54.44 588 ALA A CA 1
ATOM 4721 C C . ALA A 1 588 ? 7.270 24.612 3.536 1.00 54.44 588 ALA A C 1
ATOM 4723 O O . ALA A 1 588 ? 8.444 24.745 3.187 1.00 54.44 588 ALA A O 1
ATOM 4724 N N . MET A 1 589 ? 6.627 23.444 3.417 1.00 57.25 589 MET A N 1
ATOM 4725 C CA . MET A 1 589 ? 7.265 22.224 2.903 1.00 57.25 589 MET A CA 1
ATOM 4726 C C . MET A 1 589 ? 7.634 22.360 1.428 1.00 57.25 589 MET A C 1
ATOM 4728 O O . MET A 1 589 ? 8.695 21.895 1.016 1.00 57.25 589 MET A O 1
ATOM 4732 N N . GLN A 1 590 ? 6.807 23.027 0.627 1.00 60.09 590 GLN A N 1
ATOM 4733 C CA . GLN A 1 590 ? 7.069 23.217 -0.800 1.00 60.09 590 GLN A CA 1
ATOM 4734 C C . GLN A 1 590 ? 8.139 24.271 -1.061 1.00 60.09 590 GLN A C 1
ATOM 4736 O O . GLN A 1 590 ? 9.027 24.032 -1.878 1.00 60.09 590 GLN A O 1
ATOM 4741 N N . THR A 1 591 ? 8.126 25.378 -0.314 1.00 60.12 591 THR A N 1
ATOM 4742 C CA . THR A 1 591 ? 9.205 26.377 -0.353 1.00 60.12 591 THR A CA 1
ATOM 4743 C C . THR A 1 591 ? 10.529 25.736 0.049 1.00 60.12 591 THR A C 1
ATOM 4745 O O . THR A 1 591 ? 11.527 25.882 -0.654 1.00 60.12 591 THR A O 1
ATOM 4748 N N . LEU A 1 592 ? 10.534 24.934 1.117 1.00 64.69 592 LEU A N 1
ATOM 4749 C CA . LEU A 1 592 ? 11.714 24.184 1.535 1.00 64.69 592 LEU A CA 1
ATOM 4750 C C . LEU A 1 592 ? 12.130 23.137 0.492 1.00 64.69 592 LEU A C 1
ATOM 4752 O O . LEU A 1 592 ? 13.317 22.999 0.228 1.00 64.69 592 LEU A O 1
ATOM 4756 N N . THR A 1 593 ? 11.190 22.453 -0.166 1.00 67.19 593 THR A N 1
ATOM 4757 C CA . THR A 1 593 ? 11.502 21.476 -1.227 1.00 67.19 593 THR A CA 1
ATOM 4758 C C . THR A 1 593 ? 12.108 22.144 -2.460 1.00 67.19 593 THR A C 1
ATOM 4760 O O . THR A 1 593 ? 13.062 21.619 -3.030 1.00 67.19 593 THR A O 1
ATOM 4763 N N . LEU A 1 594 ? 11.599 23.310 -2.864 1.00 65.62 594 LEU A N 1
ATOM 4764 C CA . LEU A 1 594 ? 12.152 24.095 -3.969 1.00 65.62 594 LEU A CA 1
ATOM 4765 C C . LEU A 1 594 ? 13.542 24.634 -3.620 1.00 65.62 594 LEU A C 1
ATOM 4767 O O . LEU A 1 594 ? 14.461 24.492 -4.423 1.00 65.62 594 LEU A O 1
ATOM 4771 N N . LEU A 1 595 ? 13.732 25.171 -2.410 1.00 66.12 595 LEU A N 1
ATOM 4772 C CA . LEU A 1 595 ? 15.037 25.638 -1.929 1.00 66.12 595 LEU A CA 1
ATOM 4773 C C . LEU A 1 595 ? 16.051 24.491 -1.846 1.00 66.12 595 LEU A C 1
ATOM 4775 O O . LEU A 1 595 ? 17.147 24.601 -2.392 1.00 66.12 595 LEU A O 1
ATOM 4779 N N . LEU A 1 596 ? 15.673 23.365 -1.234 1.00 66.56 596 LEU A N 1
ATOM 4780 C CA . LEU A 1 596 ? 16.500 22.160 -1.172 1.00 66.56 596 LEU A CA 1
ATOM 4781 C C . LEU A 1 596 ? 16.782 21.609 -2.566 1.00 66.56 596 LEU A C 1
ATOM 4783 O O . LEU A 1 596 ? 17.904 21.196 -2.815 1.00 66.56 596 LEU A O 1
ATOM 4787 N N . GLY A 1 597 ? 15.816 21.637 -3.484 1.00 62.56 597 GLY A N 1
ATOM 4788 C CA . GLY A 1 597 ? 15.990 21.212 -4.871 1.00 62.56 597 GLY A CA 1
ATOM 4789 C C . GLY A 1 597 ? 16.976 22.094 -5.639 1.00 62.56 597 GLY A C 1
ATOM 4790 O O . GLY A 1 597 ? 17.863 21.572 -6.312 1.00 62.56 597 GLY A O 1
ATOM 4791 N N . ILE A 1 598 ? 16.882 23.418 -5.496 1.00 66.12 598 ILE A N 1
ATOM 4792 C CA . ILE A 1 598 ? 17.803 24.383 -6.117 1.00 66.12 598 ILE A CA 1
ATOM 4793 C C . ILE A 1 598 ? 19.219 24.206 -5.557 1.00 66.12 598 ILE A C 1
ATOM 4795 O O . ILE A 1 598 ? 20.171 24.065 -6.329 1.00 66.12 598 ILE A O 1
ATOM 4799 N N . ILE A 1 599 ? 19.363 24.134 -4.229 1.00 64.31 599 ILE A N 1
ATOM 4800 C CA . ILE A 1 599 ? 20.647 23.860 -3.567 1.00 64.31 599 ILE A CA 1
ATOM 4801 C C . ILE A 1 599 ? 21.183 22.501 -4.038 1.00 64.31 599 ILE A C 1
ATOM 4803 O O . ILE A 1 599 ? 22.327 22.379 -4.462 1.00 64.31 599 ILE A O 1
ATOM 4807 N N . ALA A 1 600 ? 20.346 21.474 -4.077 1.00 60.81 600 ALA A N 1
ATOM 4808 C CA . ALA A 1 600 ? 20.766 20.141 -4.463 1.00 60.81 600 ALA A CA 1
ATOM 4809 C C . ALA A 1 600 ? 21.224 20.057 -5.931 1.00 60.81 600 ALA A C 1
ATOM 4811 O O . ALA A 1 600 ? 22.210 19.381 -6.229 1.00 60.81 600 ALA A O 1
ATOM 4812 N N . VAL A 1 601 ? 20.572 20.771 -6.855 1.00 64.06 601 VAL A N 1
ATOM 4813 C CA . VAL A 1 601 ? 20.980 20.830 -8.271 1.00 64.06 601 VAL A CA 1
ATOM 4814 C C . VAL A 1 601 ? 22.333 21.507 -8.430 1.00 64.06 601 VAL A C 1
ATOM 4816 O O . VAL A 1 601 ? 23.178 21.009 -9.178 1.00 64.06 601 VAL A O 1
ATOM 4819 N N . VAL A 1 602 ? 22.550 22.613 -7.715 1.00 61.19 602 VAL A N 1
ATOM 4820 C CA . VAL A 1 602 ? 23.802 23.374 -7.781 1.00 61.19 602 VAL A CA 1
ATOM 4821 C C . VAL A 1 602 ? 24.975 22.564 -7.212 1.00 61.19 602 VAL A C 1
ATOM 4823 O O . VAL A 1 602 ? 26.076 22.635 -7.753 1.00 61.19 602 VAL A O 1
ATOM 4826 N N . TRP A 1 603 ? 24.746 21.745 -6.180 1.00 59.28 603 TRP A N 1
ATOM 4827 C CA . TRP A 1 603 ? 25.822 21.089 -5.427 1.00 59.28 603 TRP A CA 1
ATOM 4828 C C . TRP A 1 603 ? 26.049 19.607 -5.777 1.00 59.28 603 TRP A C 1
ATOM 4830 O O . TRP A 1 603 ? 27.174 19.120 -5.667 1.00 59.28 603 TRP A O 1
ATOM 4840 N N . TRP A 1 604 ? 25.024 18.866 -6.217 1.00 61.38 604 TRP A N 1
ATOM 4841 C CA . TRP A 1 604 ? 25.087 17.393 -6.319 1.00 61.38 604 TRP A CA 1
ATOM 4842 C C . TRP A 1 604 ? 24.800 16.810 -7.709 1.00 61.38 604 TRP A C 1
ATOM 4844 O O . TRP A 1 604 ? 24.802 15.580 -7.878 1.00 61.38 604 TRP A O 1
ATOM 4854 N N . GLY A 1 605 ? 24.627 17.672 -8.714 1.00 67.00 605 GLY A N 1
ATOM 4855 C CA . GLY A 1 605 ? 24.643 17.313 -10.130 1.00 67.00 605 GLY A CA 1
ATOM 4856 C C . GLY A 1 605 ? 23.430 16.507 -10.616 1.00 67.00 605 GLY A C 1
ATOM 4857 O O . GLY A 1 605 ? 22.311 16.624 -10.122 1.00 67.00 605 GLY A O 1
ATOM 4858 N N . ARG A 1 606 ? 23.651 15.676 -11.644 1.00 68.75 606 ARG A N 1
ATOM 4859 C CA . ARG A 1 606 ? 22.597 15.056 -12.480 1.00 68.75 606 ARG A CA 1
ATOM 4860 C C . ARG A 1 606 ? 21.574 14.179 -11.743 1.00 68.75 606 ARG A C 1
ATOM 4862 O O . ARG A 1 606 ? 20.442 14.077 -12.200 1.00 68.75 606 ARG A O 1
ATOM 4869 N N . ASN A 1 607 ? 21.946 13.554 -10.623 1.00 70.56 607 ASN A N 1
ATOM 4870 C CA . ASN A 1 607 ? 21.058 12.629 -9.903 1.00 70.56 607 ASN A CA 1
ATOM 4871 C C . ASN A 1 607 ? 19.901 13.368 -9.204 1.00 70.56 607 ASN A C 1
ATOM 4873 O O . ASN A 1 607 ? 18.851 12.778 -8.981 1.00 70.56 607 ASN A O 1
ATOM 4877 N N . VAL A 1 608 ? 20.077 14.658 -8.902 1.00 73.94 608 VAL A N 1
ATOM 4878 C CA . VAL A 1 608 ? 19.040 15.521 -8.309 1.00 73.94 608 VAL A CA 1
ATOM 4879 C C . VAL A 1 608 ? 18.139 16.110 -9.394 1.00 73.94 608 VAL A C 1
ATOM 4881 O O . VAL A 1 608 ? 16.941 16.294 -9.196 1.00 73.94 608 VAL A O 1
ATOM 4884 N N . ALA A 1 609 ? 18.712 16.393 -10.566 1.00 81.75 609 ALA A N 1
ATOM 4885 C CA . ALA A 1 609 ? 17.986 17.017 -11.662 1.00 81.75 609 ALA A CA 1
ATOM 4886 C C . ALA A 1 609 ? 16.830 16.138 -12.165 1.00 81.75 609 ALA A C 1
ATOM 4888 O O . ALA A 1 609 ? 15.795 16.673 -12.540 1.00 81.75 609 ALA A O 1
ATOM 4889 N N . VAL A 1 610 ? 16.970 14.805 -12.141 1.00 88.25 610 VAL A N 1
ATOM 4890 C CA . VAL A 1 610 ? 15.938 13.892 -12.666 1.00 88.25 610 VAL A CA 1
ATOM 4891 C C . VAL A 1 610 ? 14.606 14.012 -11.910 1.00 88.25 610 VAL A C 1
ATOM 4893 O O . VAL A 1 610 ? 13.617 14.306 -12.577 1.00 88.25 610 VAL A O 1
ATOM 4896 N N . PRO A 1 611 ? 14.529 13.862 -10.569 1.00 91.19 611 PRO A N 1
ATOM 4897 C CA . PRO A 1 611 ? 13.278 14.083 -9.837 1.00 91.19 611 PRO A CA 1
ATOM 4898 C C . PRO A 1 611 ? 12.658 15.473 -10.039 1.00 91.19 611 PRO A C 1
ATOM 4900 O O . PRO A 1 611 ? 11.441 15.578 -10.164 1.00 91.19 611 PRO A O 1
ATOM 4903 N N . ILE A 1 612 ? 13.476 16.529 -10.126 1.00 87.81 612 ILE A N 1
ATOM 4904 C CA . ILE A 1 612 ? 12.993 17.910 -10.313 1.00 87.81 612 ILE A CA 1
ATOM 4905 C C . ILE A 1 612 ? 12.420 18.104 -11.714 1.00 87.81 612 ILE A C 1
ATOM 4907 O O . ILE A 1 612 ? 11.298 18.577 -11.859 1.00 87.81 612 ILE A O 1
ATOM 4911 N N . ILE A 1 613 ? 13.159 17.710 -12.752 1.00 90.06 613 ILE A N 1
ATOM 4912 C CA . ILE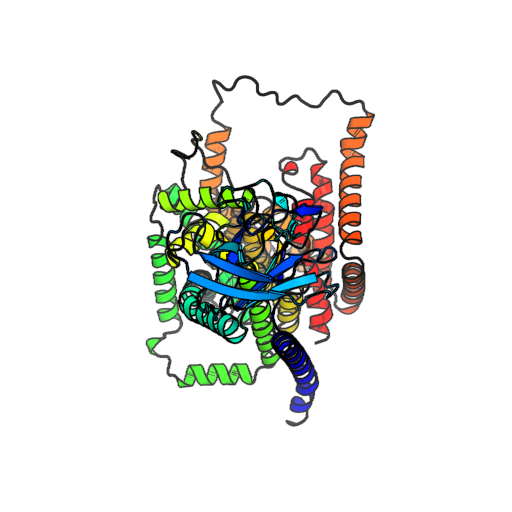 A 1 613 ? 12.680 17.796 -14.136 1.00 90.06 613 ILE A CA 1
ATOM 4913 C C . ILE A 1 613 ? 11.433 16.924 -14.297 1.00 90.06 613 ILE A C 1
ATOM 4915 O O . ILE A 1 613 ? 10.477 17.343 -14.941 1.00 90.06 613 ILE A O 1
ATOM 4919 N N . TRP A 1 614 ? 11.402 15.744 -13.673 1.00 93.69 614 TRP A N 1
ATOM 4920 C CA . TRP A 1 614 ? 10.229 14.876 -13.692 1.00 93.69 614 TRP A CA 1
ATOM 4921 C C . TRP A 1 614 ? 9.008 15.557 -13.070 1.00 93.69 614 TRP A C 1
ATOM 4923 O O . TRP A 1 614 ? 7.948 15.563 -13.690 1.00 93.69 614 TRP A O 1
ATOM 4933 N N . MET A 1 615 ? 9.166 16.198 -11.910 1.00 90.69 615 MET A N 1
ATOM 4934 C CA . MET A 1 615 ? 8.113 16.992 -11.272 1.00 90.69 615 MET A CA 1
ATOM 4935 C C . MET A 1 615 ? 7.597 18.109 -12.188 1.00 90.69 615 MET A C 1
ATOM 4937 O O . MET A 1 615 ? 6.391 18.242 -12.368 1.00 90.69 615 MET A O 1
ATOM 4941 N N . LEU A 1 616 ? 8.502 18.879 -12.801 1.00 88.31 616 LEU A N 1
ATOM 4942 C CA . LEU A 1 616 ? 8.146 19.981 -13.703 1.00 88.31 616 LEU A CA 1
ATOM 4943 C C . LEU A 1 616 ? 7.397 19.485 -14.949 1.00 88.31 616 LEU A C 1
ATOM 4945 O O . LEU A 1 616 ? 6.421 20.101 -15.380 1.00 88.31 616 LEU A O 1
ATOM 4949 N N . ILE A 1 617 ? 7.805 18.342 -15.509 1.00 91.56 617 ILE A N 1
ATOM 4950 C CA . ILE A 1 617 ? 7.086 17.724 -16.628 1.00 91.56 617 ILE A CA 1
ATOM 4951 C C . ILE A 1 617 ? 5.703 17.257 -16.167 1.00 91.56 617 ILE A C 1
ATOM 4953 O O . ILE A 1 617 ? 4.725 17.553 -16.839 1.00 91.56 617 ILE A O 1
ATOM 4957 N N . LEU A 1 618 ? 5.586 16.590 -15.014 1.00 90.31 618 LEU A N 1
ATOM 4958 C CA . LEU A 1 618 ? 4.288 16.148 -14.492 1.00 90.31 618 LEU A CA 1
ATOM 4959 C C . LEU A 1 618 ? 3.310 17.313 -14.303 1.00 90.31 618 LEU A C 1
ATOM 4961 O O . LEU A 1 618 ? 2.185 17.221 -14.783 1.00 90.31 618 LEU A O 1
ATOM 4965 N N . ILE A 1 619 ? 3.744 18.407 -13.670 1.00 84.88 619 ILE A N 1
ATOM 4966 C CA . ILE A 1 619 ? 2.916 19.606 -13.434 1.00 84.88 619 ILE A CA 1
ATOM 4967 C C . ILE A 1 619 ? 2.458 20.246 -14.753 1.00 84.88 619 ILE A C 1
ATOM 4969 O O . ILE A 1 619 ? 1.378 20.823 -14.815 1.00 84.88 619 ILE A O 1
ATOM 4973 N N . SER A 1 620 ? 3.246 20.118 -15.823 1.00 84.00 620 SER A N 1
ATOM 4974 C CA . SER A 1 620 ? 2.887 20.650 -17.144 1.00 84.00 620 SER A CA 1
ATOM 4975 C C . SER A 1 620 ? 2.045 19.696 -17.999 1.00 84.00 620 SER A C 1
ATOM 4977 O O . SER A 1 620 ? 1.466 20.140 -18.989 1.00 84.00 620 SER A O 1
ATOM 4979 N N . LEU A 1 621 ? 1.911 18.413 -17.633 1.00 84.88 621 LEU A N 1
ATOM 4980 C CA . LEU A 1 621 ? 1.113 17.450 -18.404 1.00 84.88 621 LEU A CA 1
ATOM 4981 C C . LEU A 1 621 ? -0.354 17.866 -18.597 1.00 84.88 621 LEU A C 1
ATOM 4983 O O . LEU A 1 621 ? -0.838 17.685 -19.715 1.00 84.88 621 LEU A O 1
ATOM 4987 N N . PRO A 1 622 ? -1.075 18.413 -17.596 1.00 81.38 622 PRO A N 1
ATOM 4988 C CA . PRO A 1 622 ? -2.462 18.840 -17.778 1.00 81.38 622 PRO A CA 1
ATOM 4989 C C . PRO A 1 622 ? -2.635 19.890 -18.876 1.00 81.38 622 PRO A C 1
ATOM 4991 O O . PRO A 1 622 ? -3.675 19.921 -19.509 1.00 81.38 622 PRO A O 1
ATOM 4994 N N . ILE A 1 623 ? -1.602 20.669 -19.217 1.00 76.06 623 ILE A N 1
ATOM 4995 C CA . ILE A 1 623 ? -1.667 21.608 -20.350 1.00 76.06 623 ILE A CA 1
ATOM 4996 C C . ILE A 1 623 ? -1.987 20.866 -21.661 1.00 76.06 623 ILE A C 1
ATOM 4998 O O . ILE A 1 623 ? -2.662 21.397 -22.542 1.00 76.06 623 ILE A O 1
ATOM 5002 N N . LEU A 1 624 ? -1.542 19.610 -21.786 1.00 77.12 624 LEU A N 1
ATOM 5003 C CA . LEU A 1 624 ? -1.802 18.779 -22.957 1.00 77.12 624 LEU A CA 1
ATOM 5004 C C . LEU A 1 624 ? -3.262 18.317 -23.053 1.00 77.12 624 LEU A C 1
ATOM 5006 O O . LEU A 1 624 ? -3.680 17.971 -24.155 1.00 77.12 624 LEU A O 1
ATOM 5010 N N . SER A 1 625 ? -4.039 18.300 -21.961 1.00 68.38 625 SER A N 1
ATOM 5011 C CA . SER A 1 625 ? -5.469 17.937 -22.003 1.00 68.38 625 SER A CA 1
ATOM 5012 C C . SER A 1 625 ? -6.290 18.961 -22.797 1.00 68.38 625 SER A C 1
ATOM 5014 O O . SER A 1 625 ? -7.249 18.585 -23.468 1.00 68.38 625 SER A O 1
ATOM 5016 N N . GLY A 1 626 ? -5.850 20.225 -22.811 1.00 66.88 626 GLY A N 1
ATOM 5017 C CA . GLY A 1 626 ? -6.400 21.280 -23.665 1.00 66.88 626 GLY A CA 1
ATOM 5018 C C . GLY A 1 626 ? -6.077 21.108 -25.152 1.00 66.88 626 GLY A C 1
ATOM 5019 O O . GLY A 1 626 ? -6.723 21.718 -26.003 1.00 66.88 626 GLY A O 1
ATOM 5020 N N . LEU A 1 627 ? -5.102 20.258 -25.494 1.00 71.38 627 LEU A N 1
ATOM 5021 C CA . LEU A 1 627 ? -4.816 19.891 -26.877 1.00 71.38 627 LEU A CA 1
ATOM 5022 C C . LEU A 1 627 ? -5.737 18.738 -27.285 1.00 71.38 627 LEU A C 1
ATOM 5024 O O . LEU A 1 627 ? -5.800 17.717 -26.601 1.00 71.38 627 LEU A O 1
ATOM 5028 N N . SER A 1 628 ? -6.390 18.847 -28.445 1.00 71.88 628 SER A N 1
ATOM 5029 C CA . SER A 1 628 ? -7.265 17.807 -29.018 1.00 71.88 628 SER A CA 1
ATOM 5030 C C . SER A 1 628 ? -6.492 16.589 -29.565 1.00 71.88 628 SER A C 1
ATOM 5032 O O . SER A 1 628 ? -6.781 16.087 -30.652 1.00 71.88 628 SER A O 1
ATOM 5034 N N . LEU A 1 629 ? -5.468 16.126 -28.845 1.00 74.44 629 LEU A N 1
ATOM 5035 C CA . LEU A 1 629 ? -4.664 14.961 -29.192 1.00 74.44 629 LEU A CA 1
ATOM 5036 C C . LEU A 1 629 ? -5.308 13.674 -28.641 1.00 74.44 629 LEU A C 1
ATOM 5038 O O . LEU A 1 629 ? -5.900 13.677 -27.561 1.00 74.44 629 LEU A O 1
ATOM 5042 N N . PRO A 1 630 ? -5.177 12.530 -29.334 1.00 71.81 630 PRO A N 1
ATOM 5043 C CA . PRO A 1 630 ? -5.712 11.268 -28.836 1.00 71.81 630 PRO A CA 1
ATOM 5044 C C . PRO A 1 630 ? -5.154 10.904 -27.450 1.00 71.81 630 PRO A C 1
ATOM 5046 O O . PRO A 1 630 ? -3.943 10.821 -27.256 1.00 71.81 630 PRO A O 1
ATOM 5049 N N . GLY A 1 631 ? -6.049 10.648 -26.492 1.00 70.75 631 GLY A N 1
ATOM 5050 C CA . GLY A 1 631 ? -5.700 10.177 -25.147 1.00 70.75 631 GLY A CA 1
ATOM 5051 C C . GLY A 1 631 ? -5.336 11.261 -24.128 1.00 70.75 631 GLY A C 1
ATOM 5052 O O . GLY A 1 631 ? -5.230 10.933 -22.948 1.00 70.75 631 GLY A O 1
ATOM 5053 N N . THR A 1 632 ? -5.193 12.533 -24.517 1.00 72.31 632 THR A N 1
ATOM 5054 C CA . THR A 1 632 ? -4.879 13.618 -23.564 1.00 72.31 632 THR A CA 1
ATOM 5055 C C . THR A 1 632 ? -6.027 13.928 -22.607 1.00 72.31 632 THR A C 1
ATOM 5057 O O . THR A 1 632 ? -5.775 14.369 -21.491 1.00 72.31 632 THR A O 1
ATOM 5060 N N . PHE A 1 633 ? -7.266 13.580 -22.971 1.00 72.94 633 PHE A N 1
ATOM 5061 C CA . PHE A 1 633 ? -8.436 13.623 -22.084 1.00 72.94 633 PHE A CA 1
ATOM 5062 C C . PHE A 1 633 ? -8.301 12.731 -20.834 1.00 72.94 633 PHE A C 1
ATOM 5064 O O . PHE A 1 633 ? -9.051 12.893 -19.879 1.00 72.94 633 PHE A O 1
ATOM 5071 N N . LEU A 1 634 ? -7.360 11.776 -20.825 1.00 77.38 634 LEU A N 1
ATOM 5072 C CA . LEU A 1 634 ? -7.056 10.951 -19.651 1.00 77.38 634 LEU A CA 1
ATOM 5073 C C . LEU A 1 634 ? -6.133 11.665 -18.651 1.00 77.38 634 LEU A C 1
ATOM 5075 O O . LEU A 1 634 ? -5.911 11.145 -17.557 1.00 77.38 634 LEU A O 1
ATOM 5079 N N . ILE A 1 635 ? -5.547 12.809 -19.010 1.00 78.75 635 ILE A N 1
ATOM 5080 C CA . ILE A 1 635 ? -4.635 13.558 -18.145 1.00 78.75 635 ILE A CA 1
ATOM 5081 C C . ILE A 1 635 ? -5.462 14.519 -17.290 1.00 78.75 635 ILE A C 1
ATOM 5083 O O . ILE A 1 635 ? -5.932 15.545 -17.764 1.00 78.75 635 ILE A O 1
ATOM 5087 N N . GLU A 1 636 ? -5.608 14.190 -16.008 1.00 77.94 636 GLU A N 1
ATOM 5088 C CA . GLU A 1 636 ? -6.336 15.014 -15.041 1.00 77.94 636 GLU A CA 1
ATOM 5089 C C . GLU A 1 636 ? -5.390 15.653 -14.024 1.00 77.94 636 GLU A C 1
ATOM 5091 O O . GLU A 1 636 ? -4.576 14.964 -13.397 1.00 77.94 636 GLU A O 1
ATOM 5096 N N . ALA A 1 637 ? -5.597 16.948 -13.782 1.00 75.62 637 ALA A N 1
ATOM 5097 C CA . ALA A 1 637 ? -4.945 17.752 -12.748 1.00 75.62 637 ALA A CA 1
ATOM 5098 C C . ALA A 1 637 ? -4.876 17.048 -11.382 1.00 75.62 637 ALA A C 1
ATOM 5100 O O . ALA A 1 637 ? -3.813 16.928 -10.772 1.00 75.62 637 ALA A O 1
ATOM 5101 N N . PHE A 1 638 ? -6.010 16.513 -10.924 1.00 80.81 638 PHE A N 1
ATOM 5102 C CA . PHE A 1 638 ? -6.117 15.840 -9.632 1.00 80.81 638 PHE A CA 1
ATOM 5103 C C . PHE A 1 638 ? -5.215 14.599 -9.537 1.00 80.81 638 PHE A C 1
ATOM 5105 O O . PHE A 1 638 ? -4.544 14.382 -8.527 1.00 80.81 638 PHE A O 1
ATOM 5112 N N . THR A 1 639 ? -5.141 13.798 -10.607 1.00 85.50 639 THR A N 1
ATOM 5113 C CA . THR A 1 639 ? -4.253 12.624 -10.652 1.00 85.50 639 THR A CA 1
ATOM 5114 C C . THR A 1 639 ? -2.789 13.050 -10.549 1.00 85.50 639 THR A C 1
ATOM 5116 O O . THR A 1 639 ? -2.020 12.429 -9.815 1.00 85.50 639 THR A O 1
ATOM 5119 N N . ILE A 1 640 ? -2.394 14.105 -11.267 1.00 87.19 640 ILE A N 1
ATOM 5120 C CA . ILE A 1 640 ? -1.024 14.624 -11.208 1.00 87.19 640 ILE A CA 1
ATOM 5121 C C . ILE A 1 640 ? -0.708 15.091 -9.791 1.00 87.19 640 ILE A C 1
ATOM 5123 O O . ILE A 1 640 ? 0.247 14.594 -9.197 1.00 87.19 640 ILE A O 1
ATOM 5127 N N . ARG A 1 641 ? -1.548 15.967 -9.226 1.00 84.06 641 ARG A N 1
ATOM 5128 C CA . ARG A 1 641 ? -1.374 16.551 -7.891 1.00 84.06 641 ARG A CA 1
ATOM 5129 C C . ARG A 1 641 ? -1.139 15.489 -6.820 1.00 84.06 641 ARG A C 1
ATOM 5131 O O . ARG A 1 641 ? -0.151 15.549 -6.094 1.00 84.06 641 ARG A O 1
ATOM 5138 N N . THR A 1 642 ? -2.001 14.479 -6.779 1.00 87.94 642 THR A N 1
ATOM 5139 C CA . THR A 1 642 ? -1.917 13.382 -5.802 1.00 87.94 642 THR A CA 1
ATOM 5140 C C . THR A 1 642 ? -0.717 12.452 -6.038 1.00 87.94 642 THR A C 1
ATOM 5142 O O . THR A 1 642 ? -0.261 11.785 -5.116 1.00 87.94 642 THR A O 1
ATOM 5145 N N . SER A 1 643 ? -0.124 12.457 -7.238 1.00 93.50 643 SER A N 1
ATOM 5146 C CA . SER A 1 643 ? 1.092 11.700 -7.584 1.00 93.50 643 SER A CA 1
ATOM 5147 C C . SER A 1 643 ? 2.406 12.438 -7.282 1.00 93.50 643 SER A C 1
ATOM 5149 O O . SER A 1 643 ? 3.469 11.809 -7.301 1.00 93.50 643 SER A O 1
ATOM 5151 N N . LEU A 1 644 ? 2.373 13.752 -7.009 1.00 91.19 644 LEU A N 1
ATOM 5152 C CA . LEU A 1 644 ? 3.581 14.578 -6.842 1.00 91.19 644 LEU A CA 1
ATOM 5153 C C . LEU A 1 644 ? 4.424 14.203 -5.616 1.00 91.19 644 LEU A C 1
ATOM 5155 O O . LEU A 1 644 ? 5.613 14.522 -5.584 1.00 91.19 644 LEU A O 1
ATOM 5159 N N . TYR A 1 645 ? 3.874 13.472 -4.643 1.00 92.56 645 TYR A N 1
ATOM 5160 C CA . TYR A 1 645 ? 4.662 12.974 -3.511 1.00 92.56 645 TYR A CA 1
ATOM 5161 C C . TYR A 1 645 ? 5.841 12.094 -3.966 1.00 92.56 645 TYR A C 1
ATOM 5163 O O . TYR A 1 645 ? 6.883 12.089 -3.313 1.00 92.56 645 TYR A O 1
ATOM 5171 N N . MET A 1 646 ? 5.730 11.385 -5.101 1.00 96.19 646 MET A N 1
ATOM 5172 C CA . MET A 1 646 ? 6.813 10.539 -5.617 1.00 96.19 646 MET A CA 1
ATOM 5173 C C . MET A 1 646 ? 8.061 11.357 -5.998 1.00 96.19 646 MET A C 1
ATOM 5175 O O . MET A 1 646 ? 9.115 11.114 -5.411 1.00 96.19 646 MET A O 1
ATOM 5179 N N . PRO A 1 647 ? 8.013 12.338 -6.927 1.00 94.44 647 PRO A N 1
ATOM 5180 C CA . PRO A 1 647 ? 9.181 13.170 -7.199 1.00 94.44 647 PRO A CA 1
ATOM 5181 C C . PRO A 1 647 ? 9.591 14.027 -5.997 1.00 94.44 647 PRO A C 1
ATOM 5183 O O . PRO A 1 647 ? 10.788 14.155 -5.751 1.00 94.44 647 PRO A O 1
ATOM 5186 N N . LEU A 1 648 ? 8.643 14.570 -5.221 1.00 89.75 648 LEU A N 1
ATOM 5187 C CA . LEU A 1 648 ? 8.963 15.399 -4.052 1.00 89.75 648 LEU A CA 1
ATOM 5188 C C . LEU A 1 648 ? 9.775 14.615 -3.017 1.00 89.75 648 LEU A C 1
ATOM 5190 O O . LEU A 1 648 ? 10.834 15.069 -2.589 1.00 89.75 648 LEU A O 1
ATOM 5194 N N . SER A 1 649 ? 9.328 13.414 -2.650 1.00 92.31 649 SER A N 1
ATOM 5195 C CA . SER A 1 649 ? 10.045 12.568 -1.691 1.00 92.31 649 SER A CA 1
ATOM 5196 C C . SER A 1 649 ? 11.423 12.151 -2.212 1.00 92.31 649 SER A C 1
ATOM 5198 O O . SER A 1 649 ? 12.367 12.085 -1.428 1.00 92.31 649 SER A O 1
ATOM 5200 N N . LEU A 1 650 ? 11.589 11.950 -3.526 1.00 93.50 650 LEU A N 1
ATOM 5201 C CA . LEU A 1 650 ? 12.898 11.697 -4.138 1.00 93.50 650 LEU A CA 1
ATOM 5202 C C . LEU A 1 650 ? 13.827 12.921 -4.089 1.00 93.50 650 LEU A C 1
ATOM 5204 O O . LEU A 1 650 ? 15.033 12.752 -3.909 1.00 93.50 650 LEU A O 1
ATOM 5208 N N . ILE A 1 651 ? 13.300 14.145 -4.214 1.00 89.44 651 ILE A N 1
ATOM 5209 C CA . ILE A 1 651 ? 14.086 15.379 -4.033 1.00 89.44 651 ILE A CA 1
ATOM 5210 C C . ILE A 1 651 ? 14.609 15.450 -2.596 1.00 89.44 651 ILE A C 1
ATOM 5212 O O . ILE A 1 651 ? 15.811 15.626 -2.395 1.00 89.44 651 ILE A O 1
ATOM 5216 N N . TRP A 1 652 ? 13.736 15.233 -1.609 1.00 85.00 652 TRP A N 1
ATOM 5217 C CA . TRP A 1 652 ? 14.111 15.153 -0.192 1.00 85.00 652 TRP A CA 1
ATOM 5218 C C . TRP A 1 652 ? 15.154 14.069 0.070 1.00 85.00 652 TRP A C 1
ATOM 5220 O O . TRP A 1 652 ? 16.167 14.321 0.723 1.00 85.00 652 TRP A O 1
ATOM 5230 N N . ALA A 1 653 ? 14.934 12.881 -0.489 1.00 90.06 653 ALA A N 1
ATOM 5231 C CA . ALA A 1 653 ? 15.827 11.740 -0.367 1.00 90.06 653 ALA A CA 1
ATOM 5232 C C . ALA A 1 653 ? 17.242 12.048 -0.835 1.00 90.06 653 ALA A C 1
ATOM 5234 O O . ALA A 1 653 ? 18.212 11.752 -0.142 1.00 90.06 653 ALA A O 1
ATOM 5235 N N . VAL A 1 654 ? 17.364 12.671 -2.003 1.00 86.12 654 VAL A N 1
ATOM 5236 C CA . VAL A 1 654 ? 18.661 13.037 -2.563 1.00 86.12 654 VAL A CA 1
ATOM 5237 C C . VAL A 1 654 ? 19.283 14.200 -1.789 1.00 86.12 654 VAL A C 1
ATOM 5239 O O . VAL A 1 654 ? 20.484 14.160 -1.528 1.00 86.12 654 VAL A O 1
ATOM 5242 N N . ALA A 1 655 ? 18.498 15.213 -1.413 1.00 82.38 655 ALA A N 1
ATOM 5243 C CA . ALA A 1 655 ? 19.016 16.405 -0.749 1.00 82.38 655 ALA A CA 1
ATOM 5244 C C . ALA A 1 655 ? 19.515 16.120 0.676 1.00 82.38 655 ALA A C 1
ATOM 5246 O O . ALA A 1 655 ? 20.634 16.485 1.025 1.00 82.38 655 ALA A O 1
ATOM 5247 N N . VAL A 1 656 ? 18.713 15.431 1.489 1.00 81.56 656 VAL A N 1
ATOM 5248 C CA . VAL A 1 656 ? 19.053 15.124 2.888 1.00 81.56 656 VAL A CA 1
ATOM 5249 C C . VAL A 1 656 ? 19.923 13.877 2.981 1.00 81.56 656 VAL A C 1
ATOM 5251 O O . VAL A 1 656 ? 20.900 13.864 3.723 1.00 81.56 656 VAL A O 1
ATOM 5254 N N . GLY A 1 657 ? 19.632 12.844 2.188 1.00 78.31 657 GLY A N 1
ATOM 5255 C CA . GLY A 1 657 ? 20.389 11.592 2.206 1.00 78.31 657 GLY A CA 1
ATOM 5256 C C . GLY A 1 657 ? 21.815 11.701 1.660 1.00 78.31 657 GLY A C 1
ATOM 5257 O O . GLY A 1 657 ? 22.545 10.727 1.740 1.00 78.31 657 GLY A O 1
ATOM 5258 N N . THR A 1 658 ? 22.211 12.845 1.089 1.00 71.94 658 THR A N 1
ATOM 5259 C CA . THR A 1 658 ? 23.620 13.132 0.752 1.00 71.94 658 THR A CA 1
ATOM 5260 C C . THR A 1 658 ? 24.376 13.779 1.923 1.00 71.94 658 THR A C 1
ATOM 5262 O O . THR A 1 658 ? 25.604 13.744 1.946 1.00 71.94 658 THR A O 1
ATOM 5265 N N . ILE A 1 659 ? 23.661 14.402 2.868 1.00 75.94 659 ILE A N 1
ATOM 5266 C CA . ILE A 1 659 ? 24.240 15.029 4.068 1.00 75.94 659 ILE A CA 1
ATOM 5267 C C . ILE A 1 659 ? 24.504 13.973 5.154 1.00 75.94 659 ILE A C 1
ATOM 5269 O O . ILE A 1 659 ? 25.478 14.096 5.897 1.00 75.94 659 ILE A O 1
ATOM 5273 N N . LEU A 1 660 ? 23.623 12.969 5.241 1.00 72.88 660 LEU A N 1
ATOM 5274 C CA . LEU A 1 660 ? 23.703 11.813 6.145 1.00 72.88 660 LEU A CA 1
ATOM 5275 C C . LEU A 1 660 ? 24.575 10.699 5.557 1.00 72.88 660 LEU A C 1
ATOM 5277 O O . LEU A 1 660 ? 25.313 10.068 6.348 1.00 72.88 660 LEU A O 1
#

Foldseek 3Di:
DVPVVVVVCPVLVVVVVVVVCCVVVVVVVVLPDDWDKDFQFADFPDKDFDQLQVKKKKKKAADAFFFFWKKKFFFQCPDDDFFKKKKWKAQALPDPDTPDIFIDTDDTPDRDRTIDMGTDGTRLPRHLGMMMMIMGTPDDPNRTTITTKAAQVSHPGMAMDMRSHGDGIGTRMIITGDSVSRVVVVVVVCVVCVVLVVLLLLLQQLLLLLLLVVLCVVHPDRLDPDVLLSRLRSNLLNLLVLLLVLLVCVLVPHQQQLVVSVVSSVVSVVSVCVVVVVVPDDPVVVVVVVVVLVPDPLVSLVVLLVVLLVVLLVVLVVVCRSPPFFAADLRVVLLLLLVVSNVRSGHAQQSPPPDRHRGDQAQCSLSSSLSNSCSSNVDRSRVSCSNVLSVLQSLLQSSLLNLLCLLFHSQLSSLSSCLQRPVDPPPSCCRNHVVRLLSQLSSLLSSLLSLLCSLQPDPPVCSLVRPSSLLSNLSSQLSSCSSDVCSNLLNVLLVVLLVVLCVVVVVSVPPVSSVSSVVSSVVSNCVSCVSSVVSVVVVVPPDPPDDPDPDPDPPPPDDPVVLCCLQPPVLVVLLVVLVVVVCVVPVPLVVVLVVLLVVCCVPPGSSSSSLVSSLVSLSNLLNCCSPPDPPSVSNDSVSSSSSNSSSSSSNSSSSVSNVD

pLDDT: mean 82.32, std 16.28, range [26.95, 98.69]